Protein AF-0000000083044575 (afdb_homodimer)

Foldseek 3Di:
DPPPPPPPPCPPPPPFFWKDWDDFDDQEAEAELVAKDKTFTAIDGVVQWDKFKDWQRHGDDQVVDPQWDADPSGRIITGHCVPHDPQVPFTWMKMWIGDPVDIDIDHTRGYGYWDDDADDADDADAAEEEFFDKDKADQPHDCIVPFWDKFWDFPVRHGDDDDPQWDADPNGMIIGNGDDQVNFDFGTKMWTARVNHRDIYIYDGHGYGYDYPPPD/DPPPPPPPPCPPPPPFFWKDWDDFDDQEAEAELVAKDKTFTAIDGVVQWDKFKDWQRHGDDQVVDPQWDADPSGRIITGHCVPHDPQVPFTWMKMWIGDPVDIDIDHTRGYGYWDDDADDADDADAAEEEFFDKDKADQPHDCIVPFWDKFWDFPVRHGDDDDPQWDADPNGMIIGNGDDQVNFDFGTKMWTARVNHRDIYIYHGYGYGYDYPPPD

Secondary structure (DSSP, 8-state):
----------------EEEEEEEE--SEEEE-TTS-EEE-EEEEEESPPEEEEEETTEE--GGG-TTEEEPTTS--EEE--TTS-GGGG-EEEEEEEEETTEEEEPPPEEEEE-B-PPPPP--PPPEEEETT--EEE-------BSPPEEEEE-TT-PBPP--SSEEE-TTS-EEESS--GGG-EEEEEEEEEETTTTEEEEPPPEEEEEEP----/----------------EEEEEEEE--SEEEE-TTS-EEE-EEEEEESPPEEEEEETTEE--GGG-TTEEEPTTS--EEE--TTS-GGGG-EEEEEEEEETTEEEEPPPEEEEE-B-PPPPP--PPPEEEETT--EEE-------BSPPEEEEE-TT-PBPP--SSEEE-TTS-EEESS--GGG-EEEEEEEEEETTTTEEEEPPPEEEEEEP----

Radius of gyration: 32.77 Å; Cα contacts (8 Å, |Δi|>4): 973; chains: 2; bounding box: 61×132×101 Å

pLDDT: mean 91.35, std 13.8, range [31.23, 98.75]

Organism: Echeneis naucrates (NCBI:txid173247)

Nearest PDB structures (foldseek):
  7ok5-assembly1_A  TM=9.102E-01  e=5.165E-27  Mus musculus
  7ok5-assembly1_B  TM=9.302E-01  e=1.225E-26  Mus musculus
  3p3y-assembly1_A  TM=9.500E-01  e=3.238E-26  Homo sapiens
  7ol4-assembly1_C  TM=9.650E-01  e=2.859E-24  Mus musculus
  7ol4-assembly1_D  TM=9.633E-01  e=8.416E-24  Mus musculus

Solvent-accessible surface area (backbone atoms only — not comparable to full-atom values): 24299 Å² total; per-residue (Å²): 137,82,81,77,77,77,75,70,71,71,66,74,73,79,68,79,33,46,28,41,75,74,42,62,54,55,47,77,34,70,42,46,79,86,46,62,48,70,47,47,29,32,62,46,34,35,60,72,46,46,64,47,41,26,45,71,85,34,81,44,64,51,85,79,39,90,47,42,42,64,42,87,94,40,49,25,34,41,33,56,38,78,96,49,67,55,66,75,70,46,46,38,32,34,44,36,33,34,37,98,67,32,70,25,70,56,65,65,25,37,34,41,62,48,39,73,57,68,51,77,85,70,91,74,73,72,42,75,43,54,54,61,40,62,46,74,48,79,49,75,67,52,86,29,38,66,73,50,53,62,49,50,24,38,90,82,49,42,69,60,83,69,54,96,47,32,44,70,46,93,76,42,27,38,37,28,64,43,40,46,66,86,65,43,42,62,38,51,23,40,33,34,35,24,77,79,65,31,35,32,31,44,46,73,57,42,29,36,42,46,41,76,76,74,82,123,135,82,80,77,74,76,74,70,73,74,66,74,73,79,67,78,33,46,29,40,76,76,42,63,55,56,48,78,33,70,42,45,79,86,46,62,48,71,46,46,28,34,63,47,34,35,60,71,46,46,62,48,41,26,44,71,85,33,82,45,63,52,85,79,38,88,46,41,42,63,43,86,95,39,50,24,35,40,31,59,37,78,96,50,66,54,64,74,71,46,44,38,33,35,45,38,33,36,38,98,66,32,70,27,70,56,67,63,25,37,36,39,62,48,41,72,57,68,50,77,86,68,91,72,73,73,42,75,43,53,54,60,40,62,47,73,47,80,49,75,68,52,87,28,37,66,74,51,52,63,48,49,25,36,92,81,46,41,70,59,83,69,54,97,46,33,42,68,46,94,78,43,26,39,38,28,66,43,40,46,67,86,65,42,42,62,40,51,21,41,34,34,34,24,76,78,66,31,35,31,32,43,47,74,56,41,29,36,41,45,40,76,78,73,83,122

InterPro domains:
  IPR003598 Immunoglobulin subtype 2 [SM00408] (32-102)
  IPR003598 Immunoglobulin subtype 2 [SM00408] (130-197)
  IPR003599 Immunoglobulin domain subtype [SM00409] (26-114)
  IPR003599 Immunoglobulin domain subtype [SM00409] (124-211)
  IPR007110 Immunoglobulin-like domain [PS50835] (19-106)
  IPR007110 Immunoglobulin-like domain [PS50835] (117-207)
  IPR013783 Immunoglobulin-like fold [G3DSA:2.60.40.10] (9-113)
  IPR013783 Immunoglobulin-like fold [G3DSA:2.60.40.10] (114-212)
  IPR036179 Immunoglobulin-like domain superfamily [SSF48726] (17-107)
  IPR036179 Immunoglobulin-like domain superfamily [SSF48726] (125-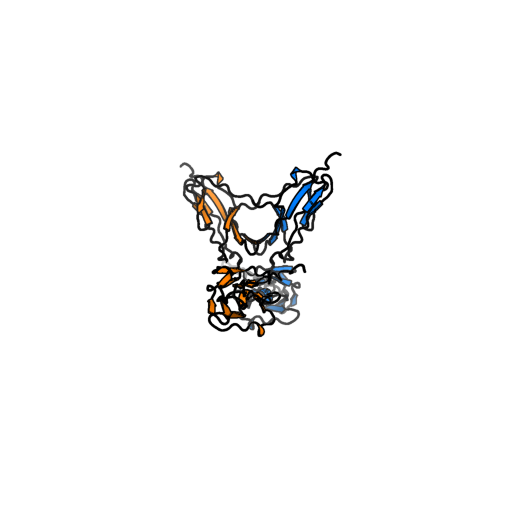209)

Sequence (432 aa):
MDKKLNCVSIHPSAVPQPPTITLQSPKDYIFDPRENIVIHCEAKGKPNPSFSWTRNGTHFDVEKDSKVLMRPGSGTLVIDISGERADAYEGTYQCTAHNDHGTAVSNNIIIRQSRSPLWSKERNEAITVQMGVSLVLQCRPPAGLPPPVIFWMDNNFQRLPLDQRVSQALNGDLYFSNVLPEDTRSDYICYARFPHTQTIQQKQPISVTVALICCSMDKKLNCVSIHPSAVPQPPTITLQSPKDYIFDPRENIVIHCEAKGKPNPSFSWTRNGTHFDVEKDSKVLMRPGSGTLVIDISGERADAYEGTYQCTAHNDHGTAVSNNIIIRQSRSPLWSKERNEAITVQMGVSLVLQCRPPAGLPPPVIFWMDNNFQRLPLDQRVSQALNGDLYFSNVLPEDTRSDYICYARFPHTQTIQQKQPISVTVALICCS

Structure (mmCIF, N/CA/C/O backbone):
data_AF-0000000083044575-model_v1
#
loop_
_entity.id
_entity.type
_entity.pdbx_description
1 polymer 'Neuronal cell adhesion molecule a'
#
loop_
_atom_site.group_PDB
_atom_site.id
_atom_site.type_symbol
_atom_site.label_atom_id
_atom_site.label_alt_id
_atom_site.label_comp_id
_atom_site.label_asym_id
_atom_site.label_entity_id
_atom_site.label_seq_id
_atom_site.pdbx_PDB_ins_code
_atom_site.Cartn_x
_atom_site.Cartn_y
_atom_site.Cartn_z
_atom_site.occupancy
_atom_site.B_iso_or_equiv
_atom_site.auth_seq_id
_atom_site.auth_comp_id
_atom_site.auth_asym_id
_atom_site.auth_atom_id
_atom_site.pdbx_PDB_model_num
ATOM 1 N N . MET A 1 1 ? -4.039 -67.375 -51.062 1 32.09 1 MET A N 1
ATOM 2 C CA . MET A 1 1 ? -5.062 -67.062 -50.062 1 32.09 1 MET A CA 1
ATOM 3 C C . MET A 1 1 ? -4.434 -66.562 -48.781 1 32.09 1 MET A C 1
ATOM 5 O O . MET A 1 1 ? -3.869 -67.312 -48 1 32.09 1 MET A O 1
ATOM 9 N N . ASP A 1 2 ? -3.742 -65.375 -48.75 1 40.47 2 ASP A N 1
ATOM 10 C CA . ASP A 1 2 ? -3.006 -64.625 -47.719 1 40.47 2 ASP A CA 1
ATOM 11 C C . ASP A 1 2 ? -3.924 -64.25 -46.562 1 40.47 2 ASP A C 1
ATOM 13 O O . ASP A 1 2 ? -4.914 -63.562 -46.75 1 40.47 2 ASP A O 1
ATOM 17 N N . LYS A 1 3 ? -4.055 -65.125 -45.531 1 47 3 LYS A N 1
ATOM 18 C CA . LYS A 1 3 ? -4.758 -64.938 -44.25 1 47 3 LYS A CA 1
ATOM 19 C C . LYS A 1 3 ? -4.297 -63.625 -43.594 1 47 3 LYS A C 1
ATOM 21 O O . LYS A 1 3 ? -3.148 -63.531 -43.156 1 47 3 LYS A O 1
ATOM 26 N N . LYS A 1 4 ? -4.852 -62.438 -44 1 43.47 4 LYS A N 1
ATOM 27 C CA . LYS A 1 4 ? -4.742 -61.188 -43.219 1 43.47 4 LYS A CA 1
ATOM 28 C C . LYS A 1 4 ? -5.164 -61.406 -41.781 1 43.47 4 LYS A C 1
ATOM 30 O O . LYS A 1 4 ? -6.316 -61.75 -41.5 1 43.47 4 LYS A O 1
ATOM 35 N N . LEU A 1 5 ? -4.25 -61.812 -40.844 1 40.62 5 LEU A N 1
ATOM 36 C CA . LEU A 1 5 ? -4.488 -61.781 -39.406 1 40.62 5 LEU A CA 1
ATOM 37 C C . LEU A 1 5 ? -4.98 -60.406 -38.969 1 40.62 5 LEU A C 1
ATOM 39 O O . LEU A 1 5 ? -4.281 -59.406 -39.156 1 40.62 5 LEU A O 1
ATOM 43 N N . ASN A 1 6 ? -6.324 -60.125 -38.906 1 41.75 6 ASN A N 1
ATOM 44 C CA . ASN A 1 6 ? -6.891 -58.938 -38.25 1 41.75 6 ASN A CA 1
ATOM 45 C C . ASN A 1 6 ? -6.336 -58.781 -36.844 1 41.75 6 ASN A C 1
ATOM 47 O O . ASN A 1 6 ? -6.562 -59.594 -35.969 1 41.75 6 ASN A O 1
ATOM 51 N N . CYS A 1 7 ? -5.125 -58.281 -36.625 1 42.34 7 CYS A N 1
ATOM 52 C CA . CYS A 1 7 ? -4.66 -57.875 -35.312 1 42.34 7 CYS A CA 1
ATOM 53 C C . CYS A 1 7 ? -5.711 -57.031 -34.594 1 42.34 7 CYS A C 1
ATOM 55 O O . CYS A 1 7 ? -5.922 -55.875 -34.969 1 42.34 7 CYS A O 1
ATOM 57 N N . VAL A 1 8 ? -6.816 -57.688 -34.156 1 47.44 8 VAL A N 1
ATOM 58 C CA . VAL A 1 8 ? -7.672 -56.906 -33.281 1 47.44 8 VAL A CA 1
ATOM 59 C C . VAL A 1 8 ? -6.824 -56.25 -32.188 1 47.44 8 VAL A C 1
ATOM 61 O O . VAL A 1 8 ? -6.145 -56.938 -31.422 1 47.44 8 VAL A O 1
ATOM 64 N N . SER A 1 9 ? -6.215 -55.156 -32.438 1 44.66 9 SER A N 1
ATOM 65 C CA . SER A 1 9 ? -5.703 -54.375 -31.328 1 44.66 9 SER A CA 1
ATOM 66 C C . SER A 1 9 ? -6.609 -54.469 -30.109 1 44.66 9 SER A C 1
ATOM 68 O O . SER A 1 9 ? -7.758 -54.031 -30.141 1 44.66 9 SER A O 1
ATOM 70 N N . ILE A 1 10 ? -6.574 -55.531 -29.375 1 47.09 10 ILE A N 1
ATOM 71 C CA . ILE A 1 10 ? -7.211 -55.5 -28.062 1 47.09 10 ILE A CA 1
ATOM 72 C C . ILE A 1 10 ? -6.957 -54.156 -27.391 1 47.09 10 ILE A C 1
ATOM 74 O O . ILE A 1 10 ? -5.816 -53.812 -27.078 1 47.09 10 ILE A O 1
ATOM 78 N N . HIS A 1 11 ? -7.676 -53.156 -27.766 1 50.84 11 HIS A N 1
ATOM 79 C CA . HIS A 1 11 ? -7.629 -52.031 -26.844 1 50.84 11 HIS A CA 1
ATOM 80 C C . HIS A 1 11 ? -7.805 -52.531 -25.391 1 50.84 11 HIS A C 1
ATOM 82 O O . HIS A 1 11 ? -8.766 -53.219 -25.078 1 50.84 11 HIS A O 1
ATOM 88 N N . PRO A 1 12 ? -6.816 -52.844 -24.656 1 51.78 12 PRO A N 1
ATOM 89 C CA . PRO A 1 12 ? -7.066 -53.188 -23.266 1 51.78 12 PRO A CA 1
ATOM 90 C C . PRO A 1 12 ? -8.258 -52.406 -22.672 1 51.78 12 PRO A C 1
ATOM 92 O O . PRO A 1 12 ? -8.359 -51.188 -22.844 1 51.78 12 PRO A O 1
ATOM 95 N N . SER A 1 13 ? -9.445 -52.938 -22.594 1 54.94 13 SER A N 1
ATOM 96 C CA . SER A 1 13 ? -10.562 -52.375 -21.859 1 54.94 13 SER A CA 1
ATOM 97 C C . SER A 1 13 ? -10.086 -51.625 -20.609 1 54.94 13 SER A C 1
ATOM 99 O O . SER A 1 13 ? -9.273 -52.156 -19.844 1 54.94 13 SER A O 1
ATOM 101 N N . ALA A 1 14 ? -10.008 -50.312 -20.594 1 67.25 14 ALA A N 1
ATOM 102 C CA . ALA A 1 14 ? -9.555 -49.562 -19.438 1 67.25 14 ALA A CA 1
ATOM 103 C C . ALA A 1 14 ? -10.117 -50.125 -18.141 1 67.25 14 ALA A C 1
ATOM 105 O O . ALA A 1 14 ? -11.336 -50.281 -18 1 67.25 14 ALA A O 1
ATOM 106 N N . VAL A 1 15 ? -9.391 -51 -17.406 1 81.5 15 VAL A N 1
ATOM 107 C CA . VAL A 1 15 ? -9.727 -51.531 -16.094 1 81.5 15 VAL A CA 1
ATOM 108 C C . VAL A 1 15 ? -10.352 -50.438 -15.227 1 81.5 15 VAL A C 1
ATOM 110 O O . VAL A 1 15 ? -9.852 -49.344 -15.164 1 81.5 15 VAL A O 1
ATOM 113 N N . PRO A 1 16 ? -11.656 -50.781 -14.805 1 90.06 16 PRO A N 1
ATOM 114 C CA . PRO A 1 16 ? -12.281 -49.844 -13.875 1 90.06 16 PRO A CA 1
ATOM 115 C C . PRO A 1 16 ? -11.359 -49.438 -12.719 1 90.06 16 PRO A C 1
ATOM 117 O O . PRO A 1 16 ? -10.625 -50.281 -12.195 1 90.06 16 PRO A O 1
ATOM 120 N N . GLN A 1 17 ? -11.125 -48.094 -12.5 1 95.94 17 GLN A N 1
ATOM 121 C CA . GLN A 1 17 ? -10.258 -47.562 -11.438 1 95.94 17 GLN A CA 1
ATOM 122 C C . GLN A 1 17 ? -10.969 -46.469 -10.633 1 95.94 17 GLN A C 1
ATOM 124 O O . GLN A 1 17 ? -11.625 -45.625 -11.203 1 95.94 17 GLN A O 1
ATOM 129 N N . PRO A 1 18 ? -10.875 -46.562 -9.289 1 96.94 18 PRO A N 1
ATOM 130 C CA . PRO A 1 18 ? -11.398 -45.469 -8.461 1 96.94 18 PRO A CA 1
ATOM 131 C C . PRO A 1 18 ? -10.641 -44.156 -8.672 1 96.94 18 PRO A C 1
ATOM 133 O O . PRO A 1 18 ? -9.523 -44.188 -9.203 1 96.94 18 PRO A O 1
ATOM 136 N N . PRO A 1 19 ? -11.234 -43.031 -8.328 1 98 19 PRO A N 1
ATOM 137 C CA . PRO A 1 19 ? -10.586 -41.75 -8.547 1 98 19 PRO A CA 1
ATOM 138 C C . PRO A 1 19 ? -9.352 -41.562 -7.676 1 98 19 PRO A C 1
ATOM 140 O O . PRO A 1 19 ? -9.32 -42 -6.531 1 98 19 PRO A O 1
ATOM 143 N N . THR A 1 20 ? -8.383 -40.938 -8.234 1 97.81 20 THR A N 1
ATOM 144 C CA . THR A 1 20 ? -7.195 -40.469 -7.523 1 97.81 20 THR A CA 1
ATOM 145 C C . THR A 1 20 ? -6.91 -39 -7.84 1 97.81 20 THR A C 1
ATOM 147 O O . THR A 1 20 ? -6.816 -38.625 -9.008 1 97.81 20 THR A O 1
ATOM 150 N N . ILE A 1 21 ? -6.797 -38.25 -6.773 1 98.06 21 ILE A N 1
ATOM 151 C CA . ILE A 1 21 ? -6.512 -36.844 -6.98 1 98.06 21 ILE A CA 1
ATOM 152 C C . ILE A 1 21 ? -5.078 -36.688 -7.48 1 98.06 21 ILE A C 1
ATOM 154 O O . ILE A 1 21 ? -4.133 -37.188 -6.859 1 98.06 21 ILE A O 1
ATOM 158 N N . THR A 1 22 ? -4.914 -36 -8.578 1 98.25 22 THR A N 1
ATOM 159 C CA . THR A 1 22 ? -3.6 -35.844 -9.188 1 98.25 22 THR A CA 1
ATOM 160 C C . THR A 1 22 ? -3.08 -34.438 -8.984 1 98.25 22 THR A C 1
ATOM 162 O O . THR A 1 22 ? -1.873 -34.188 -9.062 1 98.25 22 THR A O 1
ATOM 165 N N . LEU A 1 23 ? -3.934 -33.469 -8.758 1 98.25 23 LEU A N 1
ATOM 166 C CA . LEU A 1 23 ? -3.553 -32.062 -8.555 1 98.25 23 LEU A CA 1
ATOM 167 C C . LEU A 1 23 ? -4.512 -31.375 -7.59 1 98.25 23 LEU A C 1
ATOM 169 O O . LEU A 1 23 ? -5.73 -31.547 -7.699 1 98.25 23 LEU A O 1
ATOM 173 N N . GLN A 1 24 ? -4.004 -30.734 -6.629 1 98.5 24 GLN A N 1
ATOM 174 C CA . GLN A 1 24 ? -4.797 -29.938 -5.703 1 98.5 24 GLN A CA 1
ATOM 175 C C . GLN A 1 24 ? -4.016 -28.719 -5.234 1 98.5 24 GLN A C 1
ATOM 177 O O . GLN A 1 24 ? -2.783 -28.703 -5.266 1 98.5 24 GLN A O 1
ATOM 182 N N . SER A 1 25 ? -4.633 -27.672 -4.812 1 98.38 25 SER A N 1
ATOM 183 C CA . SER A 1 25 ? -3.99 -26.469 -4.293 1 98.38 25 SER A CA 1
ATOM 184 C C . SER A 1 25 ? -3.359 -26.719 -2.93 1 98.38 25 SER A C 1
ATOM 186 O O . SER A 1 25 ? -3.713 -27.688 -2.244 1 98.38 25 SER A O 1
ATOM 188 N N . PRO A 1 26 ? -2.428 -25.906 -2.598 1 97.62 26 PRO A N 1
ATOM 189 C CA . PRO A 1 26 ? -1.821 -26.047 -1.271 1 97.62 26 PRO A CA 1
ATOM 190 C C . PRO A 1 26 ? -2.832 -25.891 -0.139 1 97.62 26 PRO A C 1
ATOM 192 O O . PRO A 1 26 ? -3.844 -25.203 -0.3 1 97.62 26 PRO A O 1
ATOM 195 N N . LYS A 1 27 ? -2.512 -26.5 0.951 1 98 27 LYS A N 1
ATOM 196 C CA . LYS A 1 27 ? -3.398 -26.484 2.109 1 98 27 LYS A CA 1
ATOM 197 C C . LYS A 1 27 ? -3.652 -25.047 2.572 1 98 27 LYS A C 1
ATOM 199 O O . LYS A 1 27 ? -4.777 -24.703 2.939 1 98 27 LYS A O 1
ATOM 204 N N . ASP A 1 28 ? -2.535 -24.297 2.615 1 97.44 28 ASP A N 1
ATOM 205 C CA . ASP A 1 28 ? -2.629 -22.875 2.924 1 97.44 28 ASP A CA 1
ATOM 206 C C . ASP A 1 28 ? -2.445 -22.031 1.666 1 97.44 28 ASP A C 1
ATOM 208 O O . ASP A 1 28 ? -1.318 -21.812 1.223 1 97.44 28 ASP A O 1
ATOM 212 N N . TYR A 1 29 ? -3.59 -21.656 1.215 1 97.25 29 TYR A N 1
ATOM 213 C CA . TYR A 1 29 ? -3.605 -20.953 -0.065 1 97.25 29 TYR A CA 1
ATOM 214 C C . TYR A 1 29 ? -3.902 -19.469 0.128 1 97.25 29 TYR A C 1
ATOM 216 O O . TYR A 1 29 ? -5.047 -19.094 0.382 1 97.25 29 TYR A O 1
ATOM 224 N N . ILE A 1 30 ? -2.898 -18.625 0.017 1 96.94 30 ILE A N 1
ATOM 225 C CA . ILE A 1 30 ? -3.041 -17.172 0.071 1 96.94 30 ILE A CA 1
ATOM 226 C C . ILE A 1 30 ? -3.129 -16.609 -1.346 1 96.94 30 ILE A C 1
ATOM 228 O O . ILE A 1 30 ? -2.191 -16.75 -2.135 1 96.94 30 ILE A O 1
ATOM 232 N N . PHE A 1 31 ? -4.211 -15.938 -1.662 1 95.12 31 PHE A N 1
ATOM 233 C CA . PHE A 1 31 ? -4.367 -15.477 -3.037 1 95.12 31 PHE A CA 1
ATOM 234 C C . PHE A 1 31 ? -4.199 -13.961 -3.123 1 95.12 31 PHE A C 1
ATOM 236 O O . PHE A 1 31 ? -4.293 -13.266 -2.111 1 95.12 31 PHE A O 1
ATOM 243 N N . ASP A 1 32 ? -3.918 -13.562 -4.285 1 92.25 32 ASP A N 1
ATOM 244 C CA . ASP A 1 32 ? -3.779 -12.156 -4.641 1 92.25 32 ASP A CA 1
ATOM 245 C C . ASP A 1 32 ? -5.125 -11.555 -5.043 1 92.25 32 ASP A C 1
ATOM 247 O O . ASP A 1 32 ? -5.801 -12.07 -5.934 1 92.25 32 ASP A O 1
ATOM 251 N N . PRO A 1 33 ? -5.527 -10.445 -4.422 1 91.44 33 PRO A N 1
ATOM 252 C CA . PRO A 1 33 ? -6.848 -9.883 -4.715 1 91.44 33 PRO A CA 1
ATOM 253 C C . PRO A 1 33 ? -6.922 -9.25 -6.102 1 91.44 33 PRO A C 1
ATOM 255 O O . PRO A 1 33 ? -7.996 -8.812 -6.531 1 91.44 33 PRO A O 1
ATOM 258 N N . ARG A 1 34 ? -5.84 -9.172 -6.852 1 89.88 34 ARG A N 1
ATOM 259 C CA . ARG A 1 34 ? -5.828 -8.57 -8.18 1 89.88 34 ARG A CA 1
ATOM 260 C C . ARG A 1 34 ? -6.094 -9.625 -9.258 1 89.88 34 ARG A C 1
ATOM 262 O O . ARG A 1 34 ? -6.281 -9.289 -10.43 1 89.88 34 ARG A O 1
ATOM 269 N N . GLU A 1 35 ? -6.109 -10.875 -8.852 1 90.56 35 GLU A N 1
ATOM 270 C CA . GLU A 1 35 ? -6.309 -11.977 -9.789 1 90.56 35 GLU A CA 1
ATOM 271 C C . GLU A 1 35 ? -7.457 -12.875 -9.352 1 90.56 35 GLU A C 1
ATOM 273 O O . GLU A 1 35 ? -7.816 -12.906 -8.172 1 90.56 35 GLU A O 1
ATOM 278 N N . ASN A 1 36 ? -7.902 -13.594 -10.336 1 94.12 36 ASN A N 1
ATOM 279 C CA . ASN A 1 36 ? -8.891 -14.609 -10 1 94.12 36 ASN A CA 1
ATOM 280 C C . ASN A 1 36 ? -8.32 -15.664 -9.055 1 94.12 36 ASN A C 1
ATOM 282 O O . ASN A 1 36 ? -7.121 -15.945 -9.094 1 94.12 36 ASN A O 1
ATOM 286 N N . ILE A 1 37 ? -9.195 -16.172 -8.305 1 96.38 37 ILE A N 1
ATOM 287 C CA . ILE A 1 37 ? -8.805 -17.297 -7.457 1 96.38 37 ILE A CA 1
ATOM 288 C C . ILE A 1 37 ? -8.938 -18.594 -8.227 1 96.38 37 ILE A C 1
ATOM 290 O O . ILE A 1 37 ? -9.977 -18.859 -8.836 1 96.38 37 ILE A O 1
ATOM 294 N N . VAL A 1 38 ? -7.918 -19.391 -8.258 1 97.62 38 VAL A N 1
ATOM 295 C CA . VAL A 1 38 ? -7.961 -20.703 -8.898 1 97.62 38 VAL A CA 1
ATOM 296 C C . VAL A 1 38 ? -7.672 -21.781 -7.871 1 97.62 38 VAL A C 1
ATOM 298 O O . VAL A 1 38 ? -6.555 -21.891 -7.363 1 97.62 38 VAL A O 1
ATOM 301 N N . ILE A 1 39 ? -8.641 -22.578 -7.598 1 98.25 39 ILE A N 1
ATOM 302 C CA . ILE A 1 39 ? -8.477 -23.688 -6.668 1 98.25 39 ILE A CA 1
ATOM 303 C C . ILE A 1 39 ? -8.406 -25 -7.449 1 98.25 39 ILE A C 1
ATOM 305 O O . ILE A 1 39 ? -9.422 -25.5 -7.938 1 98.25 39 ILE A O 1
ATOM 309 N N . HIS A 1 40 ? -7.316 -25.562 -7.457 1 98.69 40 HIS A N 1
ATOM 310 C CA . HIS A 1 40 ? -7.062 -26.719 -8.305 1 98.69 40 HIS A CA 1
ATOM 311 C C . HIS A 1 40 ? -7.621 -28 -7.668 1 98.69 40 HIS A C 1
ATOM 313 O O . HIS A 1 40 ? -7.504 -28.188 -6.457 1 98.69 40 HIS A O 1
ATOM 319 N N . CYS A 1 41 ? -8.18 -28.812 -8.5 1 98.69 41 CYS A N 1
ATOM 320 C CA . CYS A 1 41 ? -8.594 -30.188 -8.18 1 98.69 41 CYS A CA 1
ATOM 321 C C . CYS A 1 41 ? -8.734 -31.016 -9.445 1 98.69 41 CYS A C 1
ATOM 323 O O . CYS A 1 41 ? -9.672 -30.828 -10.219 1 98.69 41 CYS A O 1
ATOM 325 N N . GLU A 1 42 ? -7.832 -31.812 -9.617 1 98.44 42 GLU A N 1
ATOM 326 C CA . GLU A 1 42 ? -7.844 -32.75 -10.734 1 98.44 42 GLU A CA 1
ATOM 327 C C . GLU A 1 42 ? -7.727 -34.188 -10.242 1 98.44 42 GLU A C 1
ATOM 329 O O . GLU A 1 42 ? -7.066 -34.469 -9.242 1 98.44 42 GLU A O 1
ATOM 334 N N . ALA A 1 43 ? -8.344 -35.094 -10.945 1 98.06 43 ALA A N 1
ATOM 335 C CA . ALA A 1 43 ? -8.32 -36.5 -10.57 1 98.06 43 ALA A CA 1
ATOM 336 C C . ALA A 1 43 ? -8.414 -37.406 -11.797 1 98.06 43 ALA A C 1
ATOM 338 O O . ALA A 1 43 ? -8.961 -37 -12.828 1 98.06 43 ALA A O 1
ATOM 339 N N . LYS A 1 44 ? -7.871 -38.531 -11.656 1 96.62 44 LYS A N 1
ATOM 340 C CA . LYS A 1 44 ? -7.988 -39.562 -12.672 1 96.62 44 LYS A CA 1
ATOM 341 C C . LYS A 1 44 ? -8.766 -40.781 -12.148 1 96.62 44 LYS A C 1
ATOM 343 O O . LYS A 1 44 ? -8.758 -41.062 -10.953 1 96.62 44 LYS A O 1
ATOM 348 N N . GLY A 1 45 ? -9.516 -41.344 -13.094 1 96.06 45 GLY A N 1
ATOM 349 C CA . GLY A 1 45 ? -10.297 -42.562 -12.805 1 96.06 45 GLY A CA 1
ATOM 350 C C . GLY A 1 45 ? -11.023 -43.094 -14.023 1 96.06 45 GLY A C 1
ATOM 351 O O . GLY A 1 45 ? -11.141 -42.406 -15.039 1 96.06 45 GLY A O 1
ATOM 352 N N . LYS A 1 46 ? -11.398 -44.375 -13.891 1 95.12 46 LYS A N 1
ATOM 353 C CA . LYS A 1 46 ? -12.203 -45 -14.93 1 95.12 46 LYS A CA 1
ATOM 354 C C . LYS A 1 46 ? -13.477 -45.625 -14.336 1 95.12 46 LYS A C 1
ATOM 356 O O . LYS A 1 46 ? -13.414 -46.594 -13.586 1 95.12 46 LYS A O 1
ATOM 361 N N . PRO A 1 47 ? -14.539 -45.188 -14.703 1 95.44 47 PRO A N 1
ATOM 362 C CA . PRO A 1 47 ? -14.773 -44.062 -15.617 1 95.44 47 PRO A CA 1
ATOM 363 C C . PRO A 1 47 ? -14.297 -42.719 -15.055 1 95.44 47 PRO A C 1
ATOM 365 O O . PRO A 1 47 ? -13.906 -42.656 -13.891 1 95.44 47 PRO A O 1
ATOM 368 N N . ASN A 1 48 ? -14.305 -41.656 -15.828 1 95.94 48 ASN A N 1
ATOM 369 C CA . ASN A 1 48 ? -13.883 -40.312 -15.406 1 95.94 48 ASN A CA 1
ATOM 370 C C . ASN A 1 48 ? -14.695 -39.812 -14.211 1 95.94 48 ASN A C 1
ATOM 372 O O . ASN A 1 48 ? -15.922 -39.938 -14.195 1 95.94 48 ASN A O 1
ATOM 376 N N . PRO A 1 49 ? -14.047 -39.312 -13.266 1 97.56 49 PRO A N 1
ATOM 377 C CA . PRO A 1 49 ? -14.75 -38.906 -12.047 1 97.56 49 PRO A CA 1
ATOM 378 C C . PRO A 1 49 ? -15.555 -37.625 -12.227 1 97.56 49 PRO A C 1
ATOM 380 O O . PRO A 1 49 ? -15.258 -36.844 -13.125 1 97.56 49 PRO A O 1
ATOM 383 N N . SER A 1 50 ? -16.531 -37.562 -11.383 1 97.5 50 SER A N 1
ATOM 384 C CA . SER A 1 50 ? -17.266 -36.312 -11.195 1 97.5 50 SER A CA 1
ATOM 385 C C . SER A 1 50 ? -16.766 -35.562 -9.961 1 97.5 50 SER A C 1
ATOM 387 O O . SER A 1 50 ? -16.172 -36.156 -9.062 1 97.5 50 SER A O 1
ATOM 389 N N . PHE A 1 51 ? -17.047 -34.219 -9.906 1 98.06 51 PHE A N 1
ATOM 390 C CA . PHE A 1 51 ? -16.422 -33.438 -8.852 1 98.06 51 PHE A CA 1
ATOM 391 C C . PHE A 1 51 ? -17.484 -32.656 -8.078 1 98.06 51 PHE A C 1
ATOM 393 O O . PHE A 1 51 ? -18.5 -32.25 -8.641 1 98.06 51 PHE A O 1
ATOM 400 N N . SER A 1 52 ? -17.172 -32.469 -6.832 1 97.56 52 SER A N 1
ATOM 401 C CA . SER A 1 52 ? -17.953 -31.625 -5.961 1 97.56 52 SER A CA 1
ATOM 402 C C . SER A 1 52 ? -17.078 -30.938 -4.91 1 97.56 52 SER A C 1
ATOM 404 O O . SER A 1 52 ? -15.938 -31.344 -4.695 1 97.56 52 SER A O 1
ATOM 406 N N . TRP A 1 53 ? -17.641 -29.875 -4.293 1 98.25 53 TRP A N 1
ATOM 407 C CA . TRP A 1 53 ? -16.875 -29.125 -3.311 1 98.25 53 TRP A CA 1
ATOM 408 C C . TRP A 1 53 ? -17.688 -28.875 -2.047 1 98.25 53 TRP A C 1
ATOM 410 O O . TRP A 1 53 ? -18.922 -28.812 -2.102 1 98.25 53 TRP A O 1
ATOM 420 N N . THR A 1 54 ? -17.016 -28.797 -0.984 1 98.25 54 THR A N 1
ATOM 421 C CA . THR A 1 54 ? -17.562 -28.25 0.248 1 98.25 54 THR A CA 1
ATOM 422 C C . THR A 1 54 ? -16.812 -26.984 0.648 1 98.25 54 THR A C 1
ATOM 424 O O . THR A 1 54 ? -15.625 -26.828 0.358 1 98.25 54 THR A O 1
ATOM 427 N N . ARG A 1 55 ? -17.484 -26.078 1.238 1 97.88 55 ARG A N 1
ATOM 428 C CA . ARG A 1 55 ? -16.938 -24.859 1.842 1 97.88 55 ARG A CA 1
ATOM 429 C C . ARG A 1 55 ? -17.344 -24.75 3.309 1 97.88 55 ARG A C 1
ATOM 431 O O . ARG A 1 55 ? -18.531 -24.766 3.631 1 97.88 55 ARG A O 1
ATOM 438 N N . ASN A 1 56 ? -16.391 -24.719 4.055 1 98.12 56 ASN A N 1
ATOM 439 C CA . ASN A 1 56 ? -16.609 -24.672 5.496 1 98.12 56 ASN A CA 1
ATOM 440 C C . ASN A 1 56 ? -17.484 -25.828 5.965 1 98.12 56 ASN A C 1
ATOM 442 O O . ASN A 1 56 ? -18.422 -25.625 6.754 1 98.12 56 ASN A O 1
ATOM 446 N N . GLY A 1 57 ? -17.266 -26.922 5.301 1 96.75 57 GLY A N 1
ATOM 447 C CA . GLY A 1 57 ? -17.906 -28.141 5.762 1 96.75 57 GLY A CA 1
ATOM 448 C C . GLY A 1 57 ? -19.266 -28.375 5.129 1 96.75 57 GLY A C 1
ATOM 449 O O . GLY A 1 57 ? -19.891 -29.422 5.344 1 96.75 57 GLY A O 1
ATOM 450 N N . THR A 1 58 ? -19.688 -27.438 4.371 1 97.12 58 THR A N 1
ATOM 451 C CA . THR A 1 58 ? -20.984 -27.578 3.734 1 97.12 58 THR A CA 1
ATOM 452 C C . THR A 1 58 ? -20.844 -27.641 2.215 1 97.12 58 THR A C 1
ATOM 454 O O . THR A 1 58 ? -19.906 -27.078 1.654 1 97.12 58 THR A O 1
ATOM 457 N N . HIS A 1 59 ? -21.875 -28.266 1.639 1 96.75 59 HIS A N 1
ATOM 458 C CA . HIS A 1 59 ? -21.859 -28.391 0.186 1 96.75 59 HIS A CA 1
ATOM 459 C C . HIS A 1 59 ? -21.781 -27.031 -0.483 1 96.75 59 HIS A C 1
ATOM 461 O O . HIS A 1 59 ? -22.531 -26.109 -0.127 1 96.75 59 HIS A O 1
ATOM 467 N N . PHE A 1 60 ? -20.844 -26.828 -1.36 1 96.56 60 PHE A N 1
ATOM 468 C CA . PHE A 1 60 ? -20.656 -25.594 -2.102 1 96.56 60 PHE A CA 1
ATOM 469 C C . PHE A 1 60 ? -21.297 -25.688 -3.479 1 96.56 60 PHE A C 1
ATOM 471 O O . PHE A 1 60 ? -20.781 -26.359 -4.371 1 96.56 60 PHE A O 1
ATOM 478 N N . ASP A 1 61 ? -22.344 -25.062 -3.555 1 94.25 61 ASP A N 1
ATOM 479 C CA . ASP A 1 61 ? -23.062 -25.078 -4.828 1 94.25 61 ASP A CA 1
ATOM 480 C C . ASP A 1 61 ? -22.469 -24.062 -5.805 1 94.25 61 ASP A C 1
ATOM 482 O O . ASP A 1 61 ? -22.859 -22.891 -5.812 1 94.25 61 ASP A O 1
ATOM 486 N N . VAL A 1 62 ? -21.672 -24.5 -6.652 1 92.88 62 VAL A N 1
ATOM 487 C CA . VAL A 1 62 ? -20.906 -23.688 -7.594 1 92.88 62 VAL A CA 1
ATOM 488 C C . VAL A 1 62 ? -21.875 -22.953 -8.523 1 92.88 62 VAL A C 1
ATOM 490 O O . VAL A 1 62 ? -21.641 -21.812 -8.906 1 92.88 62 VAL A O 1
ATOM 493 N N . GLU A 1 63 ? -23 -23.562 -8.758 1 92 63 GLU A N 1
ATOM 494 C CA . GLU A 1 63 ? -23.953 -23.016 -9.719 1 92 63 GLU A CA 1
ATOM 495 C C . GLU A 1 63 ? -24.703 -21.828 -9.133 1 92 63 GLU A C 1
ATOM 497 O O . GLU A 1 63 ? -25.297 -21.031 -9.875 1 92 63 GLU A O 1
ATOM 502 N N . LYS A 1 64 ? -24.672 -21.688 -7.852 1 93.56 64 LYS A N 1
ATOM 503 C CA . LYS A 1 64 ? -25.422 -20.625 -7.195 1 93.56 64 LYS A CA 1
ATOM 504 C C . LYS A 1 64 ? -24.688 -19.297 -7.293 1 93.56 64 LYS A C 1
ATOM 506 O O . LYS A 1 64 ? -25.297 -18.234 -7.141 1 93.56 64 LYS A O 1
ATOM 511 N N . ASP A 1 65 ? -23.438 -19.328 -7.441 1 91.75 65 ASP A N 1
ATOM 512 C CA . ASP A 1 65 ? -22.625 -18.109 -7.562 1 91.75 65 ASP A CA 1
ATOM 513 C C . ASP A 1 65 ? -22.094 -17.953 -8.984 1 91.75 65 ASP A C 1
ATOM 515 O O . ASP A 1 65 ? -21.234 -18.719 -9.422 1 91.75 65 ASP A O 1
ATOM 519 N N . SER A 1 66 ? -22.531 -17 -9.695 1 93.31 66 SER A N 1
ATOM 520 C CA . SER A 1 66 ? -22.172 -16.781 -11.094 1 93.31 66 SER A CA 1
ATOM 521 C C . SER A 1 66 ? -20.688 -16.453 -11.242 1 93.31 66 SER A C 1
ATOM 523 O O . SER A 1 66 ? -20.141 -16.516 -12.336 1 93.31 66 SER A O 1
ATOM 525 N N . LYS A 1 67 ? -20.078 -16.141 -10.156 1 95 67 LYS A N 1
ATOM 526 C CA . LYS A 1 67 ? -18.656 -15.766 -10.211 1 95 67 LYS A CA 1
ATOM 527 C C . LYS A 1 67 ? -17.766 -17 -10.109 1 95 67 LYS A C 1
ATOM 529 O O . LYS A 1 67 ? -16.547 -16.906 -10.305 1 95 67 LYS A O 1
ATOM 534 N N . VAL A 1 68 ? -18.344 -18.109 -9.828 1 96.25 68 VAL A N 1
ATOM 535 C CA . VAL A 1 68 ? -17.578 -19.344 -9.641 1 96.25 68 VAL A CA 1
ATOM 536 C C . VAL A 1 68 ? -17.812 -20.281 -10.82 1 96.25 68 VAL A C 1
ATOM 538 O O . VAL A 1 68 ? -18.969 -20.594 -11.141 1 96.25 68 VAL A O 1
ATOM 541 N N . LEU A 1 69 ? -16.734 -20.719 -11.43 1 96.69 69 LEU A N 1
ATOM 542 C CA . LEU A 1 69 ? -16.812 -21.672 -12.531 1 96.69 69 LEU A CA 1
ATOM 543 C C . LEU A 1 69 ? -15.914 -22.875 -12.266 1 96.69 69 LEU A C 1
ATOM 545 O O . LEU A 1 69 ? -14.789 -22.734 -11.781 1 96.69 69 LEU A O 1
ATOM 549 N N . MET A 1 70 ? -16.469 -23.984 -12.523 1 97.12 70 MET A N 1
ATOM 550 C CA . MET A 1 70 ? -15.664 -25.203 -12.477 1 97.12 70 MET A CA 1
ATOM 551 C C . MET A 1 70 ? -15.188 -25.594 -13.875 1 97.12 70 MET A C 1
ATOM 553 O O . MET A 1 70 ? -15.992 -25.656 -14.805 1 97.12 70 MET A O 1
ATOM 557 N N . ARG A 1 71 ? -13.969 -25.797 -14.031 1 96.62 71 ARG A N 1
ATOM 558 C CA . ARG A 1 71 ? -13.43 -26.188 -15.328 1 96.62 71 ARG A CA 1
ATOM 559 C C . ARG A 1 71 ? -14.023 -27.516 -15.805 1 96.62 71 ARG A C 1
ATOM 561 O O . ARG A 1 71 ? -14.117 -28.469 -15.031 1 96.62 71 ARG A O 1
ATOM 568 N N . PRO A 1 72 ? -14.367 -27.562 -17.094 1 93.44 72 PRO A N 1
ATOM 569 C CA . PRO A 1 72 ? -14.93 -28.812 -17.609 1 93.44 72 PRO A CA 1
ATOM 570 C C . PRO A 1 72 ? -13.969 -30 -17.453 1 93.44 72 PRO A C 1
ATOM 572 O O . PRO A 1 72 ? -12.781 -29.875 -17.75 1 93.44 72 PRO A O 1
ATOM 575 N N . GLY A 1 73 ? -14.477 -31.094 -17.016 1 91.31 73 GLY A N 1
ATOM 576 C CA . GLY A 1 73 ? -13.711 -32.312 -16.891 1 91.31 73 GLY A CA 1
ATOM 577 C C . GLY A 1 73 ? -12.781 -32.312 -15.688 1 91.31 73 GLY A C 1
ATOM 578 O O . GLY A 1 73 ? -11.992 -33.25 -15.508 1 91.31 73 GLY A O 1
ATOM 579 N N . SER A 1 74 ? -12.789 -31.281 -14.953 1 95.75 74 SER A N 1
ATOM 580 C CA . SER A 1 74 ? -11.977 -31.203 -13.742 1 95.75 7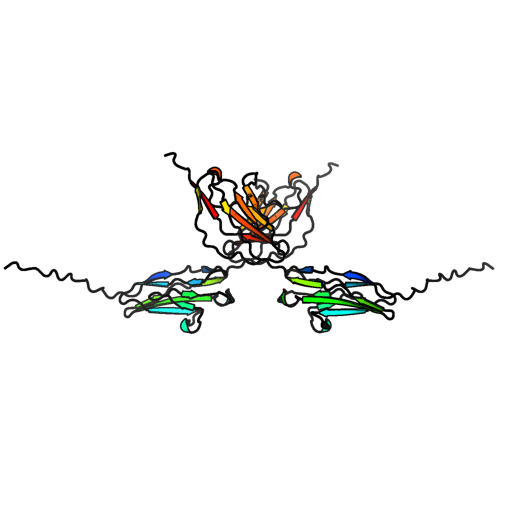4 SER A CA 1
ATOM 581 C C . SER A 1 74 ? -12.758 -30.562 -12.602 1 95.75 74 SER A C 1
ATOM 583 O O . SER A 1 74 ? -13.875 -30.078 -12.789 1 95.75 74 SER A O 1
ATOM 585 N N . GLY A 1 75 ? -12.219 -30.672 -11.445 1 97.5 75 GLY A N 1
ATOM 586 C CA . GLY A 1 75 ? -12.82 -30.031 -10.281 1 97.5 75 GLY A CA 1
ATOM 587 C C . GLY A 1 75 ? -12.227 -28.672 -9.969 1 97.5 75 GLY A C 1
ATOM 588 O O . GLY A 1 75 ? -12.547 -28.062 -8.945 1 97.5 75 GLY A O 1
ATOM 589 N N . THR A 1 76 ? -11.422 -28.156 -10.852 1 98.62 76 THR A N 1
ATOM 590 C CA . THR A 1 76 ? -10.75 -26.875 -10.602 1 98.62 76 THR A CA 1
ATOM 591 C C . THR A 1 76 ? -11.742 -25.719 -10.656 1 98.62 76 THR A C 1
ATOM 593 O O . THR A 1 76 ? -12.516 -25.609 -11.609 1 98.62 76 THR A O 1
ATOM 596 N N . LEU A 1 77 ? -11.68 -25 -9.57 1 98.31 77 LEU A N 1
ATOM 597 C CA . LEU A 1 77 ? -12.555 -23.828 -9.5 1 98.31 77 LEU A CA 1
ATOM 598 C C . LEU A 1 77 ? -11.812 -22.578 -9.938 1 98.31 77 LEU A C 1
ATOM 600 O O . LEU A 1 77 ? -10.648 -22.375 -9.578 1 98.31 77 LEU A O 1
ATOM 604 N N . VAL A 1 78 ? -12.492 -21.781 -10.734 1 97.81 78 VAL A N 1
ATOM 605 C CA . VAL A 1 78 ? -12.031 -20.438 -11.078 1 97.81 78 VAL A CA 1
ATOM 606 C C . VAL A 1 78 ? -13.039 -19.406 -10.586 1 97.81 78 VAL A C 1
ATOM 608 O O . VAL A 1 78 ? -14.195 -19.406 -11.008 1 97.81 78 VAL A O 1
ATOM 611 N N . ILE A 1 79 ? -12.602 -18.531 -9.734 1 96.44 79 ILE A N 1
ATOM 612 C CA . ILE A 1 79 ? -13.477 -17.531 -9.133 1 96.44 79 ILE A CA 1
ATOM 613 C C . ILE A 1 79 ? -13.094 -16.141 -9.625 1 96.44 79 ILE A C 1
ATOM 615 O O . ILE A 1 79 ? -11.961 -15.688 -9.414 1 96.44 79 ILE A O 1
ATOM 619 N N . ASP A 1 80 ? -13.961 -15.492 -10.219 1 95.19 80 ASP A N 1
ATOM 620 C CA . ASP A 1 80 ? -13.781 -14.117 -10.68 1 95.19 80 ASP A CA 1
ATOM 621 C C . ASP A 1 80 ? -14.047 -13.125 -9.555 1 95.19 80 ASP A C 1
ATOM 623 O O . ASP A 1 80 ? -15.195 -12.891 -9.18 1 95.19 80 ASP A O 1
ATOM 627 N N . ILE A 1 81 ? -13.086 -12.492 -9.047 1 92.31 81 ILE A N 1
ATOM 628 C CA . ILE A 1 81 ? -13.266 -11.617 -7.898 1 92.31 81 ILE A CA 1
ATOM 629 C C . ILE A 1 81 ? -13.234 -10.156 -8.352 1 92.31 81 ILE A C 1
ATOM 631 O O . ILE A 1 81 ? -13.039 -9.25 -7.547 1 92.31 81 ILE A O 1
ATOM 635 N N . SER A 1 82 ? -13.414 -10.031 -9.672 1 85.5 82 SER A N 1
ATOM 636 C CA . SER A 1 82 ? -13.477 -8.664 -10.18 1 85.5 82 SER A CA 1
ATOM 637 C C . SER A 1 82 ? -14.711 -7.938 -9.648 1 85.5 82 SER A C 1
ATOM 639 O O . SER A 1 82 ? -15.828 -8.461 -9.711 1 85.5 82 SER A O 1
ATOM 641 N N . GLY A 1 83 ? -14.594 -6.848 -8.992 1 78.06 83 GLY A N 1
ATOM 642 C CA . GLY A 1 83 ? -15.719 -6.043 -8.547 1 78.06 83 GLY A CA 1
ATOM 643 C C . GLY A 1 83 ? -16.297 -6.5 -7.219 1 78.06 83 GLY A C 1
ATOM 644 O O . GLY A 1 83 ? -17.312 -5.98 -6.766 1 78.06 83 GLY A O 1
ATOM 645 N N . GLU A 1 84 ? -15.82 -7.656 -6.734 1 74.25 84 GLU A N 1
ATOM 646 C CA . GLU A 1 84 ? -16.297 -8.172 -5.453 1 74.25 84 GLU A CA 1
ATOM 647 C C . GLU A 1 84 ? -15.242 -7.973 -4.359 1 74.25 84 GLU A C 1
ATOM 649 O O . GLU A 1 84 ? -14.109 -7.57 -4.645 1 74.25 84 GLU A O 1
ATOM 654 N N . ARG A 1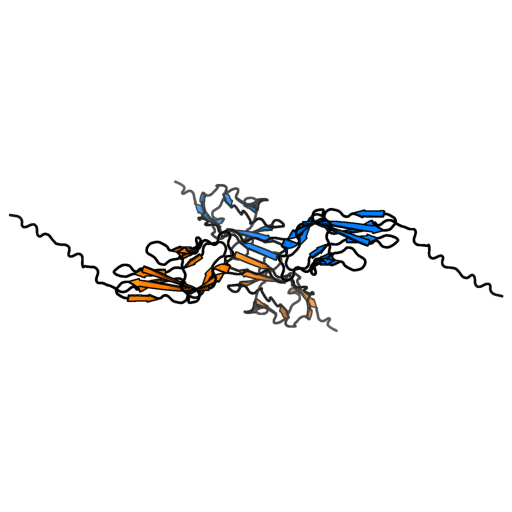 85 ? -15.867 -8.156 -3.16 1 84.94 85 ARG A N 1
ATOM 655 C CA . ARG A 1 85 ? -14.93 -8.273 -2.047 1 84.94 85 ARG A CA 1
ATOM 656 C C . ARG A 1 85 ? -14.227 -9.625 -2.059 1 84.94 85 ARG A C 1
ATOM 658 O O . ARG A 1 85 ? -14.859 -10.656 -1.823 1 84.94 85 ARG A O 1
ATOM 665 N N . ALA A 1 86 ? -13.023 -9.547 -2.381 1 89.25 86 ALA A N 1
ATOM 666 C CA . ALA A 1 86 ? -12.258 -10.781 -2.52 1 89.25 86 ALA A CA 1
ATOM 667 C C . ALA A 1 86 ? -12.305 -11.602 -1.233 1 89.25 86 ALA A C 1
ATOM 669 O O . ALA A 1 86 ? -12.281 -12.836 -1.274 1 89.25 86 ALA A O 1
ATOM 670 N N . ASP A 1 87 ? -12.406 -10.93 -0.138 1 94.12 87 ASP A N 1
ATOM 671 C CA . ASP A 1 87 ? -12.375 -11.625 1.146 1 94.12 87 ASP A CA 1
ATOM 672 C C . ASP A 1 87 ? -13.664 -12.414 1.37 1 94.12 87 ASP A C 1
ATOM 674 O O . ASP A 1 87 ? -13.727 -13.266 2.262 1 94.12 87 ASP A O 1
ATOM 678 N N . ALA A 1 88 ? -14.664 -12.234 0.564 1 93.81 88 ALA A N 1
ATOM 679 C CA . ALA A 1 88 ? -15.914 -12.977 0.646 1 93.81 88 ALA A CA 1
ATOM 680 C C . ALA A 1 88 ? -15.695 -14.453 0.323 1 93.81 88 ALA A C 1
ATOM 682 O O . ALA A 1 88 ? -16.516 -15.305 0.697 1 93.81 88 ALA A O 1
ATOM 683 N N . TYR A 1 89 ? -14.672 -14.766 -0.301 1 95.56 89 TYR A N 1
ATOM 684 C CA . TYR A 1 89 ? -14.453 -16.141 -0.758 1 95.56 89 TYR A CA 1
ATOM 685 C C . TYR A 1 89 ? -13.484 -16.875 0.161 1 95.56 89 TYR A C 1
ATOM 687 O O . TYR A 1 89 ? -13.148 -18.031 -0.084 1 95.56 89 TYR A O 1
ATOM 695 N N . GLU A 1 90 ? -13.047 -16.188 1.189 1 97.31 90 GLU A N 1
ATOM 696 C CA . GLU A 1 90 ? -12.203 -16.859 2.166 1 97.31 90 GLU A CA 1
ATOM 697 C C . GLU A 1 90 ? -12.945 -18.031 2.82 1 97.31 90 GLU A C 1
ATOM 699 O O . GLU A 1 90 ? -14.172 -17.984 2.957 1 97.31 90 GLU A O 1
ATOM 704 N N . GLY A 1 91 ? -12.164 -19.109 3.201 1 98.12 91 GLY A N 1
ATOM 705 C CA . GLY A 1 91 ? -12.75 -20.25 3.869 1 98.12 91 GLY A CA 1
ATOM 706 C C . GLY A 1 91 ? -11.992 -21.547 3.609 1 98.12 91 GLY A C 1
ATOM 707 O O . GLY A 1 91 ? -10.898 -21.531 3.043 1 98.12 91 GLY A O 1
ATOM 708 N N . THR A 1 92 ? -12.617 -22.609 4.102 1 98.75 92 THR A N 1
ATOM 709 C CA . THR A 1 92 ? -12.047 -23.938 3.924 1 98.75 92 THR A CA 1
ATOM 710 C C . THR A 1 92 ? -12.781 -24.703 2.83 1 98.75 92 THR A C 1
ATOM 712 O O . THR A 1 92 ? -13.992 -24.922 2.922 1 98.75 92 THR A O 1
ATOM 715 N N . TYR A 1 93 ? -12.055 -25.078 1.845 1 98.62 93 TYR A N 1
ATOM 716 C CA . TYR A 1 93 ? -12.609 -25.812 0.708 1 98.62 93 TYR A CA 1
ATOM 717 C C . TYR A 1 93 ? -12.094 -27.25 0.672 1 98.62 93 TYR A C 1
ATOM 719 O O . TYR A 1 93 ? -10.961 -27.516 1.068 1 98.62 93 TYR A O 1
ATOM 727 N N . GLN A 1 94 ? -12.883 -28.109 0.204 1 98.62 94 GLN A N 1
ATOM 728 C CA . GLN A 1 94 ? -12.477 -29.5 0.009 1 98.62 94 GLN A CA 1
ATOM 729 C C . GLN A 1 94 ? -13.141 -30.094 -1.231 1 98.62 94 GLN A C 1
ATOM 731 O O . GLN A 1 94 ? -14.352 -29.984 -1.408 1 98.62 94 GLN A O 1
ATOM 736 N N . CYS A 1 95 ? -12.367 -30.656 -2.037 1 98.56 95 CYS A N 1
ATOM 737 C CA . CYS A 1 95 ? -12.82 -31.25 -3.291 1 98.56 95 CYS A CA 1
ATOM 738 C C . CYS A 1 95 ? -13.055 -32.75 -3.133 1 98.56 95 CYS A C 1
ATOM 740 O O . CYS A 1 95 ? -12.266 -33.438 -2.492 1 98.56 95 CYS A O 1
ATOM 742 N N . THR A 1 96 ? -14.109 -33.25 -3.725 1 98.44 96 THR A N 1
ATOM 743 C CA . THR A 1 96 ? -14.414 -34.656 -3.773 1 98.44 96 THR A CA 1
ATOM 744 C C . THR A 1 96 ? -14.539 -35.125 -5.219 1 98.44 96 THR A C 1
ATOM 746 O O . THR A 1 96 ? -15.312 -34.562 -5.996 1 98.44 96 THR A O 1
ATOM 749 N N . ALA A 1 97 ? -13.758 -36.062 -5.566 1 98.44 97 ALA A N 1
ATOM 750 C CA . ALA A 1 97 ? -13.859 -36.75 -6.852 1 98.44 97 ALA A CA 1
ATOM 751 C C . ALA A 1 97 ? -14.531 -38.125 -6.691 1 98.44 97 ALA A C 1
ATOM 753 O O . ALA A 1 97 ? -14.125 -38.938 -5.848 1 98.44 97 ALA A O 1
ATOM 754 N N . HIS A 1 98 ? -15.547 -38.406 -7.582 1 97.94 98 HIS A N 1
ATOM 755 C CA . HIS A 1 98 ? -16.328 -39.625 -7.398 1 97.94 98 HIS A CA 1
ATOM 756 C C . HIS A 1 98 ? -16.578 -40.312 -8.727 1 97.94 98 HIS A C 1
ATOM 758 O O . HIS A 1 98 ? -16.844 -39.688 -9.734 1 97.94 98 HIS A O 1
ATOM 764 N N . ASN A 1 99 ? -16.375 -41.625 -8.688 1 97.19 99 ASN A N 1
ATOM 765 C CA . ASN A 1 99 ? -16.922 -42.469 -9.75 1 97.19 99 ASN A CA 1
ATOM 766 C C . ASN A 1 99 ? -17.547 -43.75 -9.195 1 97.19 99 ASN A C 1
ATOM 768 O O . ASN A 1 99 ? -17.703 -43.875 -7.98 1 97.19 99 ASN A O 1
ATOM 772 N N . ASP A 1 100 ? -17.938 -44.75 -10.023 1 96.75 100 ASP A N 1
ATOM 773 C CA . ASP A 1 100 ? -18.672 -45.938 -9.641 1 96.75 100 ASP A CA 1
ATOM 774 C C . ASP A 1 100 ? -17.844 -46.844 -8.719 1 96.75 100 ASP A C 1
ATOM 776 O O . ASP A 1 100 ? -18.375 -47.75 -8.07 1 96.75 100 ASP A O 1
ATOM 780 N N . HIS A 1 101 ? -16.641 -46.5 -8.727 1 96.56 101 HIS A N 1
ATOM 781 C CA . HIS A 1 101 ? -15.773 -47.438 -8.047 1 96.56 101 HIS A CA 1
ATOM 782 C C . HIS A 1 101 ? -15.219 -46.844 -6.754 1 96.56 101 HIS A C 1
ATOM 784 O O . HIS A 1 101 ? -14.562 -47.531 -5.98 1 96.56 101 HIS A O 1
ATOM 790 N N . GLY A 1 102 ? -15.422 -45.531 -6.582 1 97.06 102 GLY A N 1
ATOM 791 C CA . GLY A 1 102 ? -14.938 -45 -5.32 1 97.06 102 GLY A CA 1
ATOM 792 C C . GLY A 1 102 ? -14.961 -43.469 -5.273 1 97.06 102 GLY A C 1
ATOM 793 O O . GLY A 1 102 ? -15.625 -42.844 -6.094 1 97.06 102 GLY A O 1
ATOM 794 N N . THR A 1 103 ? -14.352 -43 -4.156 1 97.94 103 THR A N 1
ATOM 795 C CA . THR A 1 103 ? -14.289 -41.562 -3.898 1 97.94 103 THR A CA 1
ATOM 796 C C . THR A 1 103 ? -12.906 -41.156 -3.412 1 97.94 103 THR A C 1
ATOM 798 O O . THR A 1 103 ? -12.273 -41.875 -2.641 1 97.94 103 THR A O 1
ATOM 801 N N . ALA A 1 104 ? -12.398 -40.094 -3.908 1 98.19 104 ALA A N 1
ATOM 802 C CA . ALA A 1 104 ? -11.18 -39.469 -3.404 1 98.19 104 ALA A CA 1
ATOM 803 C C . ALA A 1 104 ? -11.453 -38.062 -2.918 1 98.19 104 ALA A C 1
ATOM 805 O O . ALA A 1 104 ? -12.227 -37.312 -3.539 1 98.19 104 ALA A O 1
ATOM 806 N N . VAL A 1 105 ? -10.812 -37.719 -1.806 1 98.31 105 VAL A N 1
ATOM 807 C CA . VAL A 1 105 ? -11.062 -36.406 -1.195 1 98.31 105 VAL A CA 1
ATOM 808 C C . VAL A 1 105 ? -9.742 -35.656 -1.046 1 98.31 105 VAL A C 1
ATOM 810 O O . VAL A 1 105 ? -8.727 -36.219 -0.65 1 98.31 105 VAL A O 1
ATOM 813 N N . SER A 1 106 ? -9.773 -34.406 -1.363 1 98.38 106 SER A N 1
ATOM 814 C CA . SER A 1 106 ? -8.586 -33.562 -1.23 1 98.38 106 SER A CA 1
ATOM 815 C C . SER A 1 106 ? -8.336 -33.188 0.225 1 98.38 106 SER A C 1
ATOM 817 O O . SER A 1 106 ? -9.172 -33.438 1.092 1 98.38 106 SER A O 1
ATOM 819 N N . ASN A 1 107 ? -7.203 -32.594 0.475 1 98.25 107 ASN A N 1
ATOM 820 C CA . ASN A 1 107 ? -6.992 -31.938 1.75 1 98.25 107 ASN A CA 1
ATOM 821 C C . ASN A 1 107 ? -7.93 -30.734 1.914 1 98.25 107 ASN A C 1
ATOM 823 O O . ASN A 1 107 ? -8.547 -30.297 0.945 1 98.25 107 ASN A O 1
ATOM 827 N N . ASN A 1 108 ? -7.984 -30.344 3.164 1 98.5 108 ASN A N 1
ATOM 828 C CA . ASN A 1 108 ? -8.594 -29.031 3.391 1 98.5 108 ASN A CA 1
ATOM 829 C C . ASN A 1 108 ? -7.723 -27.906 2.85 1 98.5 108 ASN A C 1
ATOM 831 O O . ASN A 1 108 ? -6.535 -27.828 3.172 1 98.5 108 ASN A O 1
ATOM 835 N N . ILE A 1 109 ? -8.273 -27.172 2.002 1 98.56 109 ILE A N 1
ATOM 836 C CA . ILE A 1 109 ? -7.57 -26.031 1.439 1 98.56 109 ILE A CA 1
ATOM 837 C C . ILE A 1 109 ? -8.094 -24.75 2.074 1 98.56 109 ILE A C 1
ATOM 839 O O . ILE A 1 109 ? -9.219 -24.312 1.797 1 98.56 109 ILE A O 1
ATOM 843 N N . ILE A 1 110 ? -7.309 -24.219 2.885 1 98.56 110 ILE A N 1
ATOM 844 C CA . ILE A 1 110 ? -7.684 -22.953 3.516 1 98.56 110 ILE A CA 1
ATOM 845 C C . ILE A 1 110 ? -7.266 -21.781 2.619 1 98.56 110 ILE A C 1
ATOM 847 O O . ILE A 1 110 ? -6.074 -21.562 2.393 1 98.56 110 ILE A O 1
ATOM 851 N N . ILE A 1 111 ? -8.266 -21.047 2.174 1 97.56 111 ILE A N 1
ATOM 852 C CA . ILE A 1 111 ? -7.98 -19.953 1.257 1 97.56 111 ILE A CA 1
ATOM 853 C C . ILE A 1 111 ? -8.148 -18.609 1.98 1 97.56 111 ILE A C 1
ATOM 855 O O . ILE A 1 111 ? -9.195 -18.359 2.588 1 97.56 111 ILE A O 1
ATOM 859 N N . ARG A 1 112 ? -7.133 -17.781 1.914 1 97.44 112 ARG A N 1
ATOM 860 C CA . ARG A 1 112 ? -7.145 -16.469 2.553 1 97.44 112 ARG A CA 1
ATOM 861 C C . ARG A 1 112 ? -6.609 -15.391 1.607 1 97.44 112 ARG A C 1
ATOM 863 O O . ARG A 1 112 ? -5.723 -15.656 0.796 1 97.44 112 ARG A O 1
ATOM 870 N N . GLN A 1 113 ? -7.117 -14.219 1.754 1 96.5 113 GLN A N 1
ATOM 871 C CA . GLN A 1 113 ? -6.641 -13.102 0.952 1 96.5 113 GLN A CA 1
ATOM 872 C C . GLN A 1 113 ? -5.336 -12.539 1.51 1 96.5 113 GLN A C 1
ATOM 874 O O . GLN A 1 113 ? -5.184 -12.398 2.725 1 96.5 113 GLN A O 1
ATOM 879 N N . SER A 1 114 ? -4.484 -12.227 0.641 1 96.56 114 SER A N 1
ATOM 880 C CA . SER A 1 114 ? -3.277 -11.523 1.072 1 96.56 114 SER A CA 1
ATOM 881 C C . SER A 1 114 ? -3.602 -10.133 1.59 1 96.56 114 SER A C 1
ATOM 883 O O . SER A 1 114 ? -4.531 -9.484 1.106 1 96.56 114 SER A O 1
ATOM 885 N N . ARG A 1 115 ? -2.848 -9.641 2.609 1 95.88 115 ARG A N 1
ATOM 886 C CA . ARG A 1 115 ? -3.072 -8.336 3.229 1 95.88 115 ARG A CA 1
ATOM 887 C C . ARG A 1 115 ? -1.76 -7.578 3.396 1 95.88 115 ARG A C 1
ATOM 889 O O . ARG A 1 115 ? -0.736 -8.172 3.75 1 95.88 115 ARG A O 1
ATOM 896 N N . SER A 1 116 ? -1.833 -6.344 3.08 1 96.44 116 SER A N 1
ATOM 897 C CA . SER A 1 116 ? -0.73 -5.41 3.283 1 96.44 116 SER A CA 1
ATOM 898 C C . SER A 1 116 ? -1.21 -4.125 3.949 1 96.44 116 SER A C 1
ATOM 900 O O . SER A 1 116 ? -1.177 -3.055 3.34 1 96.44 116 SER A O 1
ATOM 902 N N . PRO A 1 117 ? -1.577 -4.219 5.191 1 95.38 117 PRO A N 1
ATOM 903 C CA . PRO A 1 117 ? -2.141 -3.055 5.883 1 95.38 117 PRO A CA 1
ATOM 904 C C . PRO A 1 117 ? -1.161 -1.886 5.965 1 95.38 117 PRO A C 1
ATOM 906 O O . PRO A 1 117 ? 0.053 -2.086 5.883 1 95.38 117 PRO A O 1
ATOM 909 N N . LEU A 1 118 ? -1.694 -0.692 6.121 1 94.75 118 LEU A N 1
ATOM 910 C CA . LEU A 1 118 ? -0.889 0.512 6.297 1 94.75 118 LEU A CA 1
ATOM 911 C C . LEU A 1 118 ? -0.145 0.476 7.629 1 94.75 118 LEU A C 1
ATOM 913 O O . L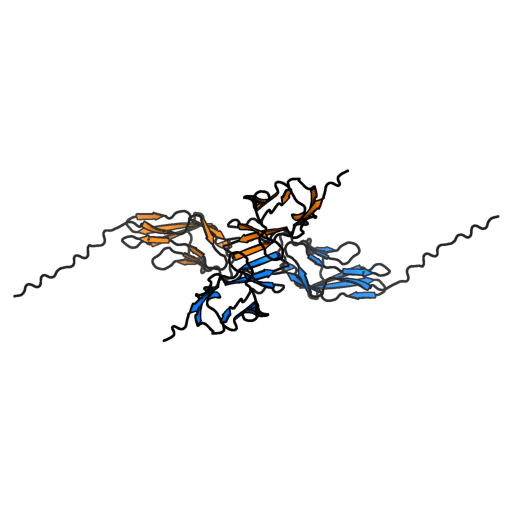EU A 1 118 ? -0.604 -0.151 8.586 1 94.75 118 LEU A O 1
ATOM 917 N N . TRP A 1 119 ? 0.998 1.107 7.617 1 94.62 119 TRP A N 1
ATOM 918 C CA . TRP A 1 119 ? 1.712 1.29 8.875 1 94.62 119 TRP A CA 1
ATOM 919 C C . TRP A 1 119 ? 1.01 2.32 9.758 1 94.62 119 TRP A C 1
ATOM 921 O O . TRP A 1 119 ? 0.707 3.428 9.305 1 94.62 119 TRP A O 1
ATOM 931 N N . SER A 1 120 ? 0.75 1.967 10.969 1 89.56 120 SER A N 1
ATOM 932 C CA . SER A 1 120 ? 0.118 2.914 11.883 1 89.56 120 SER A CA 1
ATOM 933 C C . SER A 1 120 ? 1.015 4.121 12.133 1 89.56 120 SER A C 1
ATOM 935 O O . SER A 1 120 ? 2.23 3.977 12.281 1 89.56 120 SER A O 1
ATOM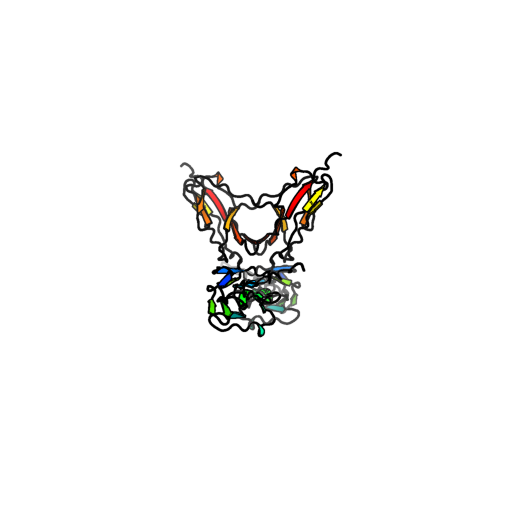 937 N N . LYS A 1 121 ? 0.453 5.223 12.148 1 85.06 121 LYS A N 1
ATOM 938 C CA . LYS A 1 121 ? 1.238 6.43 12.375 1 85.06 121 LYS A CA 1
ATOM 939 C C . LYS A 1 121 ? 1.741 6.492 13.812 1 85.06 121 LYS A C 1
ATOM 941 O O . LYS A 1 121 ? 1.013 6.148 14.75 1 85.06 121 LYS A O 1
ATOM 946 N N . GLU A 1 122 ? 3.025 6.66 13.883 1 82.19 122 GLU A N 1
ATOM 947 C CA . GLU A 1 122 ? 3.656 6.789 15.188 1 82.19 122 GLU A CA 1
ATOM 948 C C . GLU A 1 122 ? 4.289 8.164 15.367 1 82.19 122 GLU A C 1
ATOM 950 O O . GLU A 1 122 ? 4.727 8.781 14.391 1 82.19 122 GLU A O 1
ATOM 955 N N . ARG A 1 123 ? 4.012 8.828 16.453 1 77.81 123 ARG A N 1
ATOM 956 C CA . ARG A 1 123 ? 4.758 10.039 16.797 1 77.81 123 ARG A CA 1
ATOM 957 C C . ARG A 1 123 ? 6.055 9.695 17.531 1 77.81 123 ARG A C 1
ATOM 959 O O . ARG A 1 123 ? 6.035 9.391 18.719 1 77.81 123 ARG A O 1
ATOM 966 N N . ASN A 1 124 ? 7 9.555 16.719 1 75.69 124 ASN A N 1
ATOM 967 C CA . ASN A 1 124 ? 8.258 9.148 17.344 1 75.69 124 ASN A CA 1
ATOM 968 C C . ASN A 1 124 ? 9.102 10.359 17.734 1 75.69 124 ASN A C 1
ATOM 970 O O . ASN A 1 124 ? 9.336 11.25 16.906 1 75.69 124 ASN A O 1
ATOM 974 N N . GLU A 1 125 ? 9.406 10.414 18.953 1 86.88 125 GLU A N 1
ATOM 975 C CA . GLU A 1 125 ? 10.391 11.398 19.391 1 86.88 125 GLU A CA 1
ATOM 976 C C . GLU A 1 125 ? 11.805 10.953 19.016 1 86.88 125 GLU A C 1
ATOM 978 O O . GLU A 1 125 ? 12.086 9.758 18.922 1 86.88 125 GLU A O 1
ATOM 983 N N . ALA A 1 126 ? 12.586 12.016 18.75 1 93.62 126 ALA A N 1
ATOM 984 C CA . ALA A 1 126 ? 13.984 11.734 18.469 1 93.62 126 ALA A CA 1
ATOM 985 C C . ALA A 1 126 ? 14.656 11.031 19.641 1 93.62 126 ALA A C 1
ATOM 987 O O . ALA A 1 126 ? 14.375 11.352 20.797 1 93.62 126 ALA A O 1
ATOM 988 N N . ILE A 1 127 ? 15.547 10.125 19.375 1 96.31 127 ILE A N 1
ATOM 989 C CA . ILE A 1 127 ? 16.25 9.359 20.406 1 96.31 127 ILE A CA 1
ATOM 990 C C . ILE A 1 127 ? 17.656 9.922 20.609 1 96.31 127 ILE A C 1
ATOM 992 O O . ILE A 1 127 ? 18.406 10.086 19.641 1 96.31 127 ILE A O 1
ATOM 996 N N . THR A 1 128 ? 17.953 10.281 21.766 1 96.69 128 THR A N 1
ATOM 997 C CA . THR A 1 128 ? 19.312 10.633 22.141 1 96.69 128 THR A CA 1
ATOM 998 C C . THR A 1 128 ? 19.922 9.562 23.047 1 96.69 128 THR A C 1
ATOM 1000 O O . THR A 1 128 ? 19.328 9.203 24.062 1 96.69 128 THR A O 1
ATOM 1003 N N . VAL A 1 129 ? 21.062 9.062 22.672 1 96.5 129 VAL A N 1
ATOM 1004 C CA . VAL A 1 129 ? 21.688 7.969 23.422 1 96.5 129 VAL A CA 1
ATOM 1005 C C . VAL A 1 129 ? 23.172 8.25 23.625 1 96.5 129 VAL A C 1
ATOM 1007 O O . VAL A 1 129 ? 23.828 8.828 22.75 1 96.5 129 VAL A O 1
ATOM 1010 N N . GLN A 1 130 ? 23.656 7.777 24.797 1 96.38 130 GLN A N 1
ATOM 1011 C CA . GLN A 1 130 ? 25.062 7.977 25.078 1 96.38 130 GLN A CA 1
ATOM 1012 C C . GLN A 1 130 ? 25.938 6.992 24.312 1 96.38 130 GLN A C 1
ATOM 1014 O O . GLN A 1 130 ? 25.578 5.82 24.172 1 96.38 130 GLN A O 1
ATOM 1019 N N . MET A 1 131 ? 27.047 7.531 23.891 1 96.12 131 MET A N 1
ATOM 1020 C CA . MET A 1 131 ? 28 6.676 23.188 1 96.12 131 MET A CA 1
ATOM 1021 C C . MET A 1 131 ? 28.312 5.418 23.984 1 96.12 131 MET A C 1
ATOM 1023 O O . MET A 1 131 ? 28.484 5.484 25.203 1 96.12 131 MET A O 1
ATOM 1027 N N . GLY A 1 132 ? 28.375 4.277 23.297 1 95.31 132 GLY A N 1
ATOM 1028 C CA . GLY A 1 132 ? 28.781 3.033 23.938 1 95.31 132 GLY A CA 1
ATOM 1029 C C . GLY A 1 132 ? 27.625 2.227 24.469 1 95.31 132 GLY A C 1
ATOM 1030 O O . GLY A 1 132 ? 27.766 1.047 24.797 1 95.31 132 GLY A O 1
ATOM 1031 N N . VAL A 1 133 ? 26.5 2.852 24.594 1 96.31 133 VAL A N 1
ATOM 1032 C CA . VAL A 1 133 ? 25.312 2.186 25.125 1 96.31 133 VAL A CA 1
ATOM 1033 C C . VAL A 1 133 ? 24.625 1.393 24.016 1 96.31 133 VAL A C 1
ATOM 1035 O O . VAL A 1 133 ? 24.719 1.754 22.844 1 96.31 133 VAL A O 1
ATOM 1038 N N . SER A 1 134 ? 24.078 0.258 24.391 1 97.75 134 SER A N 1
ATOM 1039 C CA . SER A 1 134 ? 23.312 -0.511 23.406 1 97.75 134 SER A CA 1
ATOM 1040 C C . SER A 1 134 ? 21.984 0.175 23.078 1 97.75 134 SER A C 1
ATOM 1042 O O . SER A 1 134 ? 21.469 0.958 23.875 1 97.75 134 SER A O 1
ATOM 1044 N N . LEU A 1 135 ? 21.453 -0.092 21.844 1 98 135 LEU A N 1
ATOM 1045 C CA . LEU A 1 135 ? 20.234 0.542 21.391 1 98 135 LEU A CA 1
ATOM 1046 C C . LEU A 1 135 ? 19.422 -0.418 20.516 1 98 135 LEU A C 1
ATOM 1048 O O . LEU A 1 135 ? 19.969 -1.156 19.703 1 98 135 LEU A O 1
ATOM 1052 N N . VAL A 1 136 ? 18.172 -0.438 20.75 1 98.12 136 VAL A N 1
ATOM 1053 C CA . VAL A 1 136 ? 17.266 -1.202 19.906 1 98.12 136 VAL A CA 1
ATOM 1054 C C . VAL A 1 136 ? 16.25 -0.262 19.25 1 98.12 136 VAL A C 1
ATOM 1056 O O . VAL A 1 136 ? 15.562 0.482 19.938 1 98.12 136 VAL A O 1
ATOM 1059 N N . LEU A 1 137 ? 16.234 -0.215 17.984 1 97.19 137 LEU A N 1
ATOM 1060 C CA . LEU A 1 137 ? 15.172 0.47 17.25 1 97.19 137 LEU A CA 1
ATOM 1061 C C . LEU A 1 137 ? 14.07 -0.502 16.859 1 97.19 137 LEU A C 1
ATOM 1063 O O . LEU A 1 137 ? 14.289 -1.414 16.062 1 97.19 137 LEU A O 1
ATOM 1067 N N . GLN A 1 138 ? 12.945 -0.286 17.344 1 96.5 138 GLN A N 1
ATOM 1068 C CA . GLN A 1 138 ? 11.82 -1.183 17.109 1 96.5 138 GLN A CA 1
ATOM 1069 C C . GLN A 1 138 ? 11.195 -0.927 15.75 1 96.5 138 GLN A C 1
ATOM 1071 O O . GLN A 1 138 ? 10.922 0.221 15.383 1 96.5 138 GLN A O 1
ATOM 1076 N N . CYS A 1 139 ? 11 -1.931 15.023 1 96.62 139 CYS A N 1
ATOM 1077 C CA . CYS A 1 139 ? 10.328 -1.801 13.734 1 96.62 139 CYS A CA 1
ATOM 1078 C C . CYS A 1 139 ? 8.82 -1.949 13.891 1 96.62 139 CYS A C 1
ATOM 1080 O O . CYS A 1 139 ? 8.062 -1.052 13.516 1 96.62 139 CYS A O 1
ATOM 1082 N N . ARG A 1 140 ? 8.281 -3.105 14.414 1 95.75 140 ARG A N 1
ATOM 1083 C CA . ARG A 1 140 ? 6.867 -3.398 14.648 1 95.75 140 ARG A CA 1
ATOM 1084 C C . ARG A 1 140 ? 6.059 -3.238 13.359 1 95.75 140 ARG A C 1
ATOM 1086 O O . ARG A 1 140 ? 5.141 -2.418 13.297 1 95.75 140 ARG A O 1
ATOM 1093 N N . PRO A 1 141 ? 6.375 -4.035 12.375 1 96.62 141 PRO A N 1
ATOM 1094 C CA . PRO A 1 141 ? 5.668 -3.93 11.102 1 96.62 141 PRO A CA 1
ATOM 1095 C C . PRO A 1 141 ? 4.188 -4.289 11.211 1 96.62 141 PRO A C 1
ATOM 1097 O O . PRO A 1 141 ? 3.785 -4.973 12.156 1 96.62 141 PRO A O 1
ATOM 1100 N N . PRO A 1 142 ? 3.32 -3.723 10.289 1 95.81 142 PRO A N 1
ATOM 1101 C CA . PRO A 1 142 ? 1.92 -4.148 10.266 1 95.81 142 PRO A CA 1
ATOM 1102 C C . PRO A 1 142 ? 1.766 -5.648 10.016 1 95.81 142 PRO A C 1
ATOM 1104 O O . PRO A 1 142 ? 2.596 -6.258 9.336 1 95.81 142 PRO A O 1
ATOM 1107 N N . ALA A 1 143 ? 0.728 -6.168 10.57 1 94.62 143 ALA A N 1
ATOM 1108 C CA . ALA A 1 143 ? 0.464 -7.598 10.414 1 94.62 143 ALA A CA 1
ATOM 1109 C C . ALA A 1 143 ? -0.164 -7.898 9.062 1 94.62 143 ALA A C 1
ATOM 1111 O O . ALA A 1 143 ? -1.362 -7.68 8.859 1 94.62 143 ALA A O 1
ATOM 1112 N N . GLY A 1 144 ? 0.651 -8.312 8.188 1 96.25 144 GLY A N 1
ATOM 1113 C CA . GLY A 1 144 ? 0.153 -8.695 6.879 1 96.25 144 GLY A CA 1
ATOM 1114 C C . GLY A 1 144 ? 0.016 -10.195 6.711 1 96.25 144 GLY A C 1
ATOM 1115 O O . GLY A 1 144 ? 0.376 -10.961 7.605 1 96.25 144 GLY A O 1
ATOM 1116 N N . LEU A 1 145 ? -0.495 -10.578 5.602 1 96.44 145 LEU A N 1
ATOM 1117 C CA . LEU A 1 145 ? -0.611 -11.977 5.207 1 96.44 145 LEU A CA 1
ATOM 1118 C C . LEU A 1 145 ? -0.076 -12.188 3.795 1 96.44 145 LEU A C 1
ATOM 1120 O O . LEU A 1 145 ? -0.687 -11.742 2.82 1 96.44 145 LEU A O 1
ATOM 1124 N N . PRO A 1 146 ? 0.839 -12.969 3.59 1 95.94 146 PRO A N 1
ATOM 1125 C CA . PRO A 1 146 ? 1.723 -13.5 4.629 1 95.94 146 PRO A CA 1
ATOM 1126 C C . PRO A 1 146 ? 2.496 -12.406 5.363 1 95.94 146 PRO A C 1
ATOM 1128 O O . PRO A 1 146 ? 2.383 -11.227 5.02 1 95.94 146 PRO A O 1
ATOM 1131 N N . PRO A 1 147 ? 3.273 -12.797 6.395 1 95.88 147 PRO A N 1
ATOM 1132 C CA . PRO A 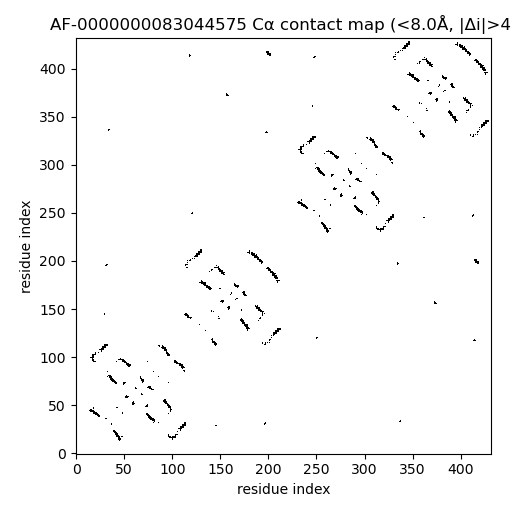1 147 ? 4.105 -11.789 7.07 1 95.88 147 PRO A CA 1
ATOM 1133 C C . PRO A 1 147 ? 5.09 -11.109 6.125 1 95.88 147 PRO A C 1
ATOM 1135 O O . PRO A 1 147 ? 5.629 -11.758 5.219 1 95.88 147 PRO A O 1
ATOM 1138 N N . PRO A 1 148 ? 5.379 -9.891 6.395 1 97 148 PRO A N 1
ATOM 1139 C CA . PRO A 1 148 ? 6.23 -9.141 5.469 1 97 148 PRO A CA 1
ATOM 1140 C C . PRO A 1 148 ? 7.715 -9.43 5.668 1 97 148 PRO A C 1
ATOM 1142 O O . PRO A 1 148 ? 8.117 -9.93 6.723 1 97 148 PRO A O 1
ATOM 1145 N N . VAL A 1 149 ? 8.43 -9.156 4.68 1 95.94 149 VAL A N 1
ATOM 1146 C CA . VAL A 1 149 ? 9.883 -9.102 4.777 1 95.94 149 VAL A CA 1
ATOM 1147 C C . VAL A 1 149 ? 10.32 -7.727 5.262 1 95.94 149 VAL A C 1
ATOM 1149 O O . VAL A 1 149 ? 9.961 -6.707 4.664 1 95.94 149 VAL A O 1
ATOM 1152 N N . ILE A 1 150 ? 11.125 -7.727 6.254 1 96.75 150 ILE A N 1
ATOM 1153 C CA . ILE A 1 150 ? 11.5 -6.469 6.891 1 96.75 150 ILE A CA 1
ATOM 1154 C C . ILE A 1 150 ? 12.922 -6.086 6.484 1 96.75 150 ILE A C 1
ATOM 1156 O O . ILE A 1 150 ? 13.805 -6.945 6.414 1 96.75 150 ILE A O 1
ATOM 1160 N N . PHE A 1 151 ? 13.102 -4.852 6.23 1 96 151 PHE A N 1
ATOM 1161 C CA . PHE A 1 151 ? 14.445 -4.359 5.969 1 96 151 PHE A CA 1
ATOM 1162 C C . PHE A 1 151 ? 14.57 -2.889 6.344 1 96 151 PHE A C 1
ATOM 1164 O O . PHE A 1 151 ? 13.562 -2.191 6.484 1 96 151 PHE A O 1
ATOM 1171 N N . TRP A 1 152 ? 15.766 -2.439 6.527 1 97.12 152 TRP A N 1
ATOM 1172 C CA . TRP A 1 152 ? 16.031 -1.065 6.941 1 97.12 152 TRP A CA 1
ATOM 1173 C C . TRP A 1 152 ? 16.781 -0.308 5.852 1 97.12 152 TRP A C 1
ATOM 1175 O O . TRP A 1 152 ? 17.766 -0.818 5.297 1 97.12 152 TRP A O 1
ATOM 1185 N N . MET A 1 153 ? 16.281 0.832 5.531 1 96.12 153 MET A N 1
ATOM 1186 C CA . MET A 1 153 ? 16.922 1.717 4.562 1 96.12 153 MET A CA 1
ATOM 1187 C C . MET A 1 153 ? 16.812 3.174 5.004 1 96.12 153 MET A C 1
ATOM 1189 O O . MET A 1 153 ? 16.062 3.494 5.926 1 96.12 153 MET A O 1
ATOM 1193 N N . ASP A 1 154 ? 17.578 3.984 4.32 1 94.44 154 ASP A N 1
ATOM 1194 C CA . ASP A 1 154 ? 17.484 5.414 4.586 1 94.44 154 ASP A CA 1
ATOM 1195 C C . ASP A 1 154 ? 16.531 6.094 3.602 1 94.44 154 ASP A C 1
ATOM 1197 O O . ASP A 1 154 ? 15.812 5.422 2.855 1 94.44 154 ASP A O 1
ATOM 1201 N N . ASN A 1 155 ? 16.438 7.434 3.586 1 88 155 ASN A N 1
ATOM 1202 C CA . ASN A 1 155 ? 15.523 8.227 2.768 1 88 155 ASN A CA 1
ATOM 1203 C C . ASN A 1 155 ? 15.875 8.125 1.285 1 88 155 ASN A C 1
ATOM 1205 O O . ASN A 1 155 ? 15.047 8.43 0.426 1 88 155 ASN A O 1
ATOM 1209 N N . ASN A 1 156 ? 17.078 7.715 1.038 1 86.31 156 ASN A N 1
ATOM 1210 C CA . ASN A 1 156 ? 17.516 7.582 -0.347 1 86.31 156 ASN A CA 1
ATOM 1211 C C . ASN A 1 156 ? 17.391 6.145 -0.839 1 86.31 156 ASN A C 1
ATOM 1213 O O . ASN A 1 156 ? 17.953 5.789 -1.877 1 86.31 156 ASN A O 1
ATOM 1217 N N . PHE A 1 157 ? 16.797 5.352 -0.06 1 89.12 157 PHE A N 1
ATOM 1218 C CA . PHE A 1 157 ? 16.531 3.947 -0.36 1 89.12 157 PHE A CA 1
ATOM 1219 C C . PHE A 1 157 ? 17.844 3.156 -0.404 1 89.12 157 PHE A C 1
ATOM 1221 O O . PHE A 1 157 ? 18 2.252 -1.228 1 89.12 157 PHE A O 1
ATOM 1228 N N . GLN A 1 158 ? 18.719 3.586 0.391 1 90.88 158 GLN A N 1
ATOM 1229 C CA . GLN A 1 158 ? 19.938 2.799 0.584 1 90.88 158 GLN A CA 1
ATOM 1230 C C . GLN A 1 158 ? 19.828 1.919 1.827 1 90.88 158 GLN A C 1
ATOM 1232 O O . GLN A 1 158 ? 19.453 2.395 2.9 1 90.88 158 GLN A O 1
ATOM 1237 N N . ARG A 1 159 ? 20.203 0.706 1.623 1 92.31 159 ARG A N 1
ATOM 1238 C CA . ARG A 1 159 ? 20.172 -0.225 2.746 1 92.31 159 ARG A CA 1
ATOM 1239 C C . ARG A 1 159 ? 21.125 0.202 3.846 1 92.31 159 ARG A C 1
ATOM 1241 O O . ARG A 1 159 ? 22.25 0.645 3.562 1 92.31 159 ARG A O 1
ATOM 1248 N N . LEU A 1 160 ? 20.688 0.037 5.016 1 93.56 160 LEU A N 1
ATOM 1249 C CA . LEU A 1 160 ? 21.578 0.327 6.133 1 93.56 160 LEU A CA 1
ATOM 1250 C C . LEU A 1 160 ? 22.609 -0.778 6.297 1 93.56 160 LEU A C 1
ATOM 1252 O O . LEU A 1 160 ? 22.281 -1.963 6.277 1 93.56 160 LEU A O 1
ATOM 1256 N N . PRO A 1 161 ? 23.797 -0.382 6.43 1 88.94 161 PRO A N 1
ATOM 1257 C CA . PRO A 1 161 ? 24.844 -1.398 6.559 1 88.94 161 PRO A CA 1
ATOM 1258 C C . PRO A 1 161 ? 24.734 -2.195 7.855 1 88.94 161 PRO A C 1
ATOM 1260 O O . PRO A 1 161 ? 24.5 -1.618 8.922 1 88.94 161 PRO A O 1
ATOM 1263 N N . LEU A 1 162 ? 24.828 -3.443 7.727 1 93.31 162 LEU A N 1
ATOM 1264 C CA . LEU A 1 162 ? 24.859 -4.34 8.875 1 93.31 162 LEU A CA 1
ATOM 1265 C C . LEU A 1 162 ? 26.266 -4.898 9.078 1 93.31 162 LEU A C 1
ATOM 1267 O O . LEU A 1 162 ? 27 -5.117 8.117 1 93.31 162 LEU A O 1
ATOM 1271 N N . ASP A 1 163 ? 26.656 -4.969 10.336 1 93.94 163 ASP A N 1
ATOM 1272 C CA . ASP A 1 163 ? 27.938 -5.551 10.703 1 93.94 163 ASP A CA 1
ATOM 1273 C C . ASP A 1 163 ? 27.844 -6.266 12.055 1 93.94 163 ASP A C 1
ATOM 1275 O O . ASP A 1 163 ? 26.766 -6.688 12.469 1 93.94 163 ASP A O 1
ATOM 1279 N N . GLN A 1 164 ? 28.969 -6.461 12.672 1 95.31 164 GLN A N 1
ATOM 1280 C CA . GLN A 1 164 ? 28.984 -7.168 13.953 1 95.31 164 GLN A CA 1
ATOM 1281 C C . GLN A 1 164 ? 28.312 -6.352 15.047 1 95.31 164 GLN A C 1
ATOM 1283 O O . GLN A 1 164 ? 27.75 -6.91 15.992 1 95.31 164 GLN A O 1
ATOM 1288 N N . ARG A 1 165 ? 28.297 -5.078 14.906 1 96.56 165 ARG A N 1
ATOM 1289 C CA . ARG A 1 165 ? 27.75 -4.199 15.938 1 96.56 165 ARG A CA 1
ATOM 1290 C C . ARG A 1 165 ? 26.266 -3.924 15.695 1 96.56 165 ARG A C 1
ATOM 1292 O O . ARG A 1 165 ? 25.484 -3.766 16.641 1 96.56 165 ARG A O 1
ATOM 1299 N N . VAL A 1 166 ? 25.953 -3.797 14.383 1 97.44 166 VAL A N 1
ATOM 1300 C CA . VAL A 1 166 ? 24.594 -3.457 13.984 1 97.44 166 VAL A CA 1
ATOM 1301 C C . VAL A 1 166 ? 23.969 -4.633 13.242 1 97.44 166 VAL A C 1
ATOM 1303 O O . VAL A 1 166 ? 24.484 -5.062 12.203 1 97.44 166 VAL A O 1
ATOM 1306 N N . SER A 1 167 ? 22.812 -5.148 13.797 1 97.38 167 SER A N 1
ATOM 1307 C CA . SER A 1 167 ? 22.172 -6.301 13.18 1 97.38 167 SER A CA 1
ATOM 1308 C C . SER A 1 167 ? 20.641 -6.188 13.266 1 97.38 167 SER A C 1
ATOM 1310 O O . SER A 1 167 ? 20.125 -5.426 14.086 1 97.38 167 SER A O 1
ATOM 1312 N N . GLN A 1 168 ? 20.016 -6.93 12.445 1 96.75 168 GLN A N 1
ATOM 1313 C CA . GLN A 1 168 ? 18.547 -6.98 12.445 1 96.75 168 GLN A CA 1
ATOM 1314 C C . GLN A 1 168 ? 18.047 -8.273 13.078 1 96.75 168 GLN A C 1
ATOM 1316 O O . GLN A 1 168 ? 18.484 -9.367 12.711 1 96.75 168 GLN A O 1
ATOM 1321 N N . ALA A 1 169 ? 17.141 -8.141 13.914 1 95.88 169 ALA A N 1
ATOM 1322 C CA . ALA A 1 169 ? 16.547 -9.305 14.562 1 95.88 169 ALA A CA 1
ATOM 1323 C C . ALA A 1 169 ? 15.469 -9.922 13.688 1 95.88 169 ALA A C 1
ATOM 1325 O O . ALA A 1 169 ? 15.086 -9.359 12.656 1 95.88 169 ALA A O 1
ATOM 1326 N N . LEU A 1 170 ? 15 -11.086 14.164 1 93.56 170 LEU A N 1
ATOM 1327 C CA . LEU A 1 170 ? 13.984 -11.812 13.414 1 93.56 170 LEU A CA 1
ATOM 1328 C C . LEU A 1 170 ? 12.68 -11.016 13.352 1 93.56 170 LEU A C 1
ATOM 1330 O O . LEU A 1 170 ? 11.984 -11.047 12.336 1 93.56 170 LEU A O 1
ATOM 1334 N N . ASN A 1 171 ? 12.43 -10.328 14.359 1 95.25 171 ASN A N 1
ATOM 1335 C CA . ASN A 1 171 ? 11.195 -9.555 14.406 1 95.25 171 ASN A CA 1
ATOM 1336 C C . ASN A 1 171 ? 11.328 -8.242 13.641 1 95.25 171 ASN A C 1
ATOM 1338 O O . ASN A 1 171 ? 10.383 -7.453 13.578 1 95.25 171 ASN A O 1
ATOM 1342 N N . GLY A 1 172 ? 12.492 -7.977 13.148 1 97.19 172 GLY A N 1
ATOM 1343 C CA . GLY A 1 172 ? 12.703 -6.809 12.312 1 97.19 172 GLY A CA 1
ATOM 1344 C C . GLY A 1 172 ? 13.398 -5.672 13.031 1 97.19 172 GLY A C 1
ATOM 1345 O O . GLY A 1 172 ? 13.82 -4.695 12.406 1 97.19 172 GLY A O 1
ATOM 1346 N N . ASP A 1 173 ? 13.562 -5.781 14.281 1 98.12 173 ASP A N 1
ATOM 1347 C CA . ASP A 1 173 ? 14.211 -4.707 15.031 1 98.12 173 ASP A CA 1
ATOM 1348 C C . ASP A 1 173 ? 15.672 -4.555 14.625 1 98.12 173 ASP A C 1
ATOM 1350 O O . ASP A 1 173 ? 16.312 -5.523 14.211 1 98.12 173 ASP A O 1
ATOM 1354 N N . LEU A 1 174 ? 16.109 -3.389 14.797 1 98.12 174 LEU A N 1
ATOM 1355 C CA . LEU A 1 174 ? 17.516 -3.105 14.555 1 98.12 174 LEU A CA 1
ATOM 1356 C C . LEU A 1 174 ? 18.281 -2.973 15.867 1 98.12 174 LEU A C 1
ATOM 1358 O O . LEU A 1 174 ? 17.938 -2.145 16.719 1 98.12 174 LEU A O 1
ATOM 1362 N N . TYR A 1 175 ? 19.297 -3.773 16 1 98 175 TYR A N 1
ATOM 1363 C CA . TYR A 1 175 ? 20.047 -3.84 17.25 1 98 175 TYR A CA 1
ATOM 1364 C C . TYR A 1 175 ? 21.438 -3.246 17.094 1 98 175 TYR A C 1
ATOM 1366 O O . TYR A 1 175 ? 22.156 -3.58 16.141 1 98 175 TYR A O 1
ATOM 1374 N N . PHE A 1 176 ? 21.781 -2.373 18.062 1 97.88 176 PHE A N 1
ATOM 1375 C CA . PHE A 1 176 ? 23.141 -1.866 18.219 1 97.88 176 PHE A CA 1
ATOM 1376 C C . PHE A 1 176 ? 23.766 -2.398 19.5 1 97.88 176 PHE A C 1
ATOM 1378 O O . PHE A 1 176 ? 23.281 -2.125 20.609 1 97.88 176 PHE A O 1
ATOM 1385 N N . SER A 1 177 ? 24.812 -3.164 19.344 1 97.81 177 SER A N 1
ATOM 1386 C CA . SER A 1 177 ? 25.5 -3.631 20.547 1 97.81 177 SER A CA 1
ATOM 1387 C C . SER A 1 177 ? 26.109 -2.467 21.328 1 97.81 177 SER A C 1
ATOM 1389 O O . SER A 1 177 ? 26.109 -2.471 22.547 1 97.81 177 SER A O 1
ATOM 1391 N N . ASN A 1 178 ? 26.609 -1.479 20.641 1 96.44 178 ASN A N 1
ATOM 1392 C CA . ASN A 1 178 ? 27.047 -0.18 21.141 1 96.44 178 ASN A CA 1
ATOM 1393 C C . ASN A 1 178 ? 26.969 0.896 20.062 1 96.44 178 ASN A C 1
ATOM 1395 O O . ASN A 1 178 ? 27.344 0.659 18.906 1 96.44 178 ASN A O 1
ATOM 1399 N N . VAL A 1 179 ? 26.562 1.995 20.469 1 97 179 VAL A N 1
ATOM 1400 C CA . VAL A 1 179 ? 26.375 3.047 19.469 1 97 179 VAL A CA 1
ATOM 1401 C C . VAL A 1 179 ? 27.641 3.877 19.359 1 97 179 VAL A C 1
ATOM 1403 O O . VAL A 1 179 ? 28.359 4.074 20.344 1 97 179 VAL A O 1
ATOM 1406 N N . LEU A 1 180 ? 27.891 4.336 18.156 1 96.25 180 LEU A N 1
ATOM 1407 C CA . LEU A 1 180 ? 29 5.227 17.844 1 96.25 180 LEU A CA 1
ATOM 1408 C C . LEU A 1 180 ? 28.484 6.539 17.25 1 96.25 180 LEU A C 1
ATOM 1410 O O . LEU A 1 180 ? 27.359 6.609 16.781 1 96.25 180 LEU A O 1
ATOM 1414 N N . PRO A 1 181 ? 29.266 7.562 17.281 1 95.94 181 PRO A N 1
ATOM 1415 C CA . PRO A 1 181 ? 28.828 8.852 16.734 1 95.94 181 PRO A CA 1
ATOM 1416 C C . PRO A 1 181 ? 28.375 8.766 15.289 1 95.94 181 PRO A C 1
ATOM 1418 O O . PRO A 1 181 ? 27.5 9.508 14.867 1 95.94 181 PRO A O 1
ATOM 1421 N N . GLU A 1 182 ? 28.953 7.832 14.523 1 95 182 GLU A N 1
ATOM 1422 C CA . GLU A 1 182 ? 28.625 7.676 13.109 1 95 182 GLU A CA 1
ATOM 1423 C C . GLU A 1 182 ? 27.219 7.133 12.93 1 95 182 GLU A C 1
ATOM 1425 O O . GLU A 1 182 ? 26.672 7.16 11.828 1 95 182 GLU A O 1
ATOM 1430 N N . ASP A 1 183 ? 26.688 6.676 14.047 1 96.75 183 ASP A N 1
ATOM 1431 C CA . ASP A 1 183 ? 25.328 6.133 13.992 1 96.75 183 ASP A CA 1
ATOM 1432 C C . ASP A 1 183 ? 24.281 7.242 14.086 1 96.75 183 ASP A C 1
ATOM 1434 O O . ASP A 1 183 ? 23.078 6.984 13.984 1 96.75 183 ASP A O 1
ATOM 1438 N N . THR A 1 184 ? 24.719 8.492 14.281 1 96.94 184 THR A N 1
ATOM 1439 C CA . THR A 1 184 ? 23.797 9.625 14.32 1 96.94 184 THR A CA 1
ATOM 1440 C C . THR A 1 184 ? 23.172 9.867 12.953 1 96.94 184 THR A C 1
ATOM 1442 O O . THR A 1 184 ? 23.875 10.094 11.969 1 96.94 184 THR A O 1
ATOM 1445 N N . ARG A 1 185 ? 21.875 9.797 12.945 1 96.25 185 ARG A N 1
ATOM 1446 C CA . ARG A 1 185 ? 21.141 10.125 11.734 1 96.25 185 ARG A CA 1
ATOM 1447 C C . ARG A 1 185 ? 19.656 10.289 12.031 1 96.25 185 ARG A C 1
ATOM 1449 O O . ARG A 1 185 ? 19.172 9.844 13.078 1 96.25 185 ARG A O 1
ATOM 1456 N N . SER A 1 186 ? 18.938 10.805 11.031 1 96.5 186 SER A N 1
ATOM 1457 C CA . SER A 1 186 ? 17.516 11.117 11.258 1 96.5 186 SER A CA 1
ATOM 1458 C C . SER A 1 186 ? 16.625 10.227 10.414 1 96.5 186 SER A C 1
ATOM 1460 O O . SER A 1 186 ? 15.398 10.383 10.43 1 96.5 186 SER A O 1
ATOM 1462 N N . ASP A 1 187 ? 17.156 9.281 9.734 1 96.06 187 ASP A N 1
ATOM 1463 C CA . ASP A 1 187 ? 16.328 8.578 8.75 1 96.06 187 ASP A CA 1
ATOM 1464 C C . ASP A 1 187 ? 16.531 7.066 8.852 1 96.06 187 ASP A C 1
ATOM 1466 O O . ASP A 1 187 ? 16.75 6.395 7.84 1 96.06 187 ASP A O 1
ATOM 1470 N N . TYR A 1 188 ? 16.562 6.602 10.094 1 96.88 188 TYR A N 1
ATOM 1471 C CA . TYR A 1 188 ? 16.375 5.164 10.227 1 96.88 188 TYR A CA 1
ATOM 1472 C C . TYR A 1 188 ? 14.953 4.766 9.859 1 96.88 188 TYR A C 1
ATOM 1474 O O . TYR A 1 188 ? 14.008 5.055 10.602 1 96.88 188 TYR A O 1
ATOM 1482 N N . ILE A 1 189 ? 14.805 4.055 8.781 1 96.75 189 ILE A N 1
ATOM 1483 C CA . ILE A 1 189 ? 13.453 3.754 8.328 1 96.75 189 ILE A CA 1
ATOM 1484 C C . ILE A 1 189 ? 13.289 2.248 8.148 1 96.75 189 ILE A C 1
ATOM 1486 O O . ILE A 1 189 ? 14.078 1.611 7.445 1 96.75 189 ILE A O 1
ATOM 1490 N N . CYS A 1 190 ? 12.367 1.727 8.828 1 97.56 190 CYS A N 1
ATOM 1491 C CA . CYS A 1 190 ? 11.984 0.33 8.648 1 97.56 190 CYS A CA 1
ATOM 1492 C C . CYS A 1 190 ? 10.953 0.183 7.535 1 97.56 190 CYS A C 1
ATOM 1494 O O . CYS A 1 190 ? 10.008 0.967 7.453 1 97.56 190 CYS A O 1
ATOM 1496 N N . TYR A 1 191 ? 11.133 -0.789 6.711 1 97 191 TYR A N 1
ATOM 1497 C CA . TYR A 1 191 ? 10.219 -1.094 5.621 1 97 191 TYR A CA 1
ATOM 1498 C C . TYR A 1 191 ? 9.648 -2.5 5.762 1 97 191 TYR A C 1
ATOM 1500 O O . TYR A 1 191 ? 10.32 -3.402 6.266 1 97 191 TYR A O 1
ATOM 1508 N N . ALA A 1 192 ? 8.484 -2.656 5.305 1 97.62 192 ALA A N 1
ATOM 1509 C CA . ALA A 1 192 ? 7.801 -3.947 5.25 1 97.62 192 ALA A CA 1
ATOM 1510 C C . ALA A 1 192 ? 7.32 -4.258 3.836 1 97.62 192 ALA A C 1
ATOM 1512 O O . ALA A 1 192 ? 6.477 -3.545 3.289 1 97.62 192 ALA A O 1
ATOM 1513 N N . ARG A 1 193 ? 7.84 -5.285 3.297 1 96.38 193 ARG A N 1
ATOM 1514 C CA . ARG A 1 193 ? 7.457 -5.672 1.943 1 96.38 193 ARG A CA 1
ATOM 1515 C C . ARG A 1 193 ? 6.461 -6.828 1.967 1 96.38 193 ARG A C 1
ATOM 1517 O O . ARG A 1 193 ? 6.711 -7.859 2.6 1 96.38 193 ARG A O 1
ATOM 1524 N N . PHE A 1 194 ? 5.438 -6.641 1.21 1 96.75 194 PHE A N 1
ATOM 1525 C CA . PHE A 1 194 ? 4.41 -7.66 1.031 1 96.75 194 PHE A CA 1
ATOM 1526 C C . PHE A 1 194 ? 4.438 -8.219 -0.388 1 96.75 194 PHE A C 1
ATOM 1528 O O . PHE A 1 194 ? 3.887 -7.609 -1.309 1 96.75 194 PHE A O 1
ATOM 1535 N N . PRO A 1 195 ? 4.992 -9.367 -0.514 1 91.75 195 PRO A N 1
ATOM 1536 C CA . PRO A 1 195 ? 5.309 -9.852 -1.86 1 91.75 195 PRO A CA 1
ATOM 1537 C C . PRO A 1 195 ? 4.059 -10.117 -2.699 1 91.75 195 PRO A C 1
ATOM 1539 O O . PRO A 1 195 ? 4.059 -9.867 -3.906 1 91.75 195 PRO A O 1
ATOM 1542 N N . HIS A 1 196 ? 2.947 -10.68 -2.127 1 92.19 196 HIS A N 1
ATOM 1543 C CA . HIS A 1 196 ? 1.77 -11.047 -2.904 1 92.19 196 HIS A CA 1
ATOM 1544 C C . HIS A 1 196 ? 1.129 -9.82 -3.549 1 92.19 196 HIS A C 1
ATOM 1546 O O . HIS A 1 196 ? 0.705 -9.875 -4.707 1 92.19 196 HIS A O 1
ATOM 1552 N N . THR A 1 197 ? 1.115 -8.758 -2.793 1 93.5 197 THR A N 1
ATOM 1553 C CA . THR A 1 197 ? 0.493 -7.547 -3.316 1 93.5 197 THR A CA 1
ATOM 1554 C C . THR A 1 197 ? 1.539 -6.629 -3.941 1 93.5 197 THR A C 1
ATOM 1556 O O . THR A 1 197 ? 1.199 -5.59 -4.516 1 93.5 197 THR A O 1
ATOM 1559 N N . GLN A 1 198 ? 2.779 -6.945 -3.834 1 93.81 198 GLN A N 1
ATOM 1560 C CA . GLN A 1 198 ? 3.867 -6.102 -4.32 1 93.81 198 GLN A CA 1
ATOM 1561 C C . GLN A 1 198 ? 3.773 -4.695 -3.736 1 93.81 198 GLN A C 1
ATOM 1563 O O . GLN A 1 198 ? 3.883 -3.707 -4.465 1 93.81 198 GLN A O 1
ATOM 1568 N N . THR A 1 199 ? 3.623 -4.664 -2.426 1 96.94 199 THR A N 1
ATOM 1569 C CA . THR A 1 199 ? 3.463 -3.43 -1.666 1 96.94 199 THR A CA 1
ATOM 1570 C C . THR A 1 199 ? 4.559 -3.297 -0.613 1 96.94 199 THR A C 1
ATOM 1572 O O . THR A 1 199 ? 4.918 -4.273 0.046 1 96.94 199 THR A O 1
ATOM 1575 N N . ILE A 1 200 ? 5.012 -2.148 -0.498 1 97 200 ILE A N 1
ATOM 1576 C CA . ILE A 1 200 ? 5.969 -1.855 0.563 1 97 200 ILE A CA 1
ATOM 1577 C C . ILE A 1 200 ? 5.426 -0.742 1.455 1 97 200 ILE A C 1
ATOM 1579 O O . ILE A 1 200 ? 4.992 0.302 0.961 1 97 200 ILE A O 1
ATOM 1583 N N . GLN A 1 201 ? 5.383 -0.992 2.703 1 97.44 201 GLN A N 1
ATOM 1584 C CA . GLN A 1 201 ? 5 0.03 3.674 1 97.44 201 GLN A CA 1
ATOM 1585 C C . GLN A 1 201 ? 6.23 0.613 4.367 1 97.44 201 GLN A C 1
ATOM 1587 O O . GLN A 1 201 ? 7.168 -0.115 4.695 1 97.44 201 GLN A O 1
ATOM 1592 N N . GLN A 1 202 ? 6.137 1.856 4.527 1 96 202 GLN A N 1
ATOM 1593 C CA . GLN A 1 202 ? 7.25 2.582 5.129 1 96 202 GLN A CA 1
ATOM 1594 C C . GLN A 1 202 ? 6.879 3.119 6.508 1 96 202 GLN A C 1
ATOM 1596 O O . GLN A 1 202 ? 5.863 3.799 6.66 1 96 202 GLN A O 1
ATOM 1601 N N . LYS A 1 203 ? 7.742 2.812 7.449 1 96 203 LYS A N 1
ATOM 1602 C CA . LYS A 1 203 ? 7.582 3.4 8.781 1 96 203 LYS A CA 1
ATOM 1603 C C . LYS A 1 203 ? 8.102 4.832 8.812 1 96 203 LYS A C 1
ATOM 1605 O O . LYS A 1 203 ? 8.898 5.23 7.953 1 96 203 LYS A O 1
ATOM 1610 N N . GLN A 1 204 ? 7.57 5.605 9.781 1 94.38 204 GLN A N 1
ATOM 1611 C CA . GLN A 1 204 ? 8.125 6.934 10.016 1 94.38 204 GLN A CA 1
ATOM 1612 C C . GLN A 1 204 ? 9.602 6.855 10.383 1 94.38 204 GLN A C 1
ATOM 1614 O O . GLN A 1 204 ? 10.016 5.969 11.133 1 94.38 204 GLN A O 1
ATOM 1619 N N . PRO A 1 205 ? 10.383 7.766 9.836 1 94.69 205 PRO A N 1
ATOM 1620 C CA . PRO A 1 205 ? 11.812 7.754 10.156 1 94.69 205 PRO A CA 1
ATOM 1621 C C . PRO A 1 205 ? 12.086 7.922 11.656 1 94.69 205 PRO A C 1
ATOM 1623 O O . PRO A 1 205 ? 11.375 8.672 12.328 1 94.69 205 PRO A O 1
ATOM 1626 N N . ILE A 1 206 ? 13.07 7.25 12.117 1 96.38 206 ILE A N 1
ATOM 1627 C CA . ILE A 1 206 ? 13.523 7.383 13.5 1 96.38 206 ILE A CA 1
ATOM 1628 C C . ILE A 1 206 ? 14.836 8.164 13.531 1 96.38 206 ILE A C 1
ATOM 1630 O O . ILE A 1 206 ? 15.773 7.859 12.789 1 96.38 206 ILE A O 1
ATOM 1634 N N . SER A 1 207 ? 14.867 9.156 14.367 1 97.12 207 SER A N 1
ATOM 1635 C CA . SER A 1 207 ? 16.062 9.977 14.531 1 97.12 207 SER A CA 1
ATOM 1636 C C . SER A 1 207 ? 16.859 9.539 15.75 1 97.12 207 SER A C 1
ATOM 1638 O O . SER A 1 207 ? 16.312 9.422 16.844 1 97.12 207 SER A O 1
ATOM 1640 N N . VAL A 1 208 ? 18.156 9.336 15.531 1 97.69 208 VAL A N 1
ATOM 1641 C CA . VAL A 1 208 ? 19.062 8.961 16.625 1 97.69 208 VAL A CA 1
ATOM 1642 C C . VAL A 1 208 ? 20.234 9.922 16.672 1 97.69 208 VAL A C 1
ATOM 1644 O O . VAL A 1 208 ? 20.859 10.211 15.648 1 97.69 208 VAL A O 1
ATOM 1647 N N . THR A 1 209 ? 20.453 10.445 17.812 1 97.88 209 THR A N 1
ATOM 1648 C CA . THR A 1 209 ? 21.641 11.242 18.078 1 97.88 209 THR A CA 1
ATOM 1649 C C . THR A 1 209 ? 22.484 10.586 19.172 1 97.88 209 THR A C 1
ATOM 1651 O O . THR A 1 209 ? 21.984 10.273 20.25 1 97.88 209 THR A O 1
ATOM 1654 N N . VAL A 1 210 ? 23.719 10.359 18.859 1 97.56 210 VAL A N 1
ATOM 1655 C CA . VAL A 1 210 ? 24.641 9.781 19.828 1 97.56 210 VAL A CA 1
ATOM 1656 C C . VAL A 1 210 ? 25.422 10.891 20.531 1 97.56 210 VAL A C 1
ATOM 1658 O O . VAL A 1 210 ? 26.156 11.641 19.891 1 97.56 210 VAL A O 1
ATOM 1661 N N . ALA A 1 211 ? 25.234 10.953 21.891 1 95.56 211 ALA A N 1
ATOM 1662 C CA . ALA A 1 211 ? 25.891 11.992 22.688 1 95.56 211 ALA A CA 1
ATOM 1663 C C . ALA A 1 211 ? 27.266 11.531 23.156 1 95.56 211 ALA A C 1
ATOM 1665 O O . ALA A 1 211 ? 27.438 10.375 23.547 1 95.56 211 ALA A O 1
ATOM 1666 N N . LEU A 1 212 ? 28.266 12.43 23.078 1 88.44 212 LEU A N 1
ATOM 1667 C CA . LEU A 1 212 ? 29.625 12.148 23.531 1 88.44 212 LEU A CA 1
ATOM 1668 C C . LEU A 1 212 ? 29.75 12.406 25.031 1 88.44 212 LEU A C 1
ATOM 1670 O O . LEU A 1 212 ? 29.078 13.281 25.578 1 88.44 212 LEU A O 1
ATOM 1674 N N . ILE A 1 213 ? 30.172 11.484 25.844 1 71.12 213 ILE A N 1
ATOM 1675 C CA . ILE A 1 213 ? 30.469 11.75 27.25 1 71.12 213 ILE A CA 1
ATOM 1676 C C . ILE A 1 213 ? 31.547 12.828 27.359 1 71.12 213 ILE A C 1
ATOM 1678 O O . ILE A 1 213 ? 32.625 12.711 26.766 1 71.12 213 ILE A O 1
ATOM 1682 N N . CYS A 1 214 ? 31.172 14.086 27.516 1 60.44 214 CYS A N 1
ATOM 1683 C CA . CYS A 1 214 ? 32.188 15.078 27.844 1 60.44 214 CYS A CA 1
ATOM 1684 C C . CYS A 1 214 ? 33.094 14.578 28.969 1 60.44 214 CYS A C 1
ATOM 1686 O O . CYS A 1 214 ? 32.625 13.93 29.906 1 60.44 214 CYS A O 1
ATOM 1688 N N . CYS A 1 215 ? 34.25 14.039 28.672 1 50.91 215 CYS A N 1
ATOM 1689 C CA . CYS A 1 215 ? 35.312 13.82 29.672 1 50.91 215 CYS A CA 1
ATOM 1690 C C . CYS A 1 215 ? 35.312 14.945 30.703 1 50.91 215 CYS A C 1
ATOM 1692 O O . CYS A 1 215 ? 35.5 16.109 30.344 1 50.91 215 CYS A O 1
ATOM 1694 N N . SER A 1 216 ? 34.406 15.016 31.625 1 39.34 216 SER A N 1
ATOM 1695 C CA . SER A 1 216 ? 34.906 15.773 32.75 1 39.34 216 SER A CA 1
ATOM 1696 C C . SER A 1 216 ? 36.125 15.07 33.406 1 39.34 216 SER A C 1
ATOM 1698 O O . SER A 1 216 ? 36.188 13.836 33.406 1 39.34 216 SER A O 1
ATOM 1700 N N . MET B 1 1 ? -3.104 65.375 52.219 1 31.23 1 MET B N 1
ATOM 1701 C CA . MET B 1 1 ? -4.273 65.062 51.375 1 31.23 1 MET B CA 1
ATOM 1702 C C . MET B 1 1 ? -3.857 64.625 50 1 31.23 1 MET B C 1
ATOM 1704 O O . MET B 1 1 ? -3.527 65.438 49.125 1 31.23 1 MET B O 1
ATOM 1708 N N . ASP B 1 2 ? -3.047 63.5 49.875 1 41 2 ASP B N 1
ATOM 1709 C CA . ASP B 1 2 ? -2.48 62.875 48.688 1 41 2 ASP B CA 1
ATOM 1710 C C . ASP B 1 2 ? -3.58 62.344 47.75 1 41 2 ASP B C 1
ATOM 1712 O O . ASP B 1 2 ? -4.387 61.5 48.156 1 41 2 ASP B O 1
ATOM 1716 N N . LYS B 1 3 ? -4.078 63.25 46.844 1 47.94 3 LYS B N 1
ATOM 1717 C CA . LYS B 1 3 ? -5.027 62.938 45.781 1 47.94 3 LYS B CA 1
ATOM 1718 C C . LYS B 1 3 ? -4.543 61.75 44.938 1 47.94 3 LYS B C 1
ATOM 1720 O O . LYS B 1 3 ? -3.541 61.875 44.25 1 47.94 3 LYS B O 1
ATOM 1725 N N . LYS B 1 4 ? -4.785 60.5 45.438 1 43.66 4 LYS B N 1
ATOM 1726 C CA . LYS B 1 4 ? -4.664 59.281 44.594 1 43.66 4 LYS B CA 1
ATOM 1727 C C . LYS B 1 4 ? -5.461 59.438 43.312 1 43.66 4 LYS B C 1
ATOM 1729 O O . LYS B 1 4 ? -6.688 59.594 43.344 1 43.66 4 LYS B O 1
ATOM 1734 N N . LEU B 1 5 ? -4.875 60 42.188 1 41.22 5 LEU B N 1
ATOM 1735 C CA . LEU B 1 5 ? -5.445 59.906 40.875 1 41.22 5 LEU B CA 1
ATOM 1736 C C . LEU B 1 5 ? -5.801 58.469 40.5 1 41.22 5 LEU B C 1
ATOM 1738 O O . LEU B 1 5 ? -4.934 57.594 40.5 1 41.22 5 LEU B O 1
ATOM 1742 N N . ASN B 1 6 ? -7.07 58.031 40.719 1 41.78 6 ASN B N 1
ATOM 1743 C CA . ASN B 1 6 ? -7.578 56.781 40.188 1 41.78 6 ASN B CA 1
ATOM 1744 C C . ASN B 1 6 ? -7.344 56.656 38.688 1 41.78 6 ASN B C 1
ATOM 1746 O O . ASN B 1 6 ? -7.895 57.469 37.906 1 41.78 6 ASN B O 1
ATOM 1750 N N . CYS B 1 7 ? -6.133 56.438 38.188 1 41.5 7 CYS B N 1
ATOM 1751 C CA . CYS B 1 7 ? -5.938 56.094 36.781 1 41.5 7 CYS B CA 1
ATOM 1752 C C . CYS B 1 7 ? -6.973 55.062 36.312 1 41.5 7 CYS B C 1
ATOM 1754 O O . CYS B 1 7 ? -6.906 53.906 36.688 1 41.5 7 CYS B O 1
ATOM 1756 N N . VAL B 1 8 ? -8.227 55.562 36.156 1 47.28 8 VAL B N 1
ATOM 1757 C CA . VAL B 1 8 ? -9.125 54.625 35.469 1 47.28 8 VAL B CA 1
ATOM 1758 C C . VAL B 1 8 ? -8.453 54.125 34.188 1 47.28 8 VAL B C 1
ATOM 1760 O O . VAL B 1 8 ? -8.102 54.875 33.312 1 47.28 8 VAL B O 1
ATOM 1763 N N . SER B 1 9 ? -7.605 53.125 34.312 1 44.12 9 SER B N 1
ATOM 1764 C CA . SER B 1 9 ? -7.238 52.406 33.062 1 44.12 9 SER B CA 1
ATOM 1765 C C . SER B 1 9 ? -8.414 52.344 32.094 1 44.12 9 SER B C 1
ATOM 1767 O O . SER B 1 9 ? -9.438 51.719 32.406 1 44.12 9 SER B O 1
ATOM 1769 N N . ILE B 1 10 ? -8.719 53.375 31.406 1 46.91 10 ILE B N 1
ATOM 1770 C CA . ILE B 1 10 ? -9.625 53.219 30.266 1 46.91 10 ILE B CA 1
ATOM 1771 C C . ILE B 1 10 ? -9.32 51.906 29.531 1 46.91 10 ILE B C 1
ATOM 1773 O O . ILE B 1 10 ? -8.242 51.75 28.953 1 46.91 10 ILE B O 1
ATOM 1777 N N . HIS B 1 11 ? -9.742 50.812 30.062 1 50.62 11 HIS B N 1
ATOM 1778 C CA . HIS B 1 11 ? -9.734 49.688 29.141 1 50.62 11 HIS B CA 1
ATOM 1779 C C . HIS B 1 11 ? -10.336 50.062 27.781 1 50.62 11 HIS B C 1
ATOM 1781 O O . HIS B 1 11 ? -11.461 50.562 27.734 1 50.62 11 HIS B O 1
ATOM 1787 N N . PRO B 1 12 ? -9.633 50.562 26.844 1 51.34 12 PRO B N 1
ATOM 1788 C CA . PRO B 1 12 ? -10.281 50.781 25.547 1 51.34 12 PRO B CA 1
ATOM 1789 C C . PRO B 1 12 ? -11.398 49.781 25.266 1 51.34 12 PRO B C 1
ATOM 1791 O O . PRO B 1 12 ? -11.211 48.562 25.422 1 51.34 12 PRO B O 1
ATOM 1794 N N . SER B 1 13 ? -12.641 50.062 25.5 1 54.91 13 SER B N 1
ATOM 1795 C CA . SER B 1 13 ? -13.781 49.25 25.062 1 54.91 13 SER B CA 1
ATOM 1796 C C . SER B 1 13 ? -13.508 48.594 23.719 1 54.91 13 SER B C 1
ATOM 1798 O O . SER 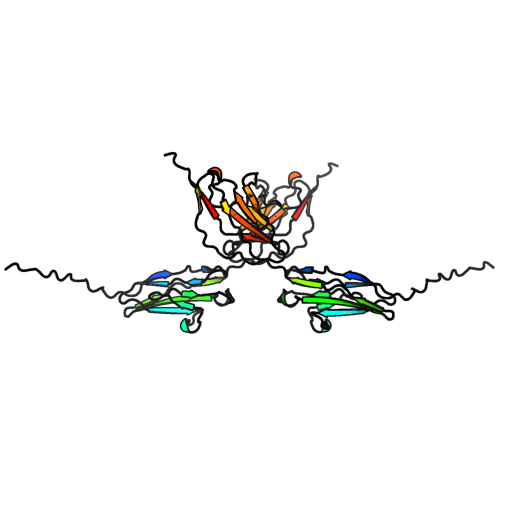B 1 13 ? -13.031 49.219 22.781 1 54.91 13 SER B O 1
ATOM 1800 N N . ALA B 1 14 ? -13.188 47.312 23.641 1 67 14 ALA B N 1
ATOM 1801 C CA . ALA B 1 14 ? -12.906 46.625 22.391 1 67 14 ALA B CA 1
ATOM 1802 C C . ALA B 1 14 ? -13.891 47.031 21.297 1 67 14 ALA B C 1
ATOM 1804 O O . ALA B 1 14 ? -15.109 47 21.5 1 67 14 ALA B O 1
ATOM 1805 N N . VAL B 1 15 ? -13.555 48 20.422 1 81.44 15 VAL B N 1
ATOM 1806 C CA . VAL B 1 15 ? -14.32 48.438 19.25 1 81.44 15 VAL B CA 1
ATOM 1807 C C . VAL B 1 15 ? -14.945 47.25 18.562 1 81.44 15 VAL B C 1
ATOM 1809 O O . VAL B 1 15 ? -14.273 46.219 18.344 1 81.44 15 VAL B O 1
ATOM 1812 N N . PRO B 1 16 ? -16.344 47.312 18.5 1 90 16 PRO B N 1
ATOM 1813 C CA . PRO B 1 16 ? -17 46.25 17.75 1 90 16 PRO B CA 1
ATOM 1814 C C . PRO B 1 16 ? -16.359 46 16.391 1 90 16 PRO B C 1
ATOM 1816 O O . PRO B 1 16 ? -15.977 46.938 15.695 1 90 16 PRO B O 1
ATOM 1819 N N . GLN B 1 17 ? -15.945 44.719 16.062 1 95.94 17 GLN B N 1
ATOM 1820 C CA . GLN B 1 17 ? -15.32 44.312 14.805 1 95.94 17 GLN B CA 1
ATOM 1821 C C . GLN B 1 17 ? -16 43.125 14.188 1 95.94 17 GLN B C 1
ATOM 1823 O O . GLN B 1 17 ? -16.312 42.156 14.883 1 95.94 17 GLN B O 1
ATOM 1828 N N . PRO B 1 18 ? -16.297 43.188 12.867 1 96.94 18 PRO B N 1
ATOM 1829 C CA . PRO B 1 18 ? -16.797 42 12.188 1 96.94 18 PRO B CA 1
ATOM 1830 C C . PRO B 1 18 ? -15.797 40.844 12.164 1 96.94 18 PRO B C 1
ATOM 1832 O O . PRO B 1 18 ? -14.602 41.062 12.375 1 96.94 18 PRO B O 1
ATOM 1835 N N . PRO B 1 19 ? -16.234 39.625 11.945 1 98 19 PRO B N 1
ATOM 1836 C CA . PRO B 1 19 ? -15.336 38.469 11.961 1 98 19 PRO B CA 1
ATOM 1837 C C . PRO B 1 19 ? -14.359 38.469 10.789 1 98 19 PRO B C 1
ATOM 1839 O O . PRO B 1 19 ? -14.711 38.906 9.688 1 98 19 PRO B O 1
ATOM 1842 N N . THR B 1 20 ? -13.172 38.062 11.047 1 97.75 20 THR B N 1
ATOM 1843 C CA . THR B 1 20 ? -12.148 37.812 10.039 1 97.75 20 THR B CA 1
ATOM 1844 C C . THR B 1 20 ? -11.531 36.406 10.234 1 97.75 20 THR B C 1
ATOM 1846 O O . THR B 1 20 ? -11.062 36.094 11.328 1 97.75 20 THR B O 1
ATOM 1849 N N . ILE B 1 21 ? -11.562 35.688 9.164 1 98 21 ILE B N 1
ATOM 1850 C CA . ILE B 1 21 ? -10.984 34.344 9.258 1 98 21 ILE B CA 1
ATOM 1851 C C . ILE B 1 21 ? -9.461 34.438 9.352 1 98 21 ILE B C 1
ATOM 1853 O O . ILE B 1 21 ? -8.828 35.094 8.516 1 98 21 ILE B O 1
ATOM 1857 N N . THR B 1 22 ? -8.883 33.875 10.344 1 98.19 22 THR B N 1
ATOM 1858 C CA . THR B 1 22 ? -7.445 33.969 10.578 1 98.19 22 THR B CA 1
ATOM 1859 C C . THR B 1 22 ? -6.75 32.656 10.211 1 98.19 22 THR B C 1
ATOM 1861 O O . THR B 1 22 ? -5.543 32.625 9.961 1 98.19 22 THR B O 1
ATOM 1864 N N . LEU B 1 23 ? -7.449 31.547 10.203 1 98.25 23 LEU B N 1
ATOM 1865 C CA . LEU B 1 23 ? -6.887 30.234 9.867 1 98.25 23 LEU B CA 1
ATOM 1866 C C . LEU B 1 23 ? -7.926 29.359 9.18 1 98.25 23 LEU B C 1
ATOM 1868 O O . LEU B 1 23 ? -9.078 29.297 9.602 1 98.25 23 LEU B O 1
ATOM 1872 N N . GLN B 1 24 ? -7.582 28.797 8.109 1 98.5 24 GLN B N 1
ATOM 1873 C CA . GLN B 1 24 ? -8.43 27.828 7.406 1 98.5 24 GLN B CA 1
ATOM 1874 C C . GLN B 1 24 ? -7.59 26.766 6.719 1 98.5 24 GLN B C 1
ATOM 1876 O O . GLN B 1 24 ? -6.41 26.984 6.426 1 98.5 24 GLN B O 1
ATOM 1881 N N . SER B 1 25 ? -8.094 25.609 6.449 1 98.38 25 SER B N 1
ATOM 1882 C CA . SER B 1 25 ? -7.406 24.531 5.75 1 98.38 25 SER B CA 1
ATOM 1883 C C . SER B 1 25 ? -7.211 24.859 4.273 1 98.38 25 SER B C 1
ATOM 1885 O O . SER B 1 25 ? -7.898 25.719 3.73 1 98.38 25 SER B O 1
ATOM 1887 N N . PRO B 1 26 ? -6.262 24.219 3.686 1 97.62 26 PRO B N 1
ATOM 1888 C CA . PRO B 1 26 ? -6.062 24.438 2.252 1 97.62 26 PRO B CA 1
ATOM 1889 C C . PRO B 1 26 ? -7.293 24.078 1.422 1 97.62 26 PRO B C 1
ATOM 1891 O O . PRO B 1 26 ? -8.086 23.219 1.822 1 97.62 26 PRO B O 1
ATOM 1894 N N . LYS B 1 27 ? -7.383 24.719 0.3 1 98.06 27 LYS B N 1
ATOM 1895 C CA . LYS B 1 27 ? -8.523 24.516 -0.585 1 98.06 27 LYS B CA 1
ATOM 1896 C C . LYS B 1 27 ? -8.633 23.047 -1 1 98.06 27 LYS B C 1
ATOM 1898 O O . LYS B 1 27 ? -9.734 22.484 -1.061 1 98.06 27 LYS B O 1
ATOM 1903 N N . ASP B 1 28 ? -7.449 22.516 -1.364 1 97.5 28 ASP B N 1
ATOM 1904 C CA . ASP B 1 28 ? -7.363 21.094 -1.669 1 97.5 28 ASP B CA 1
ATOM 1905 C C . ASP B 1 28 ? -6.707 20.328 -0.523 1 97.5 28 ASP B C 1
ATOM 1907 O O . ASP B 1 28 ? -5.48 20.312 -0.395 1 97.5 28 ASP B O 1
ATOM 1911 N N . TYR B 1 29 ? -7.602 19.734 0.209 1 97.31 29 TYR B N 1
ATOM 1912 C CA . TYR B 1 29 ? -7.156 19.078 1.432 1 97.31 29 TYR B CA 1
ATOM 1913 C C . TYR B 1 29 ? -7.219 17.562 1.286 1 97.31 29 TYR B C 1
ATOM 1915 O O . TYR B 1 29 ? -8.297 16.969 1.346 1 97.31 29 TYR B O 1
ATOM 1923 N N . ILE B 1 30 ? -6.07 16.906 1.103 1 96.94 30 ILE B N 1
ATOM 1924 C CA . ILE B 1 30 ? -5.953 15.461 1.053 1 96.94 30 ILE B CA 1
ATOM 1925 C C . ILE B 1 30 ? -5.562 14.922 2.428 1 96.94 30 ILE B C 1
ATOM 1927 O O . ILE B 1 30 ? -4.492 15.258 2.947 1 96.94 30 ILE B O 1
ATOM 1931 N N . PHE B 1 31 ? -6.406 14.086 3.006 1 95.06 31 PHE B N 1
ATOM 1932 C CA . PHE B 1 31 ? -6.102 13.633 4.359 1 95.06 31 PHE B CA 1
ATOM 1933 C C . PHE B 1 31 ? -5.645 12.18 4.352 1 95.06 31 PHE B C 1
ATOM 1935 O O . PHE B 1 31 ? -5.898 11.445 3.393 1 95.06 31 PHE B O 1
ATOM 1942 N N . ASP B 1 32 ? -4.965 11.875 5.391 1 92.38 32 ASP B N 1
ATOM 1943 C CA . ASP B 1 32 ? -4.488 10.523 5.66 1 92.38 32 ASP B CA 1
ATOM 1944 C C . ASP B 1 32 ? -5.551 9.695 6.387 1 92.38 32 ASP B C 1
ATOM 1946 O O . ASP B 1 32 ? -6.051 10.109 7.434 1 92.38 32 ASP B O 1
ATOM 1950 N N . PRO B 1 33 ? -5.906 8.516 5.867 1 91.5 33 PRO B N 1
ATOM 1951 C CA . PRO B 1 33 ? -6.977 7.734 6.484 1 91.5 33 PRO B CA 1
ATOM 1952 C C . PRO B 1 33 ? -6.566 7.129 7.824 1 91.5 33 PRO B C 1
ATOM 1954 O O . PRO B 1 33 ? -7.391 6.508 8.5 1 91.5 33 PRO B O 1
ATOM 1957 N N . ARG B 1 34 ? -5.332 7.266 8.266 1 89.81 34 ARG B N 1
ATOM 1958 C CA . ARG B 1 34 ? -4.863 6.707 9.531 1 89.81 34 ARG B CA 1
ATOM 1959 C C . ARG B 1 34 ? -5.027 7.715 10.664 1 89.81 34 ARG B C 1
ATOM 1961 O O . ARG B 1 34 ? -4.836 7.371 11.836 1 89.81 34 ARG B O 1
ATOM 1968 N N . GLU B 1 35 ? -5.387 8.938 10.305 1 90.5 35 GLU B N 1
ATOM 1969 C CA . GLU B 1 35 ? -5.527 10 11.297 1 90.5 35 GLU B CA 1
ATOM 1970 C C . GLU B 1 35 ? -6.895 10.672 11.195 1 90.5 35 GLU B C 1
ATOM 1972 O O . GLU B 1 35 ? -7.547 10.609 10.148 1 90.5 35 GLU B O 1
ATOM 1977 N N . ASN B 1 36 ? -7.18 11.32 12.281 1 94.06 36 ASN B N 1
ATOM 1978 C CA . ASN B 1 36 ? -8.391 12.125 12.242 1 94.06 36 ASN B CA 1
ATOM 1979 C C . ASN B 1 36 ? -8.289 13.242 11.203 1 94.06 36 ASN B C 1
ATOM 1981 O O . ASN B 1 36 ? -7.191 13.742 10.938 1 94.06 36 ASN B O 1
ATOM 1985 N N . ILE B 1 37 ? -9.414 13.555 10.727 1 96.31 37 ILE B N 1
ATOM 1986 C CA . ILE B 1 37 ? -9.461 14.711 9.828 1 96.31 37 ILE B CA 1
ATOM 1987 C C . ILE B 1 37 ? -9.625 15.992 10.648 1 96.31 37 ILE B C 1
ATOM 1989 O O . ILE B 1 37 ? -10.492 16.078 11.508 1 96.31 37 ILE B O 1
ATOM 1993 N N . VAL B 1 38 ? -8.797 16.953 10.43 1 97.62 38 VAL B N 1
ATOM 1994 C CA . VAL B 1 38 ? -8.906 18.25 11.094 1 97.62 38 VAL B CA 1
ATOM 1995 C C . VAL B 1 38 ? -9.094 19.344 10.055 1 97.62 38 VAL B C 1
ATOM 1997 O O . VAL B 1 38 ? -8.188 19.641 9.273 1 97.62 38 VAL B O 1
ATOM 2000 N N . ILE B 1 39 ? -10.219 19.938 10.062 1 98.25 39 ILE B N 1
ATOM 2001 C CA . ILE B 1 39 ? -10.508 21.047 9.148 1 98.25 39 ILE B CA 1
ATOM 2002 C C . ILE B 1 39 ? -10.477 22.359 9.914 1 98.25 39 ILE B C 1
ATOM 2004 O O . ILE B 1 39 ? -11.398 22.688 10.664 1 98.25 39 ILE B O 1
ATOM 2008 N N . HIS B 1 40 ? -9.555 23.125 9.648 1 98.69 40 HIS B N 1
ATOM 2009 C CA . HIS B 1 40 ? -9.305 24.328 10.422 1 98.69 40 HIS B CA 1
ATOM 2010 C C . HIS B 1 40 ? -10.234 25.453 9.992 1 98.69 40 HIS B C 1
ATOM 2012 O O . HIS B 1 40 ? -10.477 25.641 8.797 1 98.69 40 HIS B O 1
ATOM 2018 N N . CYS B 1 41 ? -10.688 26.188 10.953 1 98.69 41 CYS B N 1
ATOM 2019 C CA . CYS B 1 41 ? -11.414 27.438 10.781 1 98.69 41 CYS B CA 1
ATOM 2020 C C . CYS B 1 41 ? -11.367 28.266 12.062 1 98.69 41 CYS B C 1
ATOM 2022 O O . CYS B 1 41 ? -12.023 27.938 13.055 1 98.69 41 CYS B O 1
ATOM 2024 N N . GLU B 1 42 ? -10.617 29.219 12.016 1 98.44 42 GLU B N 1
ATOM 2025 C CA . GLU B 1 42 ? -10.508 30.172 13.125 1 98.44 42 GLU B CA 1
ATOM 2026 C C . GLU B 1 42 ? -10.789 31.594 12.656 1 98.44 42 GLU B C 1
ATOM 2028 O O . GLU B 1 42 ? -10.477 31.953 11.523 1 98.44 42 GLU B O 1
ATOM 2033 N N . ALA B 1 43 ? -11.352 32.375 13.508 1 98 43 ALA B N 1
ATOM 2034 C CA . ALA B 1 43 ? -11.688 33.75 13.18 1 98 43 ALA B CA 1
ATOM 2035 C C . ALA B 1 43 ? -11.625 34.656 14.414 1 98 43 ALA B C 1
ATOM 2037 O O . ALA B 1 43 ? -11.797 34.188 15.539 1 98 43 ALA B O 1
ATOM 2038 N N . LYS B 1 44 ? -11.359 35.875 14.148 1 96.62 44 LYS B N 1
ATOM 2039 C CA . LYS B 1 44 ? -11.383 36.906 15.195 1 96.62 44 LYS B CA 1
ATOM 2040 C C . LYS B 1 44 ? -12.477 37.938 14.922 1 96.62 44 LYS B C 1
ATOM 2042 O O . LYS B 1 44 ? -12.82 38.188 13.766 1 96.62 44 LYS B O 1
ATOM 2047 N N . GLY B 1 45 ? -13.055 38.406 16.047 1 96 45 GLY B N 1
ATOM 2048 C CA . GLY B 1 45 ? -14.086 39.406 16.016 1 96 45 GLY B CA 1
ATOM 2049 C C . GLY B 1 45 ? -14.547 39.844 17.391 1 96 45 GLY B C 1
ATOM 2050 O O . GLY B 1 45 ? -14.266 39.188 18.391 1 96 45 GLY B O 1
ATOM 2051 N N . LYS B 1 46 ? -15.164 41.031 17.391 1 95.12 46 LYS B N 1
ATOM 2052 C CA . LYS B 1 46 ? -15.773 41.562 18.625 1 95.12 46 LYS B CA 1
ATOM 2053 C C . LYS B 1 46 ? -17.25 41.906 18.406 1 95.12 46 LYS B C 1
ATOM 2055 O O . LYS B 1 46 ? -17.562 42.844 17.688 1 95.12 46 LYS B O 1
ATOM 2060 N N . PRO B 1 47 ? -18.062 41.281 19 1 95.38 47 PRO B N 1
ATOM 2061 C CA . PRO B 1 47 ? -17.859 40.156 19.922 1 95.38 47 PRO B CA 1
ATOM 2062 C C . PRO B 1 47 ? -17.312 38.906 19.219 1 95.38 47 PRO B C 1
ATOM 2064 O O . PRO B 1 47 ? -17.234 38.875 17.984 1 95.38 47 PRO B O 1
ATOM 2067 N N . ASN B 1 48 ? -16.922 37.875 19.953 1 95.88 48 ASN B N 1
ATOM 2068 C CA . ASN B 1 48 ? -16.391 36.625 19.391 1 95.88 48 ASN B CA 1
ATOM 2069 C C . ASN B 1 48 ? -17.391 35.969 18.453 1 95.88 48 ASN B C 1
ATOM 2071 O O . ASN B 1 48 ? -18.578 35.875 18.766 1 95.88 48 ASN B O 1
ATOM 2075 N N . PRO B 1 49 ? -16.938 35.562 17.359 1 97.5 49 PRO B N 1
ATOM 2076 C CA . PRO B 1 49 ? -17.859 35 16.359 1 97.5 49 PRO B CA 1
ATOM 2077 C C . PRO B 1 49 ? -18.328 33.594 16.719 1 97.5 49 PRO B C 1
ATOM 2079 O O . PRO B 1 49 ? -17.672 32.906 17.469 1 97.5 49 PRO B O 1
ATOM 2082 N N . SER B 1 50 ? -19.469 33.344 16.156 1 97.5 50 SER B N 1
ATOM 2083 C CA . SER B 1 50 ? -19.984 31.969 16.125 1 97.5 50 SER B CA 1
ATOM 2084 C C . SER B 1 50 ? -19.703 31.297 14.781 1 97.5 50 SER B C 1
ATOM 2086 O O . SER B 1 50 ? -19.5 31.969 13.773 1 97.5 50 SER B O 1
ATOM 2088 N N . PHE B 1 51 ? -19.719 29.922 14.766 1 98.06 51 PHE B N 1
ATOM 2089 C CA . PHE B 1 51 ? -19.266 29.234 13.562 1 98.06 51 PHE B CA 1
ATOM 2090 C C . PHE B 1 51 ? -20.328 28.25 13.07 1 98.06 51 PHE B C 1
ATOM 2092 O O . PHE B 1 51 ? -21.078 27.688 13.875 1 98.06 51 PHE B O 1
ATOM 2099 N N . SER B 1 52 ? -20.328 28.109 11.797 1 97.5 52 SER B N 1
ATOM 2100 C CA . SER B 1 52 ? -21.156 27.094 11.141 1 97.5 52 SER B CA 1
ATOM 2101 C C . SER B 1 52 ? -20.469 26.562 9.883 1 97.5 52 SER B C 1
ATOM 2103 O O . SER B 1 52 ? -19.516 27.172 9.383 1 97.5 52 SER B O 1
ATOM 2105 N N . TRP B 1 53 ? -20.969 25.391 9.406 1 98.19 53 TRP B N 1
ATOM 2106 C CA . TRP B 1 53 ? -20.359 24.766 8.242 1 98.19 53 TRP B CA 1
ATOM 2107 C C . TRP B 1 53 ? -21.422 24.344 7.23 1 98.19 53 TRP B C 1
ATOM 2109 O O . TRP B 1 53 ? -22.562 24.047 7.602 1 98.19 53 TRP B O 1
ATOM 2119 N N . THR B 1 54 ? -21.031 24.391 6.02 1 98.25 54 THR B N 1
ATOM 2120 C CA . THR B 1 54 ? -21.781 23.703 4.961 1 98.25 54 THR B CA 1
ATOM 2121 C C . THR B 1 54 ? -20.938 22.594 4.344 1 98.25 54 THR B C 1
ATOM 2123 O O . THR B 1 54 ? -19.703 22.672 4.305 1 98.25 54 THR B O 1
ATOM 2126 N N . ARG B 1 55 ? -21.562 21.562 3.936 1 97.88 55 ARG B N 1
ATOM 2127 C CA . ARG B 1 55 ? -20.984 20.453 3.176 1 97.88 55 ARG B CA 1
ATOM 2128 C C . ARG B 1 55 ? -21.734 20.234 1.867 1 97.88 55 ARG B C 1
ATOM 2130 O O . ARG B 1 55 ? -22.953 20.031 1.871 1 97.88 55 ARG B O 1
ATOM 2137 N N . ASN B 1 56 ? -21.031 20.359 0.894 1 98.12 56 ASN B N 1
ATOM 2138 C CA . ASN B 1 56 ? -21.609 20.25 -0.439 1 98.12 56 ASN B CA 1
ATOM 2139 C C . ASN B 1 56 ? -22.781 21.203 -0.625 1 98.12 56 ASN B C 1
ATOM 2141 O O . ASN B 1 56 ? -23.828 20.812 -1.141 1 98.12 56 ASN B O 1
ATOM 2145 N N . GLY B 1 57 ? -22.609 22.344 -0.018 1 96.69 57 GLY B N 1
ATOM 2146 C CA . GLY B 1 57 ? -23.562 23.406 -0.262 1 96.69 57 GLY B CA 1
ATOM 2147 C C . GLY B 1 57 ? -24.719 23.406 0.711 1 96.69 57 GLY B C 1
ATOM 2148 O O . GLY B 1 57 ? -25.562 24.312 0.691 1 96.69 57 GLY B O 1
ATOM 2149 N N . THR B 1 58 ? -24.734 22.422 1.522 1 97.12 58 THR B N 1
ATOM 2150 C CA . THR B 1 58 ? -25.828 22.344 2.484 1 97.12 58 THR B CA 1
ATOM 2151 C C . THR B 1 58 ? -25.312 22.453 3.912 1 97.12 58 THR B C 1
ATOM 2153 O O . THR B 1 58 ? -24.172 22.094 4.191 1 97.12 58 THR B O 1
ATOM 2156 N N . HIS B 1 59 ? -26.25 22.906 4.75 1 96.75 59 HIS B N 1
ATOM 2157 C CA . HIS B 1 59 ? -25.875 23.062 6.152 1 96.75 59 HIS B CA 1
ATOM 2158 C C . HIS B 1 59 ? -25.375 21.75 6.746 1 96.75 59 HIS B C 1
ATOM 2160 O O . HIS B 1 59 ? -26.016 20.703 6.578 1 96.75 59 HIS B O 1
ATOM 2166 N N . PHE B 1 60 ? -24.219 21.75 7.336 1 96.5 60 PHE B N 1
ATOM 2167 C CA . PHE B 1 60 ? -23.609 20.578 7.969 1 96.5 60 PHE B CA 1
ATOM 2168 C C . PHE B 1 60 ? -23.875 20.578 9.469 1 96.5 60 PHE B C 1
ATOM 2170 O O . PHE B 1 60 ? -23.281 21.359 10.211 1 96.5 60 PHE B O 1
ATOM 2177 N N . ASP B 1 61 ? -24.734 19.781 9.805 1 94.12 61 ASP B N 1
ATOM 2178 C CA . ASP B 1 61 ? -25.078 19.703 11.219 1 94.12 61 ASP B CA 1
ATOM 2179 C C . ASP B 1 61 ? -24.078 18.844 11.984 1 94.12 61 ASP B C 1
ATOM 2181 O O . ASP B 1 61 ? -24.219 17.625 12.062 1 94.12 61 ASP B O 1
ATOM 2185 N N . VAL B 1 62 ? -23.188 19.438 12.602 1 92.62 62 VAL B N 1
ATOM 2186 C CA . VAL B 1 62 ? -22.078 18.797 13.305 1 92.62 62 VAL B CA 1
ATOM 2187 C C . VAL B 1 62 ? -22.609 17.938 14.438 1 92.62 62 VAL B C 1
ATOM 2189 O O . VAL B 1 62 ? -22.062 16.859 14.719 1 92.62 62 VAL B O 1
ATOM 2192 N N . GLU B 1 63 ? -23.719 18.328 14.961 1 91.88 63 GLU B N 1
ATOM 2193 C CA . GLU B 1 63 ? -24.281 17.641 16.125 1 91.88 63 GLU B CA 1
ATOM 2194 C C . GLU B 1 63 ? -24.922 16.312 15.727 1 91.88 63 GLU B C 1
ATOM 2196 O O . GLU B 1 63 ? -25.156 15.453 16.578 1 91.88 63 GLU B O 1
ATOM 2201 N N . LYS B 1 64 ? -25.203 16.156 14.484 1 93.56 64 LYS B N 1
ATOM 2202 C CA . LYS B 1 64 ? -25.906 14.961 14.023 1 93.56 64 LYS B CA 1
ATOM 2203 C C . LYS B 1 64 ? -24.938 13.789 13.883 1 93.56 64 LYS B C 1
ATOM 2205 O O . LYS B 1 64 ? -25.344 12.633 13.867 1 93.56 64 LYS B O 1
ATOM 2210 N N . ASP B 1 65 ? -23.703 14.047 13.703 1 91.75 65 ASP B N 1
ATOM 2211 C CA . ASP B 1 65 ? -22.688 13.008 13.578 1 91.75 65 ASP B CA 1
ATOM 2212 C C . ASP B 1 65 ? -21.781 12.984 14.805 1 91.75 65 ASP B C 1
ATOM 2214 O O . ASP B 1 65 ? -20.984 13.906 15.023 1 91.75 65 ASP B O 1
ATOM 2218 N N . SER B 1 66 ? -21.828 11.984 15.586 1 93.38 66 SER B N 1
ATOM 2219 C CA . SER B 1 66 ? -21.094 11.875 16.828 1 93.38 66 SER B CA 1
ATOM 2220 C C . SER B 1 66 ? -19.594 11.812 16.578 1 93.38 66 SER B C 1
ATOM 2222 O O . SER B 1 66 ? -18.781 12 17.5 1 93.38 66 SER B O 1
ATOM 2224 N N . LYS B 1 67 ? -19.219 11.594 15.375 1 95 67 LYS B N 1
ATOM 2225 C CA . LYS B 1 67 ? -17.797 11.492 15.047 1 95 67 LYS B CA 1
ATOM 2226 C C . LYS B 1 67 ? -17.203 12.859 14.75 1 95 67 LYS B C 1
ATOM 2228 O O . LYS B 1 67 ? -15.984 12.992 14.609 1 95 67 LYS B O 1
ATOM 2233 N N . VAL B 1 68 ? -18.031 13.852 14.656 1 96.25 68 VAL B N 1
ATOM 2234 C CA . VAL B 1 68 ? -17.578 15.195 14.305 1 96.25 68 VAL B CA 1
ATOM 2235 C C . VAL B 1 68 ? -17.656 16.109 15.523 1 96.25 68 VAL B C 1
ATOM 2237 O O . VAL B 1 68 ? -18.719 16.219 16.156 1 96.25 68 VAL B O 1
ATOM 2240 N N . LEU B 1 69 ? -16.562 16.734 15.836 1 96.69 69 LEU B N 1
ATOM 2241 C CA . LEU B 1 69 ? -16.516 17.688 16.938 1 96.69 69 LEU B CA 1
ATOM 2242 C C . LEU B 1 69 ? -15.961 19.031 16.484 1 96.69 69 LEU B C 1
ATOM 2244 O O . LEU B 1 69 ? -14.992 19.078 15.719 1 96.69 69 LEU B O 1
ATOM 2248 N N . MET B 1 70 ? -16.609 20.031 16.891 1 97 70 MET B N 1
ATOM 2249 C CA . MET B 1 70 ? -16.078 21.375 16.672 1 97 70 MET B CA 1
ATOM 2250 C C . MET B 1 70 ? -15.336 21.875 17.906 1 97 70 MET B C 1
ATOM 2252 O O . MET B 1 70 ? -15.859 21.828 19.016 1 97 70 MET B O 1
ATOM 2256 N N . ARG B 1 71 ? -14.188 22.328 17.734 1 96.56 71 ARG B N 1
ATOM 2257 C CA . ARG B 1 71 ? -13.406 22.828 18.859 1 96.56 71 ARG B CA 1
ATOM 2258 C C . ARG B 1 71 ? -14.086 24.031 19.5 1 96.56 71 ARG B C 1
ATOM 2260 O O . ARG B 1 71 ? -14.555 24.938 18.797 1 96.56 71 ARG B O 1
ATOM 2267 N N . PRO B 1 72 ? -14.062 24.047 20.828 1 93.25 72 PRO B N 1
ATOM 2268 C CA . PRO B 1 72 ? -14.688 25.188 21.5 1 93.25 72 PRO B CA 1
ATOM 2269 C C . PRO B 1 72 ? -14.031 26.516 21.141 1 93.25 72 PRO B C 1
ATOM 2271 O O . PRO B 1 72 ? -12.805 26.609 21.109 1 93.25 72 PRO B O 1
ATOM 2274 N N . GLY B 1 73 ? -14.828 27.5 20.875 1 91.12 73 GLY B N 1
ATOM 2275 C CA . GLY B 1 73 ? -14.352 28.844 20.578 1 91.12 73 GLY B CA 1
ATOM 2276 C C . GLY B 1 73 ? -13.797 28.984 19.172 1 91.12 73 GLY B C 1
ATOM 2277 O O . GLY B 1 73 ? -13.266 30.031 18.812 1 91.12 73 GLY B O 1
ATOM 2278 N N . SER B 1 74 ? -13.805 27.922 18.438 1 95.56 74 SER B N 1
ATOM 2279 C CA . SER B 1 74 ? -13.344 27.969 17.062 1 95.56 74 SER B CA 1
ATOM 2280 C C . SER B 1 74 ? -14.266 27.172 16.141 1 95.56 74 SER B C 1
ATOM 2282 O O . SER B 1 74 ? -15.188 26.5 16.609 1 95.56 74 SER B O 1
ATOM 2284 N N . GLY B 1 75 ? -14.078 27.344 14.898 1 97.38 75 GLY B N 1
ATOM 2285 C CA . GLY B 1 75 ? -14.844 26.594 13.922 1 97.38 75 GLY B CA 1
ATOM 2286 C C . GLY B 1 75 ? -14.117 25.359 13.43 1 97.38 75 GLY B C 1
ATOM 2287 O O . GLY B 1 75 ? -14.578 24.688 12.508 1 97.38 75 GLY B O 1
ATOM 2288 N N . THR B 1 76 ? -13.031 25 14.055 1 98.62 76 THR B N 1
ATOM 2289 C CA . THR B 1 76 ? -12.227 23.875 13.602 1 98.62 76 THR B CA 1
ATOM 2290 C C . THR B 1 76 ? -12.938 22.547 13.891 1 98.62 76 THR B C 1
ATOM 2292 O O . THR B 1 76 ? -13.406 22.328 15.008 1 98.62 76 THR B O 1
ATOM 2295 N N . LEU B 1 77 ? -13.031 21.828 12.82 1 98.31 77 LEU B N 1
ATOM 2296 C CA . LEU B 1 77 ? -13.664 20.516 12.953 1 98.31 77 LEU B CA 1
ATOM 2297 C C . LEU B 1 77 ? -12.617 19.422 13.148 1 98.31 77 LEU B C 1
ATOM 2299 O O . LEU B 1 77 ? -11.57 19.438 12.492 1 98.31 77 LEU B O 1
ATOM 2303 N N . VAL B 1 78 ? -12.922 18.531 14.07 1 97.81 78 VAL B N 1
ATOM 2304 C CA . VAL B 1 78 ? -12.148 17.312 14.242 1 97.81 78 VAL B CA 1
ATOM 2305 C C . VAL B 1 78 ? -13.047 16.094 14.016 1 97.81 78 VAL B C 1
ATOM 2307 O O . VAL B 1 78 ? -14.039 15.906 14.719 1 97.81 78 VAL B O 1
ATOM 2310 N N . ILE B 1 79 ? -12.688 15.305 13.062 1 96.44 79 ILE B N 1
ATOM 2311 C CA . ILE B 1 79 ? -13.5 14.148 12.688 1 96.44 79 ILE B CA 1
ATOM 2312 C C . ILE B 1 79 ? -12.758 12.859 13.031 1 96.44 79 ILE B C 1
ATOM 2314 O O . ILE B 1 79 ? -11.656 12.617 12.516 1 96.44 79 ILE B O 1
ATOM 2318 N N . ASP B 1 80 ? -13.312 12.078 13.805 1 95.19 80 ASP B N 1
ATOM 2319 C CA . ASP B 1 80 ? -12.773 10.766 14.172 1 95.19 80 ASP B CA 1
ATOM 2320 C C . ASP B 1 80 ? -13.141 9.711 13.125 1 95.19 80 ASP B C 1
ATOM 2322 O O . ASP B 1 80 ? -14.289 9.281 13.055 1 95.19 80 ASP B O 1
ATOM 2326 N N . ILE B 1 81 ? -12.242 9.258 12.375 1 92.25 81 ILE B N 1
ATOM 2327 C CA . ILE B 1 81 ? -12.547 8.328 11.289 1 92.25 81 ILE B CA 1
ATOM 2328 C C . ILE B 1 81 ? -12.141 6.91 11.688 1 92.25 81 ILE B C 1
ATOM 2330 O O . ILE B 1 81 ? -12 6.031 10.836 1 92.25 81 ILE B O 1
ATOM 2334 N N . SER B 1 82 ? -11.938 6.789 12.984 1 85.56 82 SER B N 1
ATOM 2335 C CA . SER B 1 82 ? -11.625 5.445 13.461 1 85.56 82 SER B CA 1
ATOM 2336 C C . SER B 1 82 ? -12.797 4.496 13.258 1 85.56 82 SER B C 1
ATOM 2338 O O . SER B 1 82 ? -13.93 4.812 13.617 1 85.56 82 SER B O 1
ATOM 2340 N N . GLY B 1 83 ? -12.648 3.414 12.562 1 78.06 83 GLY B N 1
ATOM 2341 C CA . GLY B 1 83 ? -13.688 2.408 12.414 1 78.06 83 GLY B CA 1
ATOM 2342 C C . GLY B 1 83 ? -14.656 2.719 11.289 1 78.06 83 GLY B C 1
ATOM 2343 O O . GLY B 1 83 ? -15.656 2.012 11.109 1 78.06 83 GLY B O 1
ATOM 2344 N N . GLU B 1 84 ? -14.547 3.941 10.727 1 74.12 84 GLU B N 1
ATOM 2345 C CA . GLU B 1 84 ? -15.422 4.332 9.625 1 74.12 84 GLU B CA 1
ATOM 2346 C C . GLU B 1 84 ? -14.68 4.305 8.297 1 74.12 84 GLU B C 1
ATOM 2348 O O . GLU B 1 84 ? -13.453 4.141 8.266 1 74.12 84 GLU B O 1
ATOM 2353 N N . ARG B 1 85 ? -15.617 4.336 7.301 1 85.31 85 ARG B N 1
ATOM 2354 C CA . ARG B 1 85 ? -15.039 4.598 5.988 1 85.31 85 ARG B CA 1
ATOM 2355 C C . ARG B 1 85 ? -14.625 6.059 5.852 1 85.31 85 ARG B C 1
ATOM 2357 O O . ARG B 1 85 ? -15.469 6.953 5.824 1 85.31 85 ARG B O 1
ATOM 2364 N N . ALA B 1 86 ? -13.375 6.215 5.848 1 89.31 86 ALA B N 1
ATOM 2365 C CA . ALA B 1 86 ? -12.844 7.574 5.82 1 89.31 86 ALA B CA 1
ATOM 2366 C C . ALA B 1 86 ? -13.375 8.344 4.613 1 89.31 86 ALA B C 1
ATOM 2368 O O . ALA B 1 86 ? -13.562 9.562 4.676 1 89.31 86 ALA B O 1
ATOM 2369 N N . ASP B 1 87 ? -13.641 7.637 3.562 1 94 87 ASP B N 1
ATOM 2370 C CA . ASP B 1 87 ? -14.07 8.297 2.336 1 94 87 ASP B CA 1
ATOM 2371 C C . ASP B 1 87 ? -15.492 8.836 2.475 1 94 87 ASP B C 1
ATOM 2373 O O . ASP B 1 87 ? -15.945 9.633 1.652 1 94 87 ASP B O 1
ATOM 2377 N N . ALA B 1 88 ? -16.203 8.484 3.502 1 93.75 88 ALA B N 1
ATOM 2378 C CA . ALA B 1 88 ? -17.547 8.992 3.773 1 93.75 88 ALA B CA 1
ATOM 2379 C C . ALA B 1 88 ? -17.531 10.484 4.062 1 93.75 88 ALA B C 1
ATOM 2381 O O . ALA B 1 88 ? -18.547 11.164 3.936 1 93.75 88 ALA B O 1
ATOM 2382 N N . TYR B 1 89 ? -16.438 11 4.402 1 95.44 89 TYR B N 1
ATOM 2383 C CA . TYR B 1 89 ? -16.375 12.391 4.82 1 95.44 89 TYR B CA 1
ATOM 2384 C C . TYR B 1 89 ? -15.82 13.266 3.697 1 95.44 89 TYR B C 1
ATOM 2386 O O . TYR B 1 89 ? -15.633 14.477 3.877 1 95.44 89 TYR B O 1
ATOM 2394 N N . GLU B 1 90 ? -15.555 12.656 2.572 1 97.31 90 GLU B N 1
ATOM 2395 C CA . GLU B 1 90 ? -15.141 13.453 1.424 1 97.31 90 GLU B CA 1
ATOM 2396 C C . GLU B 1 90 ? -16.234 14.445 1.018 1 97.31 90 GLU B C 1
ATOM 2398 O O . GLU B 1 90 ? -17.422 14.188 1.218 1 97.31 90 GLU B O 1
ATOM 2403 N N . GLY B 1 91 ? -15.773 15.633 0.465 1 98.12 91 GLY B N 1
ATOM 2404 C CA . GLY B 1 91 ? -16.719 16.641 0.003 1 98.12 91 GLY B CA 1
ATOM 2405 C C . GLY B 1 91 ? -16.156 18.047 0.086 1 98.12 91 GLY B C 1
ATOM 2406 O O . GLY B 1 91 ? -14.969 18.25 0.346 1 98.12 91 GLY B O 1
ATOM 2407 N N . THR B 1 92 ? -17.078 18.984 -0.196 1 98.69 92 THR B N 1
ATOM 2408 C CA . THR B 1 92 ? -16.734 20.391 -0.142 1 98.69 92 THR B CA 1
ATOM 2409 C C . THR B 1 92 ? -17.281 21.031 1.128 1 98.69 92 THR B C 1
ATOM 2411 O O . THR B 1 92 ? -18.484 21.016 1.362 1 98.69 92 THR B O 1
ATOM 2414 N N . TYR B 1 93 ? -16.391 21.562 1.889 1 98.62 93 TYR B N 1
ATOM 2415 C CA . TYR B 1 93 ? -16.75 22.203 3.15 1 98.62 93 TYR B CA 1
ATOM 2416 C C . TYR B 1 93 ? -16.516 23.703 3.088 1 98.62 93 TYR B C 1
ATOM 2418 O O . TYR B 1 93 ? -15.594 24.172 2.412 1 98.62 93 TYR B O 1
ATOM 2426 N N . GLN B 1 94 ? -17.312 24.438 3.771 1 98.62 94 GLN B N 1
ATOM 2427 C CA . GLN B 1 94 ? -17.125 25.875 3.891 1 98.62 94 GLN B CA 1
ATOM 2428 C C . GLN B 1 94 ? -17.531 26.375 5.277 1 98.62 94 GLN B C 1
ATOM 2430 O O . GLN B 1 94 ? -18.625 26.047 5.762 1 98.62 94 GLN B O 1
ATOM 2435 N N . CYS B 1 95 ? -16.688 27.078 5.855 1 98.56 95 CYS B N 1
ATOM 2436 C CA . CYS B 1 95 ? -16.891 27.609 7.199 1 98.56 95 CYS B CA 1
ATOM 2437 C C . CYS B 1 95 ? -17.438 29.031 7.145 1 98.56 95 CYS B C 1
ATOM 2439 O O . CYS B 1 95 ? -16.984 29.844 6.336 1 98.56 95 CYS B O 1
ATOM 2441 N N . THR B 1 96 ? -18.375 29.344 8.016 1 98.38 96 THR B N 1
ATOM 2442 C CA . THR B 1 96 ? -18.922 30.688 8.18 1 98.38 96 THR B CA 1
ATOM 2443 C C . THR B 1 96 ? -18.75 31.156 9.617 1 98.38 96 THR B C 1
ATOM 2445 O O . THR B 1 96 ? -19.172 30.484 10.555 1 98.38 96 THR B O 1
ATOM 2448 N N . ALA B 1 97 ? -18.078 32.219 9.766 1 98.44 97 ALA B N 1
ATOM 2449 C CA . ALA B 1 97 ? -17.969 32.906 11.047 1 98.44 97 ALA B CA 1
ATOM 2450 C C . ALA B 1 97 ? -18.891 34.125 11.102 1 98.44 97 ALA B C 1
ATOM 2452 O O . ALA B 1 97 ? -18.859 34.969 10.211 1 98.44 97 ALA B O 1
ATOM 2453 N N . HIS B 1 98 ? -19.688 34.25 12.234 1 97.88 98 HIS B N 1
ATOM 2454 C CA . HIS B 1 98 ? -20.688 35.281 12.289 1 97.88 98 HIS B CA 1
ATOM 2455 C C . HIS B 1 98 ? -20.703 35.969 13.656 1 97.88 98 HIS B C 1
ATOM 2457 O O . HIS B 1 98 ? -20.578 35.312 14.68 1 97.88 98 HIS B O 1
ATOM 2463 N N . ASN B 1 99 ? -20.766 37.281 13.594 1 97.12 99 ASN B N 1
ATOM 2464 C CA . ASN B 1 99 ? -21.156 38.031 14.789 1 97.12 99 ASN B CA 1
ATOM 2465 C C . ASN B 1 99 ? -22.125 39.156 14.445 1 97.12 99 ASN B C 1
ATOM 2467 O O . ASN B 1 99 ? -22.625 39.25 13.32 1 97.12 99 ASN B O 1
ATOM 2471 N N . ASP B 1 100 ? -22.453 40.125 15.375 1 96.75 100 ASP B N 1
ATOM 2472 C CA . ASP B 1 100 ? -23.469 41.156 15.227 1 96.75 100 ASP B CA 1
ATOM 2473 C C . ASP B 1 100 ? -23.078 42.156 14.148 1 96.75 100 ASP B C 1
ATOM 2475 O O . ASP B 1 100 ? -23.922 42.938 13.688 1 96.75 100 ASP B O 1
ATOM 2479 N N . HIS B 1 101 ? -21.891 42.031 13.844 1 96.5 101 HIS B N 1
ATOM 2480 C CA . HIS B 1 101 ? -21.406 43.094 12.977 1 96.5 101 HIS B CA 1
ATOM 2481 C C . HIS B 1 101 ? -21.125 42.594 11.57 1 96.5 101 HIS B C 1
ATOM 2483 O O . HIS B 1 101 ? -20.828 43.375 10.672 1 96.5 101 HIS B O 1
ATOM 2489 N N . GLY B 1 102 ? -21.109 41.25 11.422 1 97 102 GLY B N 1
ATOM 2490 C CA . GLY B 1 102 ? -20.891 40.781 10.07 1 97 102 GLY B CA 1
ATOM 2491 C C . GLY B 1 102 ? -20.641 39.281 9.992 1 97 102 GLY B C 1
ATOM 2492 O O . GLY B 1 102 ? -20.938 38.562 10.938 1 97 102 GLY B O 1
ATOM 2493 N N . THR B 1 103 ? -20.281 38.906 8.742 1 97.94 103 THR B N 1
ATOM 2494 C CA . THR B 1 103 ? -20.031 37.5 8.445 1 97.94 103 THR B CA 1
ATOM 2495 C C . THR B 1 103 ? -18.781 37.344 7.598 1 97.94 103 THR B C 1
ATOM 2497 O O . THR B 1 103 ? -18.516 38.156 6.703 1 97.94 103 THR B O 1
ATOM 2500 N N . ALA B 1 104 ? -17.969 36.406 7.906 1 98.19 104 ALA B N 1
ATOM 2501 C CA . ALA B 1 104 ? -16.828 36 7.082 1 98.19 104 ALA B CA 1
ATOM 2502 C C . ALA B 1 104 ? -16.969 34.531 6.648 1 98.19 104 ALA B C 1
ATOM 2504 O O . ALA B 1 104 ? -17.391 33.688 7.434 1 98.19 104 ALA B O 1
ATOM 2505 N N . VAL B 1 105 ? -16.594 34.281 5.418 1 98.31 105 VAL B N 1
ATOM 2506 C CA . VAL B 1 105 ? -16.75 32.969 4.859 1 98.31 105 VAL B CA 1
ATOM 2507 C C . VAL B 1 105 ? -15.398 32.438 4.352 1 98.31 105 VAL B C 1
ATOM 2509 O O . VAL B 1 105 ? -14.648 33.188 3.719 1 98.31 105 VAL B O 1
ATOM 2512 N N . SER B 1 106 ? -15.109 31.203 4.625 1 98.38 106 SER B N 1
ATOM 2513 C CA . SER B 1 106 ? -13.867 30.609 4.164 1 98.38 106 SER B CA 1
ATOM 2514 C C . SER B 1 106 ? -13.945 30.234 2.684 1 98.38 106 SER B C 1
ATOM 2516 O O . SER B 1 106 ? -15.008 30.328 2.074 1 98.38 106 SER B O 1
ATOM 2518 N N . ASN B 1 107 ? -12.828 29.891 2.137 1 98.25 107 ASN B N 1
ATOM 2519 C CA . ASN B 1 107 ? -12.836 29.234 0.835 1 98.25 107 ASN B CA 1
ATOM 2520 C C . ASN B 1 107 ? -13.547 27.875 0.896 1 98.25 107 ASN B C 1
ATOM 2522 O O . ASN B 1 107 ? -13.797 27.359 1.981 1 98.25 107 ASN B O 1
ATOM 2526 N N . ASN B 1 108 ? -13.859 27.438 -0.303 1 98.5 108 ASN B N 1
ATOM 2527 C CA . ASN B 1 108 ? -14.258 26.047 -0.391 1 98.5 108 ASN B CA 1
ATOM 2528 C C . ASN B 1 108 ? -13.078 25.109 -0.123 1 98.5 108 ASN B C 1
ATOM 2530 O O . ASN B 1 108 ? -12.016 25.25 -0.737 1 98.5 108 ASN B O 1
ATOM 2534 N N . ILE B 1 109 ? -13.25 24.297 0.81 1 98.56 109 ILE B N 1
ATOM 2535 C CA . ILE B 1 109 ? -12.227 23.312 1.138 1 98.56 109 ILE B CA 1
ATOM 2536 C C . ILE B 1 109 ? -12.656 21.938 0.626 1 98.56 109 ILE B C 1
ATOM 2538 O O . ILE B 1 109 ? -13.578 21.328 1.173 1 98.56 109 ILE B O 1
ATOM 2542 N N . ILE B 1 110 ? -12.023 21.547 -0.371 1 98.56 110 ILE B N 1
ATOM 2543 C CA . ILE B 1 110 ? -12.32 20.219 -0.917 1 98.56 110 ILE B CA 1
ATOM 2544 C C . ILE B 1 110 ? -11.484 19.172 -0.191 1 98.56 110 ILE B C 1
ATOM 2546 O O . ILE B 1 110 ? -10.25 19.172 -0.287 1 98.56 110 ILE B O 1
ATOM 2550 N N . ILE B 1 111 ? -12.172 18.266 0.474 1 97.56 111 ILE B N 1
ATOM 2551 C CA . ILE B 1 111 ? -11.477 17.266 1.266 1 97.56 111 ILE B CA 1
ATOM 2552 C C . ILE B 1 111 ? -11.578 15.898 0.574 1 97.56 111 ILE B C 1
ATOM 2554 O O . ILE B 1 111 ? -12.68 15.453 0.233 1 97.56 111 ILE B O 1
ATOM 2558 N N . ARG B 1 112 ? -10.445 15.281 0.358 1 97.44 112 ARG B N 1
ATOM 2559 C CA . ARG B 1 112 ? -10.375 13.969 -0.286 1 97.44 112 ARG B CA 1
ATOM 2560 C C . ARG B 1 112 ? -9.43 13.039 0.458 1 97.44 112 ARG B C 1
ATOM 2562 O O . ARG B 1 112 ? -8.422 13.484 1.016 1 97.44 112 ARG B O 1
ATOM 2569 N N . GLN B 1 113 ? -9.742 11.781 0.424 1 96.5 113 GLN B N 1
ATOM 2570 C CA . GLN B 1 113 ? -8.875 10.789 1.046 1 96.5 113 GLN B CA 1
ATOM 2571 C C . GLN B 1 113 ? -7.684 10.461 0.149 1 96.5 113 GLN B C 1
ATOM 2573 O O . GLN B 1 113 ? -7.836 10.312 -1.065 1 96.5 113 GLN B O 1
ATOM 2578 N N . SER B 1 114 ? -6.582 10.32 0.74 1 96.62 114 SER B N 1
ATOM 2579 C CA . SER B 1 114 ? -5.422 9.852 -0.013 1 96.62 114 SER B CA 1
ATOM 2580 C C . SER B 1 114 ? -5.609 8.398 -0.459 1 96.62 114 SER B C 1
ATOM 2582 O O . SER B 1 114 ? -6.246 7.609 0.238 1 96.62 114 SER B O 1
ATOM 2584 N N . ARG B 1 115 ? -5.082 8.023 -1.647 1 95.81 115 ARG B N 1
ATOM 2585 C CA . ARG B 1 115 ? -5.219 6.691 -2.219 1 95.81 115 ARG B CA 1
ATOM 2586 C C . ARG B 1 115 ? -3.883 6.176 -2.738 1 95.81 115 ARG B C 1
ATOM 2588 O O . ARG B 1 115 ? -3.109 6.934 -3.332 1 95.81 115 ARG B O 1
ATOM 2595 N N . SER B 1 116 ? -3.646 4.957 -2.453 1 96.44 116 SER B N 1
ATOM 2596 C CA . SER B 1 116 ? -2.482 4.238 -2.959 1 96.44 116 SER B CA 1
ATOM 2597 C C . SER B 1 116 ? -2.875 2.871 -3.51 1 96.44 116 SER B C 1
ATOM 2599 O O . SER B 1 116 ? -2.492 1.839 -2.955 1 96.44 116 SER B O 1
ATOM 2601 N N . PRO B 1 117 ? -3.561 2.867 -4.598 1 95.38 117 PRO B N 1
ATOM 2602 C CA . PRO B 1 117 ? -4.059 1.604 -5.152 1 95.38 117 PRO B CA 1
ATOM 2603 C C . PRO B 1 117 ? -2.936 0.636 -5.516 1 95.38 117 PRO B C 1
ATOM 2605 O O . PRO B 1 117 ? -1.801 1.06 -5.746 1 95.38 117 PRO B O 1
ATOM 2608 N N . LEU B 1 118 ? -3.266 -0.647 -5.555 1 94.81 118 LEU B N 1
ATOM 2609 C CA . LEU B 1 118 ? -2.328 -1.687 -5.961 1 94.81 118 LEU B CA 1
ATOM 2610 C C . LEU B 1 118 ? -1.972 -1.549 -7.438 1 94.81 118 LEU B C 1
ATOM 2612 O O . LEU B 1 118 ? -2.77 -1.039 -8.227 1 94.81 118 LEU B O 1
ATOM 2616 N N . TRP B 1 119 ? -0.765 -1.952 -7.738 1 94.75 119 TRP B N 1
ATOM 2617 C CA . TRP B 1 119 ? -0.379 -2.027 -9.141 1 94.75 119 TRP B CA 1
ATOM 2618 C C . TRP B 1 119 ? -1.078 -3.191 -9.836 1 94.75 119 TRP B C 1
ATOM 2620 O O . TRP B 1 119 ? -1.042 -4.324 -9.352 1 94.75 119 TRP B O 1
ATOM 2630 N N . SER B 1 120 ? -1.712 -2.926 -10.93 1 89.62 120 SER B N 1
ATOM 2631 C CA . SER B 1 120 ? -2.375 -3.99 -11.672 1 89.62 120 SER B CA 1
ATOM 2632 C C . SER B 1 120 ? -1.37 -5.02 -12.188 1 89.62 120 SER B C 1
ATOM 2634 O O . SER B 1 120 ? -0.279 -4.656 -12.633 1 89.62 120 SER B O 1
ATOM 2636 N N . LYS B 1 121 ? -1.72 -6.219 -12.094 1 85.12 121 LYS B N 1
ATOM 2637 C CA . LYS B 1 121 ? -0.819 -7.27 -12.562 1 85.12 121 LYS B CA 1
ATOM 2638 C C . LYS B 1 121 ? -0.702 -7.258 -14.078 1 85.12 121 LYS B C 1
ATOM 2640 O O . LYS B 1 121 ? -1.694 -7.059 -14.781 1 85.12 121 LYS B O 1
ATOM 2645 N N . GLU B 1 122 ? 0.533 -7.195 -14.469 1 82.31 122 GLU B N 1
ATOM 2646 C CA . GLU B 1 122 ? 0.81 -7.234 -15.906 1 82.31 122 GLU B CA 1
ATOM 2647 C C . GLU B 1 122 ? 1.619 -8.477 -16.281 1 82.31 122 GLU B C 1
ATOM 2649 O O . GLU B 1 122 ? 2.412 -8.969 -15.469 1 82.31 122 GLU B O 1
ATOM 2654 N N . ARG B 1 123 ? 1.196 -9.211 -17.266 1 77.75 123 ARG B N 1
ATOM 2655 C CA . ARG B 1 123 ? 2.043 -10.266 -17.812 1 77.75 123 ARG B CA 1
ATOM 2656 C C . ARG B 1 123 ? 3.02 -9.703 -18.844 1 77.75 123 ARG B C 1
ATOM 2658 O O . ARG B 1 123 ? 2.643 -9.438 -19.984 1 77.75 123 ARG B O 1
ATOM 2665 N N . ASN B 1 124 ? 4.09 -9.367 -18.297 1 75.81 124 ASN B N 1
ATOM 2666 C CA . ASN B 1 124 ? 5.047 -8.75 -19.203 1 75.81 124 ASN B CA 1
ATOM 2667 C C . ASN B 1 124 ? 5.969 -9.789 -19.844 1 75.81 124 ASN B C 1
ATOM 2669 O O . ASN B 1 124 ? 6.566 -10.602 -19.141 1 75.81 124 ASN B O 1
ATOM 2673 N N . GLU B 1 125 ? 5.953 -9.828 -21.109 1 86.88 125 GLU B N 1
ATOM 2674 C CA . GLU B 1 125 ? 6.957 -10.625 -21.812 1 86.88 125 GLU B CA 1
ATOM 2675 C C . GLU B 1 125 ? 8.312 -9.922 -21.812 1 86.88 125 GLU B C 1
ATOM 2677 O O . GLU B 1 125 ? 8.383 -8.695 -21.766 1 86.88 125 GLU B O 1
ATOM 2682 N N . ALA B 1 126 ? 9.305 -10.82 -21.797 1 93.62 126 ALA B N 1
ATOM 2683 C CA . ALA B 1 126 ? 10.656 -10.281 -21.875 1 93.62 126 ALA B CA 1
ATOM 2684 C C . ALA B 1 126 ? 10.852 -9.5 -23.172 1 93.62 126 ALA B C 1
ATOM 2686 O O . ALA B 1 126 ? 10.344 -9.891 -24.234 1 93.62 126 ALA B O 1
ATOM 2687 N N . ILE B 1 127 ? 11.602 -8.43 -23.125 1 96.31 127 ILE B N 1
ATOM 2688 C CA . ILE B 1 127 ? 11.852 -7.57 -24.281 1 96.31 127 ILE B CA 1
ATOM 2689 C C . ILE B 1 127 ? 13.234 -7.867 -24.859 1 96.31 127 ILE B C 1
ATOM 2691 O O . ILE B 1 127 ? 14.227 -7.859 -24.125 1 96.31 127 ILE B O 1
ATOM 2695 N N . THR B 1 128 ? 13.273 -8.188 -26.047 1 96.62 128 THR B N 1
ATOM 2696 C CA . THR B 1 128 ? 14.531 -8.289 -26.781 1 96.62 128 THR B CA 1
ATOM 2697 C C . THR B 1 128 ? 14.672 -7.152 -27.781 1 96.62 128 THR B C 1
ATOM 2699 O O . THR B 1 128 ? 13.773 -6.934 -28.609 1 96.62 128 THR B O 1
ATOM 2702 N N . VAL B 1 129 ? 15.773 -6.434 -27.719 1 96.44 129 VAL B N 1
ATOM 2703 C CA . VAL B 1 129 ? 15.961 -5.262 -28.578 1 96.44 129 VAL B CA 1
ATOM 2704 C C . VAL B 1 129 ? 17.359 -5.27 -29.172 1 96.44 129 VAL B C 1
ATOM 2706 O O . VAL B 1 129 ? 18.328 -5.695 -28.516 1 96.44 129 VAL B O 1
ATOM 2709 N N . GLN B 1 130 ? 17.438 -4.754 -30.406 1 96.25 130 GLN B N 1
ATOM 2710 C CA . GLN B 1 130 ? 18.734 -4.695 -31.062 1 96.25 130 GLN B CA 1
ATOM 2711 C C . GLN B 1 130 ? 19.578 -3.547 -30.516 1 96.25 130 GLN B C 1
ATOM 2713 O O . GLN B 1 130 ? 19.062 -2.455 -30.266 1 96.25 130 GLN B O 1
ATOM 2718 N N . MET B 1 131 ? 20.828 -3.863 -30.422 1 96 131 MET B N 1
ATOM 2719 C CA . MET B 1 131 ? 21.75 -2.832 -29.969 1 96 131 MET B CA 1
ATOM 2720 C C . MET B 1 131 ? 21.609 -1.561 -30.797 1 96 131 MET B C 1
ATOM 2722 O O . MET B 1 131 ? 21.469 -1.623 -32.031 1 96 131 MET B O 1
ATOM 2726 N N . GLY B 1 132 ? 21.656 -0.414 -30.109 1 95.25 132 GLY B N 1
ATOM 2727 C CA . GLY B 1 132 ? 21.641 0.867 -30.797 1 95.25 132 GLY B CA 1
ATOM 2728 C C . GLY B 1 132 ? 20.25 1.433 -31 1 95.25 132 GLY B C 1
ATOM 2729 O O . GLY B 1 132 ? 20.094 2.613 -31.312 1 95.25 132 GLY B O 1
ATOM 2730 N N . VAL B 1 133 ? 19.266 0.613 -30.844 1 96.19 133 VAL B N 1
ATOM 2731 C CA . VAL B 1 133 ? 17.891 1.037 -31.016 1 96.19 133 VAL B CA 1
ATOM 2732 C C . VAL B 1 133 ? 17.375 1.712 -29.75 1 96.19 133 VAL B C 1
ATOM 2734 O O . VAL B 1 133 ? 17.844 1.404 -28.641 1 96.19 133 VAL B O 1
ATOM 2737 N N . SER B 1 134 ? 16.547 2.709 -29.938 1 97.75 134 SER B N 1
ATOM 2738 C CA . SER B 1 134 ? 15.93 3.346 -28.781 1 97.75 134 SER B CA 1
ATOM 2739 C C . SER B 1 134 ? 14.898 2.432 -28.125 1 97.75 134 SER B C 1
ATOM 2741 O O . SER B 1 134 ? 14.352 1.542 -28.781 1 97.75 134 SER B O 1
ATOM 2743 N N . LEU B 1 135 ? 14.68 2.629 -26.781 1 97.94 135 LEU B N 1
ATOM 2744 C CA . LEU B 1 135 ? 13.758 1.788 -26.031 1 97.94 135 LEU B CA 1
ATOM 2745 C C . LEU B 1 135 ? 13.023 2.602 -24.969 1 97.94 135 LEU B C 1
ATOM 2747 O O . LEU B 1 135 ? 13.633 3.455 -24.312 1 97.94 135 LEU B O 1
ATOM 2751 N N . VAL B 1 136 ? 11.797 2.387 -24.859 1 98.12 136 VAL B N 1
ATOM 2752 C CA . VAL B 1 136 ? 11.016 2.992 -23.797 1 98.12 136 VAL B CA 1
ATOM 2753 C C . VAL B 1 136 ? 10.398 1.9 -22.922 1 98.12 136 VAL B C 1
ATOM 2755 O O . VAL B 1 136 ? 9.688 1.024 -23.422 1 98.12 136 VAL B O 1
ATOM 2758 N N . LEU B 1 137 ? 10.711 1.877 -21.688 1 97.19 137 LEU B N 1
ATOM 2759 C CA . LEU B 1 137 ? 10.031 1.028 -20.703 1 97.19 137 LEU B CA 1
ATOM 2760 C C . LEU B 1 137 ? 8.898 1.789 -20.016 1 97.19 137 LEU B C 1
ATOM 2762 O O . LEU B 1 137 ? 9.148 2.748 -19.281 1 97.19 137 LEU B O 1
ATOM 2766 N N . GLN B 1 138 ? 7.75 1.355 -20.203 1 96.44 138 GLN B N 1
ATOM 2767 C CA . GLN B 1 138 ? 6.578 2.033 -19.656 1 96.44 138 GLN B CA 1
ATOM 2768 C C . GLN B 1 138 ? 6.387 1.698 -18.188 1 96.44 138 GLN B C 1
ATOM 2770 O O . GLN B 1 138 ? 6.434 0.529 -17.797 1 96.44 138 GLN B O 1
ATOM 2775 N N . CYS B 1 139 ? 6.211 2.664 -17.422 1 96.62 139 CYS B N 1
ATOM 2776 C CA . CYS B 1 139 ? 5.938 2.443 -16 1 96.62 139 CYS B CA 1
ATOM 2777 C C . CYS B 1 139 ? 4.441 2.305 -15.75 1 96.62 139 CYS B C 1
ATOM 2779 O O . CYS B 1 139 ? 3.99 1.297 -15.211 1 96.62 139 CYS B O 1
ATOM 2781 N N . ARG B 1 140 ? 3.564 3.326 -16.094 1 95.75 140 ARG B N 1
ATOM 2782 C CA . ARG B 1 140 ? 2.113 3.346 -15.93 1 95.75 140 ARG B CA 1
ATOM 2783 C C . ARG B 1 140 ? 1.715 3.074 -14.484 1 95.75 140 ARG B C 1
ATOM 2785 O O . ARG B 1 140 ? 1.018 2.1 -14.203 1 95.75 140 ARG B O 1
ATOM 2792 N N . PRO B 1 141 ? 2.125 3.951 -13.609 1 96.69 141 PRO B N 1
ATOM 2793 C CA . PRO B 1 141 ? 1.81 3.758 -12.195 1 96.69 141 PRO B CA 1
ATOM 2794 C C . PRO B 1 141 ? 0.312 3.836 -11.906 1 96.69 141 PRO B C 1
ATOM 2796 O O . PRO B 1 141 ? -0.442 4.414 -12.695 1 96.69 141 PRO B O 1
ATOM 2799 N N . PRO B 1 142 ? -0.161 3.146 -10.797 1 95.88 142 PRO B N 1
ATOM 2800 C CA . PRO B 1 142 ? -1.56 3.314 -10.398 1 95.88 142 PRO B CA 1
ATOM 2801 C C . PRO B 1 142 ? -1.917 4.766 -10.094 1 95.88 142 PRO B C 1
ATOM 2803 O O . PRO B 1 142 ? -1.062 5.531 -9.641 1 95.88 142 PRO B O 1
ATOM 2806 N N . ALA B 1 143 ? -3.141 5.078 -10.336 1 94.69 143 ALA B N 1
ATOM 2807 C CA . ALA B 1 143 ? -3.611 6.441 -10.086 1 94.69 143 ALA B CA 1
ATOM 2808 C C . ALA B 1 143 ? -3.912 6.652 -8.609 1 94.69 143 ALA B C 1
ATOM 2810 O O . ALA B 1 143 ? -4.957 6.227 -8.109 1 94.69 143 ALA B O 1
ATOM 2811 N N . GLY B 1 144 ? -2.99 7.227 -7.969 1 96.25 144 GLY B N 1
ATOM 2812 C CA . GLY B 1 144 ? -3.195 7.543 -6.562 1 96.25 144 GLY B CA 1
ATOM 2813 C C . GLY B 1 144 ? -3.543 9 -6.328 1 96.25 144 GLY B C 1
ATOM 2814 O O . GLY B 1 144 ? -3.562 9.805 -7.266 1 96.25 144 GLY B O 1
ATOM 2815 N N . LEU B 1 145 ? -3.809 9.328 -5.117 1 96.44 145 LEU B N 1
ATOM 2816 C CA . LEU B 1 145 ? -4.062 10.695 -4.668 1 96.44 145 LEU B CA 1
ATOM 2817 C C . LEU B 1 145 ? -3.225 11.023 -3.438 1 96.44 145 LEU B C 1
ATOM 2819 O O . LEU B 1 145 ? -3.469 10.492 -2.352 1 96.44 145 LEU B O 1
ATOM 2823 N N . PRO B 1 146 ? -2.449 11.953 -3.471 1 95.88 146 PRO B N 1
ATOM 2824 C CA . PRO B 1 146 ? -1.981 12.609 -4.691 1 95.88 146 PRO B CA 1
ATOM 2825 C C . PRO B 1 146 ? -1.238 11.664 -5.629 1 95.88 146 PRO B C 1
ATOM 2827 O O . PRO B 1 146 ? -1.04 10.492 -5.297 1 95.88 146 PRO B O 1
ATOM 2830 N N . PRO B 1 147 ? -0.85 12.148 -6.816 1 95.81 147 PRO B N 1
ATOM 2831 C CA . PRO B 1 147 ? -0.053 11.297 -7.703 1 95.81 147 PRO B CA 1
ATOM 2832 C C . PRO B 1 147 ? 1.252 10.836 -7.059 1 95.81 147 PRO B C 1
ATOM 2834 O O . PRO B 1 147 ? 1.879 11.594 -6.312 1 95.81 147 PRO B O 1
ATOM 2837 N N . PRO B 1 148 ? 1.675 9.688 -7.422 1 97 148 PRO B N 1
ATOM 2838 C CA . PRO B 1 148 ? 2.861 9.125 -6.77 1 97 148 PRO B CA 1
ATOM 2839 C C . PRO B 1 148 ? 4.164 9.68 -7.344 1 97 148 PRO B C 1
ATOM 2841 O O . PRO B 1 148 ? 4.176 10.211 -8.453 1 97 148 PRO B O 1
ATOM 2844 N N . VAL B 1 149 ? 5.156 9.562 -6.574 1 95.94 149 VAL B N 1
ATOM 2845 C CA . VAL B 1 149 ? 6.516 9.781 -7.055 1 95.94 149 VAL B CA 1
ATOM 2846 C C . VAL B 1 149 ? 7.059 8.492 -7.668 1 95.94 149 VAL B C 1
ATOM 2848 O O . VAL B 1 149 ? 7.062 7.441 -7.02 1 95.94 149 VAL B O 1
ATOM 2851 N N . ILE B 1 150 ? 7.555 8.609 -8.844 1 96.75 150 ILE B N 1
ATOM 2852 C CA . ILE B 1 150 ? 7.973 7.426 -9.586 1 96.75 150 ILE B CA 1
ATOM 2853 C C . ILE B 1 150 ? 9.492 7.32 -9.57 1 96.75 150 ILE B C 1
ATOM 2855 O O . ILE B 1 150 ? 10.195 8.328 -9.719 1 96.75 150 ILE B O 1
ATOM 2859 N N . PHE B 1 151 ? 9.953 6.152 -9.398 1 95.94 151 PHE B N 1
ATOM 2860 C CA . PHE B 1 151 ? 11.391 5.922 -9.516 1 95.94 151 PHE B CA 1
ATOM 2861 C C . PHE B 1 151 ? 11.68 4.488 -9.945 1 95.94 151 PHE B C 1
ATOM 2863 O O . PHE B 1 151 ? 10.812 3.617 -9.828 1 95.94 151 PHE B O 1
ATOM 2870 N N . TRP B 1 152 ? 12.852 4.254 -10.461 1 97.06 152 TRP B N 1
ATOM 2871 C CA . TRP B 1 152 ? 13.25 2.943 -10.961 1 97.06 152 TRP B CA 1
ATOM 2872 C C . TRP B 1 152 ? 14.391 2.365 -10.125 1 97.06 152 TRP B C 1
ATOM 2874 O O . TRP B 1 152 ? 15.367 3.059 -9.836 1 97.06 152 TRP B O 1
ATOM 2884 N N . MET B 1 153 ? 14.203 1.175 -9.711 1 96.06 153 MET B N 1
ATOM 2885 C CA . MET B 1 153 ? 15.227 0.447 -8.961 1 96.06 153 MET B CA 1
ATOM 2886 C C . MET B 1 153 ? 15.281 -1.015 -9.398 1 96.06 153 MET B C 1
ATOM 2888 O O . MET B 1 153 ? 14.383 -1.49 -10.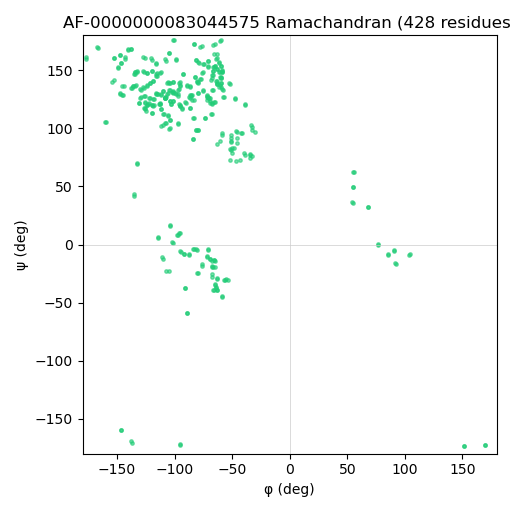102 1 96.06 153 MET B O 1
ATOM 2892 N N . ASP B 1 154 ? 16.328 -1.663 -8.953 1 94.5 154 ASP B N 1
ATOM 2893 C CA . ASP B 1 154 ? 16.438 -3.094 -9.219 1 94.5 154 ASP B CA 1
ATOM 2894 C C . ASP B 1 154 ? 15.914 -3.912 -8.039 1 94.5 154 ASP B C 1
ATOM 2896 O O . ASP B 1 154 ? 15.312 -3.365 -7.113 1 94.5 154 ASP B O 1
ATOM 2900 N N . ASN B 1 155 ? 16.078 -5.246 -8.047 1 88.38 155 ASN B N 1
ATOM 2901 C CA . ASN B 1 155 ? 15.57 -6.172 -7.035 1 88.38 155 ASN B CA 1
ATOM 2902 C C . ASN B 1 155 ? 16.266 -5.977 -5.695 1 88.38 155 ASN B C 1
ATOM 2904 O O . ASN B 1 155 ? 15.766 -6.414 -4.656 1 88.38 155 ASN B O 1
ATOM 2908 N N . ASN B 1 156 ? 17.391 -5.336 -5.758 1 86.56 156 ASN B N 1
ATOM 2909 C CA . ASN B 1 156 ? 18.141 -5.09 -4.531 1 86.56 156 ASN B CA 1
ATOM 2910 C C . ASN B 1 156 ? 17.891 -3.688 -3.988 1 86.56 156 ASN B C 1
ATOM 2912 O O . ASN B 1 156 ? 18.625 -3.211 -3.123 1 86.56 156 ASN B O 1
ATOM 2916 N N . PHE B 1 157 ? 16.984 -3.033 -4.559 1 89.06 157 PHE B N 1
ATOM 2917 C CA . PHE B 1 157 ? 16.547 -1.695 -4.164 1 89.06 157 PHE B CA 1
ATOM 2918 C C . PHE B 1 157 ? 17.641 -0.673 -4.441 1 89.06 157 PHE B C 1
ATOM 2920 O O . PHE B 1 157 ? 17.828 0.27 -3.67 1 89.06 157 PHE B O 1
ATOM 2927 N N . GLN B 1 158 ? 18.359 -0.956 -5.453 1 90.88 158 GLN B N 1
ATOM 2928 C CA . GLN B 1 158 ? 19.312 0.038 -5.934 1 90.88 158 GLN B CA 1
ATOM 2929 C C . GLN B 1 158 ? 18.719 0.85 -7.086 1 90.88 158 GLN B C 1
ATOM 2931 O O . GLN B 1 158 ? 18.172 0.285 -8.031 1 90.88 158 GLN B O 1
ATOM 2936 N N . ARG B 1 159 ? 18.922 2.119 -6.953 1 92.25 159 ARG B N 1
ATOM 2937 C CA . ARG B 1 159 ? 18.422 2.996 -8.008 1 92.25 159 ARG B CA 1
ATOM 2938 C C . ARG B 1 159 ? 19.125 2.725 -9.328 1 92.25 159 ARG B C 1
ATOM 2940 O O . ARG B 1 159 ? 20.344 2.5 -9.359 1 92.25 159 ARG B O 1
ATOM 2947 N N . LEU B 1 160 ? 18.359 2.77 -10.336 1 93.56 160 LEU B N 1
ATOM 2948 C CA . LEU B 1 160 ? 18.984 2.623 -11.648 1 93.56 160 LEU B CA 1
ATOM 2949 C C . LEU B 1 160 ? 19.719 3.896 -12.055 1 93.56 160 LEU B C 1
ATOM 2951 O O . LEU B 1 160 ? 19.172 5 -11.922 1 93.56 160 LEU B O 1
ATOM 2955 N N . PRO B 1 161 ? 20.859 3.727 -12.5 1 88.88 161 PRO B N 1
ATOM 2956 C CA . PRO B 1 161 ? 21.641 4.918 -12.867 1 88.88 161 PRO B CA 1
ATOM 2957 C C . PRO B 1 161 ? 21.047 5.648 -14.078 1 88.88 161 PRO B C 1
ATOM 2959 O O . PRO B 1 161 ? 20.656 5.012 -15.055 1 88.88 161 PRO B O 1
ATOM 2962 N N . LEU B 1 162 ? 20.938 6.887 -13.938 1 93.31 162 LEU B N 1
ATOM 2963 C CA . LEU B 1 162 ? 20.516 7.75 -15.031 1 93.31 162 LEU B CA 1
ATOM 2964 C C . LEU B 1 162 ? 21.688 8.547 -15.586 1 93.31 162 LEU B C 1
ATOM 2966 O O . LEU B 1 162 ? 22.594 8.922 -14.836 1 93.31 162 LEU B O 1
ATOM 2970 N N . ASP B 1 163 ? 21.703 8.664 -16.891 1 93.88 163 ASP B N 1
ATOM 2971 C CA . ASP B 1 163 ? 22.719 9.453 -17.578 1 93.88 163 ASP B CA 1
ATOM 2972 C C . ASP B 1 163 ? 22.156 10.117 -18.828 1 93.88 163 ASP B C 1
ATOM 2974 O O . ASP B 1 163 ? 20.953 10.336 -18.938 1 93.88 163 ASP B O 1
ATOM 2978 N N . GLN B 1 164 ? 23.016 10.492 -19.719 1 95.31 164 GLN B N 1
ATOM 2979 C CA . GLN B 1 164 ? 22.578 11.164 -20.938 1 95.31 164 GLN B CA 1
ATOM 2980 C C . GLN B 1 164 ? 21.781 10.219 -21.828 1 95.31 164 GLN B C 1
ATOM 2982 O O . GLN B 1 164 ? 20.906 10.656 -22.578 1 95.31 164 GLN B O 1
ATOM 2987 N N . ARG B 1 165 ? 22.047 8.961 -21.734 1 96.5 165 ARG B N 1
ATOM 2988 C CA . ARG B 1 165 ? 21.406 7.98 -22.609 1 96.5 165 ARG B CA 1
ATOM 2989 C C . ARG B 1 165 ? 20.125 7.445 -21.984 1 96.5 165 ARG B C 1
ATOM 2991 O O . ARG B 1 165 ? 19.156 7.137 -22.703 1 96.5 165 ARG B O 1
ATOM 2998 N N . VAL B 1 166 ? 20.203 7.277 -20.656 1 97.44 166 VAL B N 1
ATOM 2999 C CA . VAL B 1 166 ? 19.078 6.707 -19.922 1 97.44 166 VAL B CA 1
ATOM 3000 C C . VAL B 1 166 ? 18.469 7.762 -19.016 1 97.44 166 VAL B C 1
ATOM 3002 O O . VAL B 1 166 ? 19.141 8.305 -18.141 1 97.44 166 VAL B O 1
ATOM 3005 N N . SER B 1 167 ? 17.125 8.047 -19.25 1 97.38 167 SER B N 1
ATOM 3006 C CA . SER B 1 167 ? 16.453 9.078 -18.469 1 97.38 167 SER B CA 1
ATOM 3007 C C . SER B 1 167 ? 15.016 8.688 -18.156 1 97.38 167 SER B C 1
ATOM 3009 O O . SER B 1 167 ? 14.445 7.828 -18.828 1 97.38 167 SER B O 1
ATOM 3011 N N . GLN B 1 168 ? 14.492 9.312 -17.156 1 96.75 168 GLN B N 1
ATOM 3012 C CA . GLN B 1 168 ? 13.102 9.094 -16.781 1 96.75 168 GLN B CA 1
ATOM 3013 C C . GLN B 1 168 ? 12.227 10.258 -17.219 1 96.75 168 GLN B C 1
ATOM 3015 O O . GLN B 1 168 ? 12.539 11.414 -16.953 1 96.75 168 GLN B O 1
ATOM 3020 N N . ALA B 1 169 ? 11.172 9.93 -17.797 1 95.75 169 ALA B N 1
ATOM 3021 C CA . ALA B 1 169 ? 10.227 10.945 -18.234 1 95.75 169 ALA B CA 1
ATOM 3022 C C . ALA B 1 169 ? 9.312 11.383 -17.094 1 95.75 169 ALA B C 1
ATOM 3024 O O . ALA B 1 169 ? 9.328 10.781 -16.016 1 95.75 169 ALA B O 1
ATOM 3025 N N . LEU B 1 170 ? 8.531 12.422 -17.406 1 93.44 170 LEU B N 1
ATOM 3026 C CA . LEU B 1 170 ? 7.625 12.969 -16.406 1 93.44 170 LEU B CA 1
ATOM 3027 C C . LEU B 1 170 ? 6.559 11.953 -16.016 1 93.44 170 LEU B C 1
ATOM 3029 O O . LEU B 1 170 ? 6.16 11.875 -14.852 1 93.44 170 LEU B O 1
ATOM 3033 N N . ASN B 1 171 ? 6.172 11.211 -16.938 1 95.19 171 ASN B N 1
ATOM 3034 C CA . ASN B 1 171 ? 5.133 10.219 -16.672 1 95.19 171 ASN B CA 1
ATOM 3035 C C . ASN B 1 171 ? 5.703 8.977 -16 1 95.19 171 ASN B C 1
ATOM 3037 O O . ASN B 1 171 ? 4.973 8.023 -15.727 1 95.19 171 ASN B O 1
ATOM 3041 N N . GLY B 1 172 ? 6.984 8.93 -15.844 1 97.19 172 GLY B N 1
ATOM 3042 C CA . GLY B 1 172 ? 7.621 7.848 -15.117 1 97.19 172 GLY B CA 1
ATOM 3043 C C . GLY B 1 172 ? 8.305 6.84 -16.031 1 97.19 172 GLY B C 1
ATOM 3044 O O . GLY B 1 172 ? 9.039 5.969 -15.555 1 97.19 172 GLY B O 1
ATOM 3045 N N . ASP B 1 173 ? 8.109 6.953 -17.266 1 98.06 173 ASP B N 1
ATOM 3046 C CA . ASP B 1 173 ? 8.719 5.996 -18.188 1 98.06 173 ASP B CA 1
ATOM 3047 C C . ASP B 1 173 ? 10.242 6.133 -18.188 1 98.06 173 ASP B C 1
ATOM 3049 O O . ASP B 1 173 ? 10.773 7.215 -17.938 1 98.06 173 ASP B O 1
ATOM 3053 N N . LEU B 1 174 ? 10.836 5.059 -18.5 1 98.12 174 LEU B N 1
ATOM 3054 C CA . LEU B 1 174 ? 12.289 5.051 -18.641 1 98.12 174 LEU B CA 1
ATOM 3055 C C . LEU B 1 174 ? 12.695 5.027 -20.109 1 98.12 174 LEU B C 1
ATOM 3057 O O . LEU B 1 174 ? 12.289 4.129 -20.859 1 98.12 174 LEU B O 1
ATOM 3061 N N . TYR B 1 175 ? 13.477 6 -20.484 1 98 175 TYR B N 1
ATOM 3062 C CA . TYR B 1 175 ? 13.844 6.172 -21.875 1 98 175 TYR B CA 1
ATOM 3063 C C . TYR B 1 175 ? 15.312 5.852 -22.094 1 98 175 TYR B C 1
ATOM 3065 O O . TYR B 1 175 ? 16.172 6.332 -21.359 1 98 175 TYR B O 1
ATOM 3073 N N . PHE B 1 176 ? 15.547 5.035 -23.156 1 97.81 176 PHE B N 1
ATOM 3074 C CA . PHE B 1 176 ? 16.891 4.781 -23.688 1 97.81 176 PHE B CA 1
ATOM 3075 C C . PHE B 1 176 ? 17.047 5.391 -25.062 1 97.81 176 PHE B C 1
ATOM 3077 O O . PHE B 1 176 ? 16.359 5.004 -26.016 1 97.81 176 PHE B O 1
ATOM 3084 N N . SER B 1 177 ? 17.953 6.34 -25.141 1 97.81 177 SER B N 1
ATOM 3085 C CA . SER B 1 177 ? 18.203 6.898 -26.469 1 97.81 177 SER B CA 1
ATOM 3086 C C . SER B 1 177 ? 18.781 5.848 -27.406 1 97.81 177 SER B C 1
ATOM 3088 O O . SER B 1 177 ? 18.453 5.828 -28.594 1 97.81 177 SER B O 1
ATOM 3090 N N . ASN B 1 178 ? 19.625 4.992 -26.922 1 96.44 178 ASN B N 1
ATOM 3091 C CA . ASN B 1 178 ? 20.125 3.783 -27.547 1 96.44 178 ASN B CA 1
ATOM 3092 C C . ASN B 1 178 ? 20.531 2.732 -26.516 1 96.44 178 ASN B C 1
ATOM 3094 O O . ASN B 1 178 ? 21.141 3.059 -25.5 1 96.44 178 ASN B O 1
ATOM 3098 N N . VAL B 1 179 ? 20.25 1.562 -26.844 1 96.94 179 VAL B N 1
ATOM 3099 C CA . VAL B 1 179 ? 20.516 0.515 -25.859 1 96.94 179 VAL B CA 1
ATOM 3100 C C . VAL B 1 179 ? 21.922 -0.061 -26.094 1 96.94 179 VAL B C 1
ATOM 3102 O O . VAL B 1 179 ? 22.375 -0.142 -27.25 1 96.94 179 VAL B O 1
ATOM 3105 N N . LEU B 1 180 ? 22.547 -0.435 -25.016 1 96.19 180 LEU B N 1
ATOM 3106 C CA . LEU B 1 180 ? 23.844 -1.099 -25.016 1 96.19 180 LEU B CA 1
ATOM 3107 C C . LEU B 1 180 ? 23.75 -2.467 -24.359 1 96.19 180 LEU B C 1
ATOM 3109 O O . LEU B 1 180 ? 22.828 -2.734 -23.594 1 96.19 180 LEU B O 1
ATOM 3113 N N . PRO B 1 181 ? 24.656 -3.346 -24.625 1 95.81 181 PRO B N 1
ATOM 3114 C CA . PRO B 1 181 ? 24.641 -4.684 -24.016 1 95.81 181 PRO B CA 1
ATOM 3115 C C . PRO B 1 181 ? 24.578 -4.641 -22.5 1 95.81 181 PRO B C 1
ATOM 3117 O O . PRO B 1 181 ? 23.984 -5.527 -21.875 1 95.81 181 PRO B O 1
ATOM 3120 N N . GLU B 1 182 ? 25.156 -3.594 -21.906 1 94.94 182 GLU B N 1
ATOM 3121 C CA . GLU B 1 182 ? 25.188 -3.467 -20.453 1 94.94 182 GLU B CA 1
ATOM 3122 C C . GLU B 1 182 ? 23.797 -3.189 -19.891 1 94.94 182 GLU B C 1
ATOM 3124 O O . GLU B 1 182 ? 23.578 -3.289 -18.672 1 94.94 182 GLU B O 1
ATOM 3129 N N . ASP B 1 183 ? 22.922 -2.869 -20.812 1 96.69 183 ASP B N 1
ATOM 3130 C CA . ASP B 1 183 ? 21.547 -2.582 -20.375 1 96.69 183 ASP B CA 1
ATOM 3131 C C . ASP B 1 183 ? 20.734 -3.867 -20.219 1 96.69 183 ASP B C 1
ATOM 3133 O O . ASP B 1 183 ? 19.578 -3.832 -19.797 1 96.69 183 ASP B O 1
ATOM 3137 N N . THR B 1 184 ? 21.312 -5.008 -20.562 1 96.94 184 THR B N 1
ATOM 3138 C CA . THR B 1 184 ? 20.641 -6.289 -20.406 1 96.94 184 THR B CA 1
ATOM 3139 C C . THR B 1 184 ? 20.453 -6.613 -18.922 1 96.94 184 THR B C 1
ATOM 3141 O O . THR B 1 184 ? 21.422 -6.684 -18.156 1 96.94 184 THR B O 1
ATOM 3144 N N . ARG B 1 185 ? 19.219 -6.789 -18.578 1 96.31 185 ARG B N 1
ATOM 3145 C CA . ARG B 1 185 ? 18.891 -7.215 -17.219 1 96.31 185 ARG B CA 1
ATOM 3146 C C . ARG B 1 185 ? 17.438 -7.656 -17.125 1 96.31 185 ARG B C 1
ATOM 3148 O O . ARG B 1 185 ? 16.625 -7.34 -18 1 96.31 185 ARG B O 1
ATOM 3155 N N . SER B 1 186 ? 17.109 -8.266 -15.969 1 96.56 186 SER B N 1
ATOM 3156 C CA . SER B 1 186 ? 15.773 -8.836 -15.82 1 96.56 186 SER B CA 1
ATOM 3157 C C . SER B 1 186 ? 14.977 -8.109 -14.742 1 96.56 186 SER B C 1
ATOM 3159 O O . SER B 1 186 ? 13.844 -8.492 -14.43 1 96.56 186 SER B O 1
ATOM 3161 N N . ASP B 1 187 ? 15.477 -7.074 -14.211 1 96.06 187 ASP B N 1
ATOM 3162 C CA . ASP B 1 187 ? 14.836 -6.512 -13.023 1 96.06 187 ASP B CA 1
ATOM 3163 C C . ASP B 1 187 ? 14.711 -4.992 -13.133 1 96.06 187 ASP B C 1
ATOM 3165 O O . ASP B 1 187 ? 15.062 -4.27 -12.203 1 96.06 187 ASP B O 1
ATOM 3169 N N . TYR B 1 188 ? 14.344 -4.559 -14.328 1 96.81 188 TYR B N 1
ATOM 3170 C CA . TYR B 1 188 ? 13.859 -3.186 -14.375 1 96.81 188 TYR B CA 1
ATOM 3171 C C . TYR B 1 188 ? 12.531 -3.047 -13.641 1 96.81 188 TYR B C 1
ATOM 3173 O O . TYR B 1 188 ? 11.5 -3.523 -14.117 1 96.81 188 TYR B O 1
ATOM 3181 N N . ILE B 1 189 ? 12.539 -2.355 -12.547 1 96.69 189 ILE B N 1
ATOM 3182 C CA . ILE B 1 189 ? 11.32 -2.301 -11.75 1 96.69 189 ILE B CA 1
ATOM 3183 C C . ILE B 1 189 ? 10.93 -0.844 -11.492 1 96.69 189 ILE B C 1
ATOM 3185 O O . ILE B 1 189 ? 11.742 -0.059 -11 1 96.69 189 ILE B O 1
ATOM 3189 N N . CYS B 1 190 ? 9.789 -0.517 -11.883 1 97.56 190 CYS B N 1
ATOM 3190 C CA . CYS B 1 190 ? 9.211 0.789 -11.578 1 97.56 190 CYS B CA 1
ATOM 3191 C C . CYS B 1 190 ? 8.5 0.772 -10.234 1 97.56 190 CYS B C 1
ATOM 3193 O O . CYS B 1 190 ? 7.773 -0.172 -9.922 1 97.56 190 CYS B O 1
ATOM 3195 N N . TYR B 1 191 ? 8.711 1.783 -9.453 1 97 191 TYR B N 1
ATOM 3196 C CA . TYR B 1 191 ? 8.078 1.94 -8.156 1 97 191 TYR B CA 1
ATOM 3197 C C . TYR B 1 191 ? 7.242 3.215 -8.109 1 97 191 TYR B C 1
ATOM 3199 O O . TYR B 1 191 ? 7.586 4.215 -8.742 1 97 191 TYR B O 1
ATOM 3207 N N . ALA B 1 192 ? 6.23 3.174 -7.352 1 97.62 192 ALA B N 1
ATOM 3208 C CA . ALA B 1 192 ? 5.359 4.316 -7.094 1 97.62 192 ALA B CA 1
ATOM 3209 C C . ALA B 1 192 ? 5.215 4.57 -5.594 1 97.62 192 ALA B C 1
ATOM 3211 O O . ALA B 1 192 ? 4.688 3.727 -4.863 1 97.62 192 ALA B O 1
ATOM 3212 N N . ARG B 1 193 ? 5.668 5.688 -5.176 1 96.38 193 ARG B N 1
ATOM 3213 C CA . ARG B 1 193 ? 5.582 6.031 -3.76 1 96.38 193 ARG B CA 1
ATOM 3214 C C . ARG B 1 193 ? 4.422 6.988 -3.498 1 96.38 193 ARG B C 1
ATOM 3216 O O . ARG B 1 193 ? 4.32 8.039 -4.141 1 96.38 193 ARG B O 1
ATOM 3223 N N . PHE B 1 194 ? 3.668 6.621 -2.527 1 96.75 194 PHE B N 1
ATOM 3224 C CA . PHE B 1 194 ? 2.551 7.441 -2.068 1 96.75 194 PHE B CA 1
ATOM 3225 C C . PHE B 1 194 ? 2.846 8.039 -0.696 1 96.75 194 PHE B C 1
ATOM 3227 O O . PHE B 1 194 ? 2.684 7.363 0.324 1 96.75 194 PHE B O 1
ATOM 3234 N N . PRO B 1 195 ? 3.18 9.289 -0.689 1 91.56 195 PRO B N 1
ATOM 3235 C CA . PRO B 1 195 ? 3.744 9.867 0.533 1 91.56 195 PRO B CA 1
ATOM 3236 C C . PRO B 1 195 ? 2.74 9.914 1.682 1 91.56 195 PRO B C 1
ATOM 3238 O O . PRO B 1 195 ? 3.111 9.711 2.842 1 91.56 195 PRO B O 1
ATOM 3241 N N . HIS B 1 196 ? 1.423 10.227 1.444 1 92.12 196 HIS B N 1
ATOM 3242 C CA . HIS B 1 196 ? 0.453 10.383 2.521 1 92.12 196 HIS B CA 1
ATOM 3243 C C . HIS B 1 196 ? 0.251 9.078 3.283 1 92.12 196 HIS B C 1
ATOM 3245 O O . HIS B 1 196 ? 0.172 9.078 4.516 1 92.12 196 HIS B O 1
ATOM 3251 N N . THR B 1 197 ? 0.231 8.008 2.529 1 93.44 197 THR B N 1
ATOM 3252 C CA . THR B 1 197 ? 0.013 6.715 3.168 1 93.44 197 THR B CA 1
ATOM 3253 C C . THR B 1 197 ? 1.344 6.031 3.475 1 93.44 197 THR B C 1
ATOM 3255 O O . THR B 1 197 ? 1.374 4.98 4.113 1 93.44 197 THR B O 1
ATOM 3258 N N . GLN B 1 198 ? 2.43 6.578 3.035 1 93.75 198 GLN B N 1
ATOM 3259 C CA . GLN B 1 198 ? 3.744 5.961 3.188 1 93.75 198 GLN B CA 1
ATOM 3260 C C . GLN B 1 198 ? 3.758 4.547 2.619 1 93.75 198 GLN B C 1
ATOM 3262 O O . GLN B 1 198 ? 4.238 3.615 3.27 1 93.75 198 GLN B O 1
ATOM 3267 N N . THR B 1 199 ? 3.27 4.438 1.407 1 96.94 199 THR B N 1
ATOM 3268 C CA . THR B 1 199 ? 3.146 3.172 0.69 1 96.94 199 THR B CA 1
ATOM 3269 C C . THR B 1 199 ? 3.93 3.215 -0.619 1 96.94 199 THR B C 1
ATOM 3271 O O . THR B 1 199 ? 3.908 4.223 -1.329 1 96.94 199 THR B O 1
ATOM 3274 N N . ILE B 1 200 ? 4.547 2.17 -0.87 1 97 200 ILE B N 1
ATOM 3275 C CA . ILE B 1 200 ? 5.227 2.029 -2.152 1 97 200 ILE B CA 1
ATOM 3276 C C . ILE B 1 200 ? 4.684 0.814 -2.896 1 97 200 ILE B C 1
ATOM 3278 O O . ILE B 1 200 ? 4.59 -0.278 -2.332 1 97 200 ILE B O 1
ATOM 3282 N N . GLN B 1 201 ? 4.266 1.018 -4.09 1 97.5 201 GLN B N 1
ATOM 3283 C CA . GLN B 1 201 ? 3.842 -0.081 -4.949 1 97.5 201 GLN B CA 1
ATOM 3284 C C . GLN B 1 201 ? 4.934 -0.445 -5.953 1 97.5 201 GLN B C 1
ATOM 3286 O O . GLN B 1 201 ? 5.605 0.435 -6.496 1 97.5 201 GLN B O 1
ATOM 3291 N N . GLN B 1 202 ? 5.035 -1.683 -6.113 1 95.94 202 GLN B N 1
ATOM 3292 C CA . GLN B 1 202 ? 6.066 -2.207 -7 1 95.94 202 GLN B CA 1
ATOM 3293 C C . GLN B 1 202 ? 5.453 -2.838 -8.25 1 95.94 202 GLN B C 1
ATOM 3295 O O . GLN B 1 202 ? 4.574 -3.695 -8.148 1 95.94 202 GLN B O 1
ATOM 3300 N N . LYS B 1 203 ? 5.973 -2.408 -9.367 1 96 203 LYS B N 1
ATOM 3301 C CA . LYS B 1 203 ? 5.582 -3.047 -10.625 1 96 203 LYS B CA 1
ATOM 3302 C C . LYS B 1 203 ? 6.332 -4.359 -10.828 1 96 203 LYS B C 1
ATOM 3304 O O . LYS B 1 203 ? 7.379 -4.582 -10.219 1 96 203 LYS B O 1
ATOM 3309 N N . GLN B 1 204 ? 5.719 -5.23 -11.656 1 94.38 204 GLN B N 1
ATOM 3310 C CA . GLN B 1 204 ? 6.434 -6.441 -12.062 1 94.38 204 GLN B CA 1
ATOM 3311 C C . GLN B 1 204 ? 7.723 -6.098 -12.797 1 94.38 204 GLN B C 1
ATOM 3313 O O . GLN B 1 204 ? 7.75 -5.168 -13.609 1 94.38 204 GLN B O 1
ATOM 3318 N N . PRO B 1 205 ? 8.773 -6.844 -12.5 1 94.69 205 PRO B N 1
ATOM 3319 C CA . PRO B 1 205 ? 10.039 -6.574 -13.188 1 94.69 205 PRO B CA 1
ATOM 3320 C C . PRO B 1 205 ? 9.938 -6.727 -14.703 1 94.69 205 PRO B C 1
ATOM 3322 O O . PRO B 1 205 ? 9.227 -7.609 -15.188 1 94.69 205 PRO B O 1
ATOM 3325 N N . ILE B 1 206 ? 10.625 -5.898 -15.391 1 96.38 206 ILE B N 1
ATOM 3326 C CA . ILE B 1 206 ? 10.719 -5.98 -16.844 1 96.38 206 ILE B CA 1
ATOM 3327 C C . ILE B 1 206 ? 12.094 -6.508 -17.234 1 96.38 206 ILE B C 1
ATOM 3329 O O . ILE B 1 206 ? 13.117 -6.016 -16.75 1 96.38 206 ILE B O 1
ATOM 3333 N N . SER B 1 207 ? 12.078 -7.492 -18.094 1 97.12 207 SER B N 1
ATOM 3334 C CA . SER B 1 207 ? 13.328 -8.07 -18.578 1 97.12 207 SER B CA 1
ATOM 3335 C C . SER B 1 207 ? 13.688 -7.527 -19.953 1 97.12 207 SER B C 1
ATOM 3337 O O . SER B 1 207 ? 12.859 -7.531 -20.859 1 97.12 207 SER B O 1
ATOM 3339 N N . VAL B 1 208 ? 14.93 -7.09 -20.078 1 97.62 208 VAL B N 1
ATOM 3340 C CA . VAL B 1 208 ? 15.43 -6.574 -21.344 1 97.62 208 VAL B CA 1
ATOM 3341 C C . VAL B 1 208 ? 16.703 -7.309 -21.734 1 97.62 208 VAL B C 1
ATOM 3343 O O . VAL B 1 208 ? 17.625 -7.449 -20.922 1 97.62 208 VAL B O 1
ATOM 3346 N N . THR B 1 209 ? 16.719 -7.797 -22.906 1 97.88 209 THR B N 1
ATOM 3347 C CA . THR B 1 209 ? 17.922 -8.367 -23.5 1 97.88 209 THR B CA 1
ATOM 3348 C C . THR B 1 209 ? 18.312 -7.59 -24.75 1 97.88 209 THR B C 1
ATOM 3350 O O . THR B 1 209 ? 17.5 -7.398 -25.656 1 97.88 209 THR B O 1
ATOM 3353 N N . VAL B 1 210 ? 19.516 -7.133 -24.75 1 97.5 210 VAL B N 1
ATOM 3354 C CA . VAL B 1 210 ? 20.016 -6.418 -25.922 1 97.5 210 VAL B CA 1
ATOM 3355 C C . VAL B 1 210 ? 20.781 -7.383 -26.828 1 97.5 210 VAL B C 1
ATOM 3357 O O . VAL B 1 210 ? 21.781 -7.969 -26.422 1 97.5 210 VAL B O 1
ATOM 3360 N N . ALA B 1 211 ? 20.266 -7.52 -28.109 1 95.44 211 ALA B N 1
ATOM 3361 C CA . ALA B 1 211 ? 20.875 -8.43 -29.078 1 95.44 211 ALA B CA 1
ATOM 3362 C C . ALA B 1 211 ? 21.953 -7.738 -29.875 1 95.44 211 ALA B C 1
ATOM 3364 O O . ALA B 1 211 ? 21.812 -6.578 -30.266 1 95.44 211 ALA B O 1
ATOM 3365 N N . LEU B 1 212 ? 23.094 -8.414 -30.078 1 88.06 212 LEU B N 1
ATOM 3366 C CA . LEU B 1 212 ? 24.203 -7.898 -30.875 1 88.06 212 LEU B CA 1
ATOM 3367 C C . LEU B 1 212 ? 23.969 -8.156 -32.375 1 88.06 212 LEU B C 1
ATOM 3369 O O . LEU B 1 212 ? 23.344 -9.156 -32.719 1 88.06 212 LEU B O 1
ATOM 3373 N N . ILE B 1 213 ? 23.984 -7.191 -33.25 1 70.62 213 ILE B N 1
ATOM 3374 C CA . ILE B 1 213 ? 23.922 -7.43 -34.688 1 70.62 213 ILE B CA 1
ATOM 3375 C C . ILE B 1 213 ? 25.109 -8.305 -35.094 1 70.62 213 ILE B C 1
ATOM 3377 O O . ILE B 1 213 ? 26.25 -7.984 -34.812 1 70.62 213 ILE B O 1
ATOM 3381 N N . CYS B 1 214 ? 24.938 -9.594 -35.188 1 60.09 214 CYS B N 1
ATOM 3382 C CA . CYS B 1 214 ? 25.984 -10.398 -35.812 1 60.09 214 CYS B CA 1
ATOM 3383 C C . CYS B 1 214 ? 26.469 -9.766 -37.094 1 60.09 214 CYS B C 1
ATOM 3385 O O . CYS B 1 214 ? 25.672 -9.195 -37.844 1 60.09 214 CYS B O 1
ATOM 3387 N N . CYS B 1 215 ? 27.547 -9.023 -37.125 1 50.62 215 CYS B N 1
ATOM 3388 C CA . CYS B 1 215 ? 28.234 -8.633 -38.375 1 50.62 215 CYS B CA 1
ATOM 3389 C C . CYS B 1 215 ? 28.109 -9.727 -39.406 1 50.62 215 CYS B C 1
ATOM 3391 O O . CYS B 1 215 ? 28.531 -10.867 -39.188 1 50.62 215 CYS B O 1
ATOM 3393 N N . SER B 1 216 ? 27 -9.922 -40.062 1 39.31 216 SER B N 1
ATOM 3394 C CA . SER B 1 216 ? 27.266 -10.555 -41.344 1 39.31 216 SER B CA 1
ATOM 3395 C C . SER B 1 216 ? 28.062 -9.633 -42.25 1 39.31 216 SER B C 1
ATOM 3397 O O . SER B 1 216 ? 27.938 -8.406 -42.188 1 39.31 216 SER B O 1
#